Protein AF-A0A0G1TUD4-F1 (afdb_monomer)

Structure (mmCIF, N/CA/C/O backbone):
data_AF-A0A0G1TUD4-F1
#
_entry.id   AF-A0A0G1TUD4-F1
#
loop_
_atom_site.group_PDB
_atom_site.id
_atom_site.type_symbol
_atom_site.label_atom_id
_atom_site.label_alt_id
_atom_site.label_comp_id
_atom_site.label_asym_id
_atom_site.label_entity_id
_atom_site.label_seq_id
_atom_site.pdbx_PDB_ins_code
_atom_site.Cartn_x
_atom_site.Cartn_y
_atom_site.Cartn_z
_atom_site.occupancy
_atom_site.B_iso_or_equiv
_atom_site.auth_seq_id
_atom_site.auth_comp_id
_atom_site.auth_asym_id
_atom_site.auth_atom_id
_atom_site.pdbx_PDB_model_num
ATOM 1 N N . MET A 1 1 ? 28.071 1.960 -55.885 1.00 48.53 1 MET A N 1
ATOM 2 C CA . MET A 1 1 ? 27.380 2.354 -54.633 1.00 48.53 1 MET A CA 1
ATOM 3 C C . MET A 1 1 ? 28.415 2.585 -53.542 1.00 48.53 1 MET A C 1
ATOM 5 O O . MET A 1 1 ? 29.207 1.686 -53.286 1.00 48.53 1 MET A O 1
ATOM 9 N N . GLY A 1 2 ? 28.458 3.782 -52.952 1.00 63.38 2 GLY A N 1
ATOM 10 C CA . GLY A 1 2 ? 29.358 4.081 -51.831 1.00 63.38 2 GLY A CA 1
ATOM 11 C C . GLY A 1 2 ? 28.963 3.313 -50.566 1.00 63.38 2 GLY A C 1
ATOM 12 O O . GLY A 1 2 ? 27.781 3.071 -50.329 1.00 63.38 2 GLY A O 1
ATOM 13 N N . TYR A 1 3 ? 29.950 2.918 -49.766 1.00 68.75 3 TYR A N 1
ATOM 14 C CA . TYR A 1 3 ? 29.736 2.310 -48.454 1.00 68.75 3 TYR A CA 1
ATOM 15 C C . TYR A 1 3 ? 29.195 3.359 -47.468 1.00 68.75 3 TYR A C 1
ATOM 17 O O . TYR A 1 3 ? 29.790 4.431 -47.316 1.00 68.75 3 TYR A O 1
ATOM 25 N N . ARG A 1 4 ? 28.070 3.059 -46.813 1.00 73.62 4 ARG A N 1
ATOM 26 C CA . ARG A 1 4 ? 27.497 3.854 -45.716 1.00 73.62 4 ARG A CA 1
ATOM 27 C C . ARG A 1 4 ? 27.533 3.009 -44.449 1.00 73.62 4 ARG A C 1
ATOM 29 O O . ARG A 1 4 ? 27.143 1.845 -44.508 1.00 73.62 4 ARG A O 1
ATOM 36 N N . LEU A 1 5 ? 27.973 3.579 -43.324 1.00 66.31 5 LEU A N 1
ATOM 37 C CA . LEU A 1 5 ? 27.880 2.867 -42.050 1.00 66.31 5 LEU A CA 1
ATOM 38 C C . LEU A 1 5 ? 26.395 2.670 -41.703 1.00 66.31 5 LEU A C 1
ATOM 40 O O . LEU A 1 5 ? 25.610 3.611 -41.881 1.00 66.31 5 LEU A O 1
ATOM 44 N N . PRO A 1 6 ? 25.995 1.478 -41.235 1.00 59.53 6 PRO A N 1
ATOM 45 C CA . PRO A 1 6 ? 24.621 1.232 -40.826 1.00 59.53 6 PRO A CA 1
ATOM 46 C C . PRO A 1 6 ? 24.245 2.148 -39.661 1.00 59.53 6 PRO A C 1
ATOM 48 O O . PRO A 1 6 ? 25.015 2.302 -38.720 1.00 59.53 6 PRO A O 1
ATOM 51 N N . ILE A 1 7 ? 23.045 2.728 -39.708 1.00 52.66 7 ILE A N 1
ATOM 52 C CA . ILE A 1 7 ? 22.539 3.618 -38.648 1.00 52.66 7 ILE A CA 1
ATOM 53 C C . ILE A 1 7 ? 22.233 2.827 -37.360 1.00 52.66 7 ILE A C 1
ATOM 55 O O . ILE A 1 7 ? 22.209 3.404 -36.280 1.00 52.66 7 ILE A O 1
ATOM 59 N N . SER A 1 8 ? 22.031 1.510 -37.471 1.00 43.66 8 SER A N 1
ATOM 60 C CA . SER A 1 8 ? 21.610 0.617 -36.385 1.00 43.66 8 SER A CA 1
ATOM 61 C C . SER A 1 8 ? 22.640 -0.440 -35.967 1.00 43.66 8 SER A C 1
ATOM 63 O O . SER A 1 8 ? 22.366 -1.182 -35.031 1.00 43.66 8 SER A O 1
ATOM 65 N N . LYS A 1 9 ? 23.795 -0.551 -36.640 1.00 49.03 9 LYS A N 1
ATOM 66 C CA . LYS A 1 9 ? 24.812 -1.572 -36.320 1.00 49.03 9 LYS A CA 1
ATOM 67 C C . LYS A 1 9 ? 26.078 -0.946 -35.760 1.00 49.03 9 LYS A C 1
ATOM 69 O O . LYS A 1 9 ? 26.451 0.168 -36.130 1.00 49.03 9 LYS A O 1
ATOM 74 N N . ASN A 1 10 ? 26.783 -1.700 -34.924 1.00 57.75 10 ASN A N 1
ATOM 75 C CA . ASN A 1 10 ? 28.085 -1.299 -34.409 1.00 57.75 10 ASN A CA 1
ATOM 76 C C . ASN A 1 10 ? 29.085 -1.149 -35.575 1.00 57.75 10 ASN A C 1
ATOM 78 O O . ASN A 1 10 ? 29.127 -1.971 -36.490 1.00 57.75 10 ASN A O 1
ATOM 82 N N . TRP A 1 11 ? 29.934 -0.117 -35.560 1.00 62.47 11 TRP A N 1
ATOM 83 C CA . TRP A 1 11 ? 30.944 0.078 -36.609 1.00 62.47 11 TRP A CA 1
ATOM 84 C C . TRP A 1 11 ? 31.951 -1.088 -36.679 1.00 62.47 11 TRP A C 1
ATOM 86 O O . TRP A 1 11 ? 32.476 -1.365 -37.755 1.00 62.47 11 TRP A O 1
ATOM 96 N N . LEU A 1 12 ? 32.189 -1.795 -35.564 1.00 55.34 12 LEU A N 1
ATOM 97 C CA . LEU A 1 12 ? 33.002 -3.018 -35.521 1.00 55.34 12 LEU A CA 1
ATOM 98 C C . LEU A 1 12 ? 32.344 -4.166 -36.295 1.00 55.34 12 LEU A C 1
ATOM 100 O O . LEU A 1 12 ? 33.028 -4.903 -37.001 1.00 55.34 12 LEU A O 1
ATOM 104 N N . GLU A 1 13 ? 31.022 -4.299 -36.198 1.00 55.53 13 GLU A N 1
ATOM 105 C CA . GLU A 1 13 ? 30.253 -5.277 -36.975 1.00 55.53 13 GLU A CA 1
ATOM 106 C C . GLU A 1 13 ? 30.221 -4.891 -38.445 1.00 55.53 13 GLU A C 1
ATOM 108 O O . GLU A 1 13 ? 30.426 -5.737 -39.305 1.00 55.53 13 GLU A O 1
ATOM 113 N N . ALA A 1 14 ? 30.030 -3.604 -38.740 1.00 63.00 14 ALA A N 1
ATOM 114 C CA . ALA A 1 14 ? 30.051 -3.092 -40.102 1.00 63.00 14 ALA A CA 1
ATOM 115 C C . ALA A 1 14 ? 31.424 -3.329 -40.764 1.00 63.00 14 ALA A C 1
ATOM 117 O O . ALA A 1 14 ? 31.492 -3.762 -41.911 1.00 63.00 14 ALA A O 1
ATOM 118 N N . ARG A 1 15 ? 32.520 -3.136 -40.014 1.00 62.84 15 ARG A N 1
ATOM 119 C CA . ARG A 1 15 ? 33.885 -3.458 -40.448 1.00 62.84 15 ARG A CA 1
ATOM 120 C C . ARG A 1 15 ? 34.063 -4.950 -40.728 1.00 62.84 15 ARG A C 1
ATOM 122 O O . ARG A 1 15 ? 34.515 -5.290 -41.814 1.00 62.84 15 ARG A O 1
ATOM 129 N N . LYS A 1 16 ? 33.681 -5.825 -39.790 1.00 52.59 16 LYS A N 1
ATOM 130 C CA . LYS A 1 16 ? 33.764 -7.285 -39.979 1.00 52.59 16 LYS A CA 1
ATOM 131 C C . LYS A 1 16 ? 32.912 -7.763 -41.152 1.00 52.59 16 LYS A C 1
ATOM 133 O O . LYS A 1 16 ? 33.352 -8.596 -41.932 1.00 52.59 16 LYS A O 1
ATOM 138 N N . GLN A 1 17 ? 31.710 -7.212 -41.306 1.00 63.59 17 GLN A N 1
ATOM 139 C CA . GLN A 1 17 ? 30.821 -7.526 -42.419 1.00 63.59 17 GLN A CA 1
ATOM 140 C C . GLN A 1 17 ? 31.448 -7.109 -43.756 1.00 63.59 17 GLN A C 1
ATOM 142 O O . GLN A 1 17 ? 31.373 -7.867 -44.718 1.00 63.59 17 GLN A O 1
ATOM 147 N N . GLU A 1 18 ? 32.081 -5.940 -43.835 1.00 66.62 18 GLU A N 1
ATOM 148 C CA . GLU A 1 18 ? 32.735 -5.467 -45.060 1.00 66.62 18 GLU A CA 1
ATOM 149 C C . GLU A 1 18 ? 34.002 -6.280 -45.399 1.00 66.62 18 GLU A C 1
ATOM 151 O O . GLU A 1 18 ? 34.229 -6.606 -46.570 1.00 66.62 18 GLU A O 1
ATOM 156 N N . GLU A 1 19 ? 34.764 -6.687 -44.378 1.00 59.81 19 GLU A N 1
ATOM 157 C CA . GLU A 1 19 ? 35.909 -7.596 -44.504 1.00 59.81 19 GLU A CA 1
ATOM 158 C C . GLU A 1 19 ? 35.460 -8.979 -45.012 1.00 59.81 19 GLU A C 1
ATOM 160 O O . GLU A 1 19 ? 36.004 -9.471 -45.998 1.00 59.81 19 GLU A O 1
ATOM 165 N N . TRP A 1 20 ? 34.416 -9.573 -44.424 1.00 50.22 20 TRP A N 1
ATOM 166 C CA . TRP A 1 20 ? 33.916 -10.900 -44.811 1.00 50.22 20 TRP A CA 1
ATOM 167 C C . TRP A 1 20 ? 33.159 -10.927 -46.138 1.00 50.22 20 TRP A C 1
ATOM 169 O O . TRP A 1 20 ? 33.348 -11.836 -46.938 1.00 50.22 20 TRP A O 1
ATOM 179 N N . THR A 1 21 ? 32.293 -9.946 -46.389 1.00 62.62 21 THR A N 1
ATOM 180 C CA . THR A 1 21 ? 31.390 -9.980 -47.554 1.00 62.62 21 THR A CA 1
ATOM 181 C C . THR A 1 21 ? 32.089 -9.501 -48.823 1.00 62.62 21 THR A C 1
ATOM 183 O O . THR A 1 21 ? 31.694 -9.866 -49.927 1.00 62.62 21 THR A O 1
ATOM 186 N N . ARG A 1 22 ? 33.084 -8.612 -48.692 1.00 68.75 22 ARG A N 1
ATOM 187 C CA . ARG A 1 22 ? 33.679 -7.906 -49.837 1.00 68.75 22 ARG A CA 1
ATOM 188 C C . ARG A 1 22 ? 35.206 -7.880 -49.840 1.00 68.75 22 ARG A C 1
ATOM 190 O O . ARG A 1 22 ? 35.767 -7.309 -50.772 1.00 68.75 22 ARG A O 1
ATOM 197 N N . GLY A 1 23 ? 35.876 -8.460 -48.840 1.00 65.62 23 GLY A N 1
ATOM 198 C CA . GLY A 1 23 ? 37.340 -8.496 -48.771 1.00 65.62 23 GLY A CA 1
ATOM 199 C C . GLY A 1 23 ? 37.977 -7.109 -48.642 1.00 65.62 23 GLY A C 1
ATOM 200 O O . GLY A 1 23 ? 39.083 -6.894 -49.141 1.00 65.62 23 GLY A O 1
ATOM 201 N N . ARG A 1 24 ? 37.259 -6.142 -48.049 1.00 77.69 24 ARG A N 1
ATOM 202 C CA . ARG A 1 24 ? 37.725 -4.759 -47.868 1.00 77.69 24 ARG A CA 1
ATOM 203 C C . ARG A 1 24 ? 37.817 -4.412 -46.392 1.00 77.69 24 ARG A C 1
ATOM 205 O O . ARG A 1 24 ? 36.852 -4.573 -45.654 1.00 77.69 24 ARG A O 1
ATOM 212 N N . THR A 1 25 ? 38.941 -3.838 -45.996 1.00 73.38 25 THR A N 1
ATOM 213 C CA . THR A 1 25 ? 39.224 -3.418 -44.626 1.00 73.38 25 THR A CA 1
ATOM 214 C C . THR A 1 25 ? 38.980 -1.925 -44.481 1.00 73.38 25 THR A C 1
ATOM 216 O O . THR A 1 25 ? 39.517 -1.125 -45.245 1.00 73.38 25 THR A O 1
ATOM 219 N N . ILE A 1 26 ? 38.201 -1.516 -43.480 1.00 74.12 26 ILE A N 1
ATOM 220 C CA . ILE A 1 26 ? 38.072 -0.094 -43.133 1.00 74.12 26 ILE A CA 1
ATOM 221 C C . ILE A 1 26 ? 39.361 0.349 -42.434 1.00 74.12 26 ILE A C 1
ATOM 223 O O . ILE A 1 26 ? 39.654 -0.116 -41.333 1.00 74.12 26 ILE A O 1
ATOM 227 N N . THR A 1 27 ? 40.122 1.251 -43.055 1.00 78.31 27 THR A N 1
ATOM 228 C CA . THR A 1 27 ? 41.395 1.758 -42.512 1.00 78.31 27 THR A CA 1
ATOM 229 C C . THR A 1 27 ? 41.207 3.006 -41.661 1.00 78.31 27 THR A C 1
ATOM 231 O O . THR A 1 27 ? 41.884 3.170 -40.651 1.00 78.31 27 THR A O 1
ATOM 234 N N . ALA A 1 28 ? 40.266 3.876 -42.034 1.00 77.06 28 ALA A N 1
ATOM 235 C CA . ALA A 1 28 ? 39.950 5.080 -41.277 1.00 77.06 28 ALA A CA 1
ATOM 236 C C . ALA A 1 28 ? 38.497 5.514 -41.486 1.00 77.06 28 ALA A C 1
ATOM 238 O O . ALA A 1 28 ? 37.946 5.399 -42.581 1.00 77.06 28 ALA A O 1
ATOM 239 N N . VAL A 1 29 ? 37.893 6.084 -40.442 1.00 74.56 29 VAL A N 1
ATOM 240 C CA . VAL A 1 29 ? 36.620 6.806 -40.533 1.00 74.56 29 VAL A CA 1
ATOM 241 C C . VAL A 1 29 ? 36.862 8.234 -40.068 1.00 74.56 29 VAL A C 1
ATOM 243 O O . VAL A 1 29 ? 37.266 8.462 -38.931 1.00 74.56 29 VAL A O 1
ATOM 246 N N . LYS A 1 30 ? 36.620 9.206 -40.945 1.00 79.06 30 LYS A N 1
ATOM 247 C CA . LYS A 1 30 ? 36.759 10.629 -40.643 1.00 79.06 30 LYS A CA 1
ATOM 248 C C . LYS A 1 30 ? 35.382 11.269 -40.563 1.00 79.06 30 LYS A C 1
ATOM 250 O O . LYS A 1 30 ? 34.654 11.313 -41.553 1.00 79.06 30 LYS A O 1
ATOM 255 N N . LEU A 1 31 ? 35.054 11.792 -39.386 1.00 78.00 31 LEU A N 1
ATOM 256 C CA . LEU A 1 31 ? 33.855 12.590 -39.154 1.00 78.00 31 LEU A CA 1
ATOM 257 C C . LEU A 1 31 ? 34.220 14.070 -39.243 1.00 78.00 31 LEU A C 1
ATOM 259 O O . LEU A 1 31 ? 35.197 14.516 -38.648 1.00 78.00 31 LEU A O 1
ATOM 263 N N . THR A 1 32 ? 33.473 14.839 -40.026 1.00 79.38 32 THR A N 1
ATOM 264 C CA . THR A 1 32 ? 33.638 16.292 -40.125 1.00 79.38 32 THR A CA 1
ATOM 265 C C . THR A 1 32 ? 32.300 16.954 -39.864 1.00 79.38 32 THR A C 1
ATOM 267 O O . THR A 1 32 ? 31.382 16.858 -40.675 1.00 79.38 32 THR A O 1
ATOM 270 N N . PHE A 1 33 ? 32.199 17.642 -38.734 1.00 74.19 33 PHE A N 1
ATOM 271 C CA . PHE A 1 33 ? 31.003 18.380 -38.357 1.00 74.19 33 PHE A CA 1
ATOM 272 C C . PHE A 1 33 ? 31.046 19.772 -38.982 1.00 74.19 33 PHE A C 1
ATOM 274 O O . PHE A 1 33 ? 32.045 20.484 -38.875 1.00 74.19 33 PHE A O 1
ATOM 281 N N . ARG A 1 34 ? 29.970 20.153 -39.667 1.00 74.88 34 ARG A N 1
ATOM 282 C CA . ARG A 1 34 ? 29.789 21.488 -40.236 1.00 74.88 34 ARG A CA 1
ATOM 283 C C . ARG A 1 34 ? 28.453 22.046 -39.781 1.00 74.88 34 ARG A C 1
ATOM 285 O O . ARG A 1 34 ? 27.425 21.381 -39.885 1.00 74.88 34 ARG A O 1
ATOM 292 N N . LYS A 1 35 ? 28.469 23.286 -39.305 1.00 70.19 35 LYS A N 1
ATOM 293 C CA . LYS A 1 35 ? 27.250 24.037 -39.025 1.00 70.19 35 LYS A CA 1
ATOM 294 C C . LYS A 1 35 ? 26.739 24.615 -40.344 1.00 70.19 35 LYS A C 1
ATOM 296 O O . LYS A 1 35 ? 27.387 25.474 -40.933 1.00 70.19 35 LYS A O 1
ATOM 301 N N . LEU A 1 36 ? 25.612 24.102 -40.820 1.00 70.94 36 LEU A N 1
ATOM 302 C CA . LEU A 1 36 ? 24.880 24.635 -41.964 1.00 70.94 36 LEU A CA 1
ATOM 303 C C . LEU A 1 36 ? 23.632 25.307 -41.395 1.00 70.94 36 LEU A C 1
ATOM 305 O O . LEU A 1 36 ? 22.706 24.639 -40.939 1.00 70.94 36 LEU A O 1
ATOM 309 N N . TRP A 1 37 ? 23.626 26.641 -41.379 1.00 77.06 37 TRP A N 1
ATOM 310 C CA . TRP A 1 37 ? 22.564 27.438 -40.756 1.00 77.06 37 TRP A CA 1
ATOM 311 C C . TRP A 1 37 ? 22.397 27.123 -39.253 1.00 77.06 37 TRP A C 1
ATOM 313 O O . TRP A 1 37 ? 23.348 27.241 -38.476 1.00 77.06 37 TRP A O 1
ATOM 323 N N . ARG A 1 38 ? 21.187 26.726 -38.829 1.00 66.81 38 ARG A N 1
ATOM 324 C CA . ARG A 1 38 ? 20.851 26.302 -37.458 1.00 66.81 38 ARG A CA 1
ATOM 325 C C . ARG A 1 38 ? 21.041 24.797 -37.211 1.00 66.81 38 ARG A C 1
ATOM 327 O O . ARG A 1 38 ? 20.778 24.349 -36.101 1.00 66.81 38 ARG A O 1
ATOM 334 N N . ILE A 1 39 ? 21.498 24.022 -38.198 1.00 62.84 39 ILE A N 1
ATOM 335 C CA . ILE A 1 39 ? 21.583 22.556 -38.115 1.00 62.84 39 ILE A CA 1
ATOM 336 C C . ILE A 1 39 ? 23.051 22.116 -38.198 1.00 62.84 39 ILE A C 1
ATOM 338 O O . ILE A 1 39 ? 23.821 22.586 -39.039 1.00 62.84 39 ILE A O 1
ATOM 342 N N . MET A 1 40 ? 23.461 21.203 -37.315 1.00 71.81 40 MET A N 1
ATOM 343 C CA . MET A 1 40 ? 24.749 20.521 -37.439 1.00 71.81 40 MET A CA 1
ATOM 344 C C . MET A 1 40 ? 24.624 19.353 -38.416 1.00 71.81 40 MET A C 1
ATOM 346 O O . MET A 1 40 ? 23.779 18.481 -38.243 1.00 71.81 40 MET A O 1
ATOM 350 N N . VAL A 1 41 ? 25.491 19.320 -39.425 1.00 77.75 41 VAL A N 1
ATOM 351 C CA . VAL A 1 41 ? 25.581 18.224 -40.393 1.00 77.75 41 VAL A CA 1
ATOM 352 C C . VAL A 1 41 ? 26.929 17.535 -40.222 1.00 77.75 41 VAL A C 1
ATOM 354 O O . VAL A 1 41 ? 27.969 18.192 -40.155 1.00 77.75 41 VAL A O 1
ATOM 357 N N . CYS A 1 42 ? 26.929 16.205 -40.172 1.00 78.06 42 CYS A N 1
ATOM 358 C CA . CYS A 1 42 ? 28.141 15.399 -40.111 1.00 78.06 42 CYS A CA 1
ATOM 359 C C . CYS A 1 42 ? 28.453 14.815 -41.495 1.00 78.06 42 CYS A C 1
ATOM 361 O O . CYS A 1 42 ? 27.661 14.060 -42.061 1.00 78.06 42 CYS A O 1
ATOM 363 N N . GLN A 1 43 ? 29.613 15.163 -42.052 1.00 84.56 43 GLN A N 1
ATOM 364 C CA . GLN A 1 43 ? 30.188 14.468 -43.199 1.00 84.56 43 GLN A CA 1
ATOM 365 C C . GLN A 1 43 ? 30.983 13.264 -42.697 1.00 84.56 43 GLN A C 1
ATOM 367 O O . GLN A 1 43 ? 31.937 13.416 -41.935 1.00 84.56 43 GLN A O 1
ATOM 372 N N . VAL A 1 44 ? 30.627 12.079 -43.174 1.00 81.12 44 VAL A N 1
ATOM 373 C CA . VAL A 1 44 ? 31.298 10.820 -42.861 1.00 81.12 44 VAL A CA 1
ATOM 374 C C . VAL A 1 44 ? 32.117 10.412 -44.072 1.00 81.12 44 VAL A C 1
ATOM 376 O O . VAL A 1 44 ? 31.558 10.225 -45.152 1.00 81.12 44 VAL A O 1
ATOM 379 N N . ARG A 1 45 ? 33.434 10.271 -43.906 1.00 84.19 45 ARG A N 1
ATOM 380 C CA . ARG A 1 45 ? 34.307 9.623 -44.892 1.00 84.19 45 ARG A CA 1
ATOM 381 C C . ARG A 1 45 ? 34.809 8.305 -44.341 1.00 84.19 45 ARG A C 1
ATOM 383 O O . ARG A 1 45 ? 35.316 8.265 -43.226 1.00 84.19 45 ARG A O 1
ATOM 390 N N . VAL A 1 46 ? 34.685 7.252 -45.130 1.00 82.88 46 VAL A N 1
ATOM 391 C CA . VAL A 1 46 ? 35.187 5.918 -44.819 1.00 82.88 46 VAL A CA 1
ATOM 392 C C . VAL A 1 46 ? 36.259 5.578 -45.842 1.00 82.88 46 VAL A C 1
ATOM 394 O O . VAL A 1 46 ? 35.967 5.510 -47.037 1.00 82.88 46 VAL A O 1
ATOM 397 N N . ASN A 1 47 ? 37.482 5.367 -45.367 1.00 84.19 47 ASN A N 1
ATOM 398 C CA . ASN A 1 47 ? 38.585 4.865 -46.170 1.00 84.19 47 ASN A CA 1
ATOM 399 C C . ASN A 1 47 ? 38.587 3.340 -46.074 1.00 84.19 47 ASN A C 1
ATOM 401 O O . ASN A 1 47 ? 38.587 2.769 -44.981 1.00 84.19 47 ASN A O 1
ATOM 405 N N . LEU A 1 48 ? 38.557 2.696 -47.229 1.00 82.81 48 LEU A N 1
ATOM 406 C CA . LEU A 1 48 ? 38.563 1.254 -47.409 1.00 82.81 48 LEU A CA 1
ATOM 407 C C . LEU A 1 48 ? 39.858 0.874 -48.114 1.00 82.81 48 LEU A C 1
ATOM 409 O O . LEU A 1 48 ? 40.259 1.562 -49.047 1.00 82.81 48 LEU A O 1
ATOM 413 N N . ARG A 1 49 ? 40.470 -0.235 -47.722 1.00 82.31 49 ARG A N 1
ATOM 414 C CA . ARG A 1 49 ? 41.567 -0.871 -48.450 1.00 82.31 49 ARG A CA 1
ATOM 415 C C . ARG A 1 49 ? 41.114 -2.251 -48.890 1.00 82.31 49 ARG A C 1
ATOM 417 O O . ARG A 1 49 ? 40.612 -3.007 -48.062 1.00 82.31 49 ARG A O 1
ATOM 424 N N . ASP A 1 50 ? 41.221 -2.564 -50.173 1.00 76.38 50 ASP A N 1
ATOM 425 C CA . ASP A 1 50 ? 40.892 -3.903 -50.661 1.00 76.38 50 ASP A CA 1
ATOM 426 C C . ASP A 1 50 ? 42.064 -4.886 -50.520 1.00 76.38 50 ASP A C 1
ATOM 428 O O . ASP A 1 50 ? 43.189 -4.502 -50.194 1.00 76.38 50 ASP A O 1
ATOM 432 N N . GLY A 1 51 ? 41.799 -6.176 -50.746 1.00 70.00 51 GLY A N 1
ATOM 433 C CA . GLY A 1 51 ? 42.809 -7.237 -50.664 1.00 70.00 51 GLY A CA 1
ATOM 434 C C . GLY A 1 51 ? 43.972 -7.116 -51.661 1.00 70.00 51 GLY A C 1
ATOM 435 O O . GLY A 1 51 ? 44.932 -7.869 -51.541 1.00 70.00 51 GLY A O 1
ATOM 436 N N . ARG A 1 52 ? 43.916 -6.182 -52.625 1.00 75.25 52 ARG A N 1
ATOM 437 C CA . ARG A 1 52 ? 45.010 -5.871 -53.564 1.00 75.25 52 ARG A CA 1
ATOM 438 C C . ARG A 1 52 ? 45.821 -4.642 -53.135 1.00 75.25 52 ARG A C 1
ATOM 440 O O . ARG A 1 52 ? 46.793 -4.299 -53.797 1.00 75.25 52 ARG A O 1
ATOM 447 N N . GLY A 1 53 ? 45.444 -4.003 -52.026 1.00 73.44 53 GLY A N 1
ATOM 448 C CA . GLY A 1 53 ? 46.107 -2.819 -51.487 1.00 73.44 53 GLY A CA 1
ATOM 449 C C . GLY A 1 53 ? 45.588 -1.491 -52.041 1.00 73.44 53 GLY A C 1
ATOM 450 O O . GLY A 1 53 ? 46.104 -0.451 -51.637 1.00 73.44 53 GLY A O 1
ATOM 451 N N . GLU A 1 54 ? 44.566 -1.484 -52.906 1.00 79.19 54 GLU A N 1
ATOM 452 C CA . GLU A 1 54 ? 43.988 -0.237 -53.414 1.00 79.19 54 GLU A CA 1
ATOM 453 C C . GLU A 1 54 ? 43.111 0.436 -52.352 1.00 79.19 54 GLU A C 1
ATOM 455 O O . GLU A 1 54 ? 42.273 -0.200 -51.701 1.00 79.19 54 GLU A O 1
ATOM 460 N N . GLU A 1 55 ? 43.267 1.753 -52.202 1.00 84.19 55 GLU A N 1
ATOM 461 C CA . GLU A 1 55 ? 42.463 2.554 -51.283 1.00 84.19 55 GLU A CA 1
ATOM 462 C C . GLU A 1 55 ? 41.259 3.188 -51.988 1.00 84.19 55 GLU A C 1
ATOM 464 O O . GLU A 1 55 ? 41.380 3.886 -52.994 1.00 84.19 55 GLU A O 1
ATOM 469 N N . LYS A 1 56 ? 40.066 2.981 -51.429 1.00 82.31 56 LYS A N 1
ATOM 470 C CA . LYS A 1 56 ? 38.807 3.571 -51.896 1.00 82.31 56 LYS A CA 1
ATOM 471 C C . LYS A 1 56 ? 38.181 4.397 -50.787 1.00 82.31 56 LYS A C 1
ATOM 473 O O . LYS A 1 56 ? 38.012 3.929 -49.667 1.00 82.31 56 LYS A O 1
ATOM 478 N N . THR A 1 57 ? 37.778 5.620 -51.114 1.00 84.00 57 THR A N 1
ATOM 479 C CA . THR A 1 57 ? 37.100 6.514 -50.167 1.00 84.00 57 THR A CA 1
ATOM 480 C C . THR A 1 57 ? 35.613 6.597 -50.491 1.00 84.00 57 THR A C 1
ATOM 482 O O . THR A 1 57 ? 35.231 6.891 -51.621 1.00 84.00 57 THR A O 1
ATOM 485 N N . SER A 1 58 ? 34.764 6.375 -49.490 1.00 82.62 58 SER A N 1
ATOM 486 C CA . SER A 1 58 ? 33.320 6.620 -49.562 1.00 82.62 58 SER A CA 1
ATOM 487 C C . SER A 1 58 ? 32.952 7.805 -48.679 1.00 82.62 58 SER A C 1
ATOM 489 O O . SER A 1 58 ? 33.413 7.880 -47.543 1.00 82.62 58 SER A O 1
ATOM 491 N N . ALA A 1 59 ? 32.117 8.724 -49.168 1.00 83.31 59 ALA A N 1
ATOM 492 C CA . ALA A 1 59 ? 31.683 9.896 -48.413 1.00 83.31 59 ALA A CA 1
ATOM 493 C C . ALA A 1 59 ? 30.161 10.070 -48.460 1.00 83.31 59 ALA A C 1
ATOM 495 O O . ALA A 1 59 ? 29.546 9.938 -49.518 1.00 83.31 59 ALA A O 1
ATOM 496 N N . TYR A 1 60 ? 29.551 10.394 -47.322 1.00 82.06 60 TYR A N 1
ATOM 497 C CA . TYR A 1 60 ? 28.128 10.722 -47.228 1.00 82.06 60 TYR A CA 1
ATOM 498 C C . TYR A 1 60 ? 27.859 11.705 -46.083 1.00 82.06 60 TYR A C 1
ATOM 500 O O . TYR A 1 60 ? 28.696 11.892 -45.202 1.00 82.06 60 TYR A O 1
ATOM 508 N N . TYR A 1 61 ? 26.692 12.347 -46.105 1.00 80.75 61 TYR A N 1
ATOM 509 C CA . TYR A 1 61 ? 26.251 13.269 -45.059 1.00 80.75 61 TYR A CA 1
ATOM 510 C C . TYR A 1 61 ? 25.147 12.631 -44.218 1.00 80.75 61 TYR A C 1
ATOM 512 O O . TYR A 1 61 ? 24.307 11.899 -44.741 1.00 80.75 61 TYR A O 1
ATOM 520 N N . THR A 1 62 ? 25.152 12.908 -42.919 1.00 72.88 62 THR A N 1
ATOM 521 C CA . THR A 1 62 ? 24.127 12.470 -41.967 1.00 72.88 62 THR A CA 1
ATOM 522 C C . THR A 1 62 ? 23.880 13.555 -40.919 1.00 72.88 62 THR A C 1
ATOM 524 O O . THR A 1 62 ? 24.758 14.369 -40.627 1.00 72.88 62 THR A O 1
ATOM 527 N N . LEU A 1 63 ? 22.667 13.573 -40.366 1.00 71.31 63 LEU A N 1
ATOM 528 C CA . LEU A 1 63 ? 22.254 14.491 -39.301 1.00 71.31 63 LEU A CA 1
ATOM 529 C C . LEU A 1 63 ? 22.607 13.972 -37.892 1.00 71.31 63 LEU A C 1
ATOM 531 O O . LEU A 1 63 ? 22.486 14.719 -36.930 1.00 71.31 63 LEU A O 1
ATOM 535 N N . GLY A 1 64 ? 23.054 12.716 -37.757 1.00 63.06 64 GLY A N 1
ATOM 536 C CA . GLY A 1 64 ? 23.416 12.092 -36.474 1.00 63.06 64 GLY A CA 1
ATOM 537 C C . GLY A 1 64 ? 24.846 11.541 -36.440 1.00 63.06 64 GLY A C 1
ATOM 538 O O . GLY A 1 64 ? 25.474 11.373 -37.484 1.00 63.06 64 GLY A O 1
ATOM 539 N N . ASN A 1 65 ? 25.371 11.238 -35.246 1.00 63.66 65 ASN A N 1
ATOM 540 C CA . ASN A 1 65 ? 26.664 10.561 -35.099 1.00 63.66 65 ASN A CA 1
ATOM 541 C C . ASN A 1 65 ? 26.536 9.082 -35.532 1.00 63.66 65 ASN A C 1
ATOM 543 O O . ASN A 1 65 ? 25.809 8.337 -34.877 1.00 63.66 65 ASN A O 1
ATOM 547 N N . PRO A 1 66 ? 27.227 8.629 -36.596 1.00 60.97 66 PRO A N 1
ATOM 548 C CA . PRO A 1 66 ? 27.162 7.235 -37.048 1.00 60.97 66 PRO A CA 1
ATOM 549 C C . PRO A 1 66 ? 27.937 6.261 -36.140 1.00 60.97 66 PRO A C 1
ATOM 551 O O . PRO A 1 66 ? 27.859 5.052 -36.340 1.00 60.97 66 PRO A O 1
ATOM 554 N N . LEU A 1 67 ? 28.719 6.757 -35.173 1.00 63.41 67 LEU A N 1
ATOM 555 C CA . LEU A 1 67 ? 29.459 5.940 -34.212 1.00 63.41 67 LEU A CA 1
ATOM 556 C C . LEU A 1 67 ? 28.632 5.760 -32.934 1.00 63.41 67 LEU A C 1
ATOM 558 O O . LEU A 1 67 ? 28.808 6.493 -31.965 1.00 63.41 67 LEU A O 1
ATOM 562 N N . LEU A 1 68 ? 27.749 4.758 -32.928 1.00 57.88 68 LEU A N 1
ATOM 563 C CA . LEU A 1 68 ? 26.809 4.482 -31.827 1.00 57.88 68 LEU A CA 1
ATOM 564 C C . LEU A 1 68 ? 27.481 4.293 -30.451 1.00 57.88 68 LEU A C 1
ATOM 566 O O . LEU A 1 68 ? 26.886 4.632 -29.433 1.00 57.88 68 LEU A O 1
ATOM 570 N N . ASN A 1 69 ? 28.738 3.834 -30.424 1.00 57.00 69 ASN A N 1
ATOM 571 C CA . ASN A 1 69 ? 29.494 3.544 -29.197 1.00 57.00 69 ASN A CA 1
ATOM 572 C C . ASN A 1 69 ? 30.382 4.699 -28.721 1.00 57.00 69 ASN A C 1
ATOM 574 O O . ASN A 1 69 ? 31.171 4.509 -27.795 1.00 57.00 69 ASN A O 1
ATOM 578 N N . PHE A 1 70 ? 30.316 5.865 -29.364 1.00 59.28 70 PHE A N 1
ATOM 579 C CA . PHE A 1 70 ? 31.151 7.002 -29.003 1.00 59.28 70 PHE A CA 1
ATOM 580 C C . PHE A 1 70 ? 30.338 8.286 -28.894 1.00 59.28 70 PHE A C 1
ATOM 582 O O . PHE A 1 70 ? 29.430 8.553 -29.682 1.00 59.28 70 PHE A O 1
ATOM 589 N N . GLU A 1 71 ? 30.686 9.095 -27.909 1.00 59.25 71 GLU A N 1
ATOM 590 C CA . GLU A 1 71 ? 30.259 10.475 -27.789 1.00 59.25 71 GLU A CA 1
ATOM 591 C C . GLU A 1 71 ? 31.404 11.380 -28.239 1.00 59.25 71 GLU A C 1
ATOM 593 O O . GLU A 1 71 ? 32.579 11.066 -28.048 1.00 59.25 71 GLU A O 1
ATOM 598 N N . VAL A 1 72 ? 31.068 12.465 -28.932 1.00 59.72 72 VAL A N 1
ATOM 599 C CA . VAL A 1 72 ? 32.063 13.426 -29.411 1.00 59.72 72 VAL A CA 1
ATOM 600 C C . VAL A 1 72 ? 32.045 14.607 -28.454 1.00 59.72 72 VAL A C 1
ATOM 602 O O . VAL A 1 72 ? 31.100 15.394 -28.474 1.00 59.72 72 VAL A O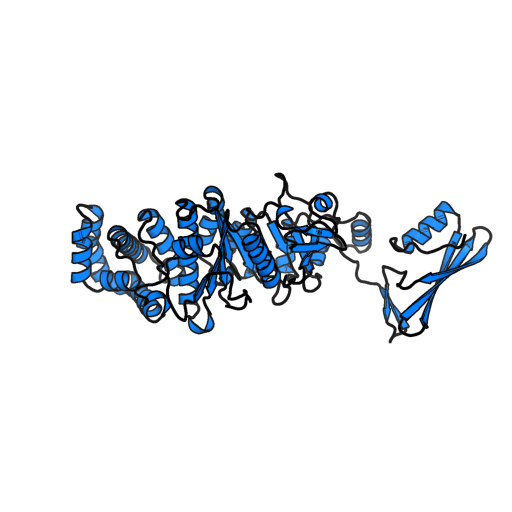 1
ATOM 605 N N . ASP A 1 73 ? 33.092 14.744 -27.642 1.00 61.50 73 ASP A N 1
ATOM 606 C CA . ASP A 1 73 ? 33.315 15.947 -26.842 1.00 61.50 73 ASP A CA 1
ATOM 607 C C . ASP A 1 73 ? 33.889 17.030 -27.768 1.00 61.50 73 ASP A C 1
ATOM 609 O O . ASP A 1 73 ? 35.067 17.020 -28.145 1.00 61.50 73 ASP A O 1
ATOM 613 N N . PHE A 1 74 ? 33.029 17.965 -28.178 1.00 61.12 74 PHE A N 1
ATOM 614 C CA . PHE A 1 74 ? 33.406 19.067 -29.065 1.00 61.12 74 PHE A CA 1
ATOM 615 C C . PHE A 1 74 ? 34.369 20.067 -28.411 1.00 61.12 74 PHE A C 1
ATOM 617 O O . PHE A 1 74 ? 35.121 20.725 -29.132 1.00 61.12 74 PHE A O 1
ATOM 624 N N . GLY A 1 75 ? 34.373 20.174 -27.077 1.00 63.12 75 GLY A N 1
ATOM 625 C CA . GLY A 1 75 ? 35.269 21.058 -26.331 1.00 63.12 75 GLY A CA 1
ATOM 626 C C . GLY A 1 75 ? 36.692 20.507 -26.272 1.00 63.12 75 GLY A C 1
ATOM 627 O O . GLY A 1 75 ? 37.651 21.242 -26.505 1.00 63.12 75 GLY A O 1
ATOM 628 N N . LYS A 1 76 ? 36.831 19.196 -26.046 1.00 64.19 76 LYS A N 1
ATOM 629 C CA . LYS A 1 76 ? 38.134 18.510 -25.968 1.00 64.19 76 LYS A CA 1
ATOM 630 C C . LYS A 1 76 ? 38.623 17.936 -27.297 1.00 64.19 76 LYS A C 1
ATOM 632 O O . LYS A 1 76 ? 39.767 17.496 -27.380 1.00 64.19 76 LYS A O 1
ATOM 637 N N . LYS A 1 77 ? 37.784 17.929 -28.340 1.00 67.44 77 LYS A N 1
ATOM 638 C CA . LYS A 1 77 ? 38.048 17.274 -29.638 1.00 67.44 77 LYS A CA 1
ATOM 639 C C . LYS A 1 77 ? 38.397 15.785 -29.487 1.00 67.44 77 LYS A C 1
ATOM 641 O O . LYS A 1 77 ? 39.225 15.264 -30.235 1.00 67.44 77 LYS A O 1
ATOM 646 N N . GLN A 1 78 ? 37.769 15.105 -28.529 1.00 64.31 78 GLN A N 1
ATOM 647 C CA . GLN A 1 78 ? 37.998 13.687 -28.245 1.00 64.31 78 GLN A CA 1
ATOM 648 C C . GLN A 1 78 ? 36.734 12.855 -28.481 1.00 64.31 78 GLN A C 1
ATOM 650 O O . GLN A 1 78 ? 35.609 13.341 -28.375 1.00 64.31 78 GLN A O 1
ATOM 655 N N . LEU A 1 79 ? 36.948 11.588 -28.840 1.00 58.62 79 LEU A N 1
ATOM 656 C CA . LEU A 1 79 ? 35.913 10.559 -28.898 1.00 58.62 79 LEU A CA 1
ATOM 657 C C . LEU A 1 79 ? 35.929 9.815 -27.565 1.00 58.62 79 LEU A C 1
ATOM 659 O O . LEU A 1 79 ? 36.852 9.047 -27.297 1.00 58.62 79 LEU A O 1
ATOM 663 N N . GLU A 1 80 ? 34.912 10.031 -26.744 1.00 57.44 80 GLU A N 1
ATOM 664 C CA . GLU A 1 80 ? 34.732 9.286 -25.504 1.00 57.44 80 GLU A CA 1
ATOM 665 C C . GLU A 1 80 ? 33.923 8.023 -25.810 1.00 57.44 80 GLU A C 1
ATOM 667 O O . GLU A 1 80 ? 32.901 8.065 -26.499 1.00 57.44 80 GLU A O 1
ATOM 672 N N . LYS A 1 81 ? 34.400 6.858 -25.360 1.00 53.84 81 LYS A N 1
ATOM 673 C CA . LYS A 1 81 ? 33.653 5.607 -25.520 1.00 53.84 81 LYS A CA 1
ATOM 674 C C . LYS A 1 81 ? 32.423 5.693 -24.625 1.00 53.84 81 LYS A C 1
ATOM 676 O O . LYS A 1 81 ? 32.569 5.815 -23.410 1.00 53.84 81 LYS A O 1
ATOM 681 N N . LYS A 1 82 ? 31.228 5.608 -25.209 1.00 53.22 82 LYS A N 1
ATOM 682 C CA . LYS A 1 82 ? 30.000 5.575 -24.420 1.00 53.22 82 LYS A CA 1
ATOM 683 C C . LYS A 1 82 ? 30.058 4.383 -23.460 1.00 53.22 82 LYS A C 1
ATOM 685 O O . LYS A 1 82 ? 30.517 3.303 -23.866 1.00 53.22 82 LYS A O 1
ATOM 690 N N . PRO A 1 83 ? 29.614 4.547 -22.201 1.00 51.72 83 PRO A N 1
ATOM 691 C CA . PRO A 1 83 ? 29.343 3.396 -21.355 1.00 51.72 83 PRO A CA 1
ATOM 692 C C . PRO A 1 83 ? 28.409 2.451 -22.119 1.00 51.72 83 PRO A C 1
ATOM 694 O O . PRO A 1 83 ? 27.574 2.900 -22.902 1.00 51.72 83 PRO A O 1
ATOM 697 N N . LEU A 1 84 ? 28.619 1.144 -21.948 1.00 49.94 84 LEU A N 1
ATOM 698 C CA . LEU A 1 84 ? 27.866 0.104 -22.652 1.00 49.94 84 LEU A CA 1
ATOM 699 C C . LEU A 1 84 ? 26.368 0.383 -22.422 1.00 49.94 84 LEU A C 1
ATOM 701 O O . LEU A 1 84 ? 25.965 0.387 -21.256 1.00 49.94 84 LEU A O 1
ATOM 705 N N . PRO A 1 85 ? 25.577 0.712 -23.462 1.00 52.25 85 PRO A N 1
ATOM 706 C CA . PRO A 1 85 ? 24.162 0.978 -23.270 1.00 52.25 85 PRO A CA 1
ATOM 707 C C . PRO A 1 85 ? 23.528 -0.343 -22.850 1.00 52.25 85 PRO A C 1
ATOM 709 O O . PRO A 1 85 ? 23.514 -1.305 -23.618 1.00 52.25 85 PRO A O 1
ATOM 712 N N . VAL A 1 86 ? 23.101 -0.421 -21.593 1.00 57.00 86 VAL A N 1
ATOM 713 C CA . VAL A 1 86 ? 22.446 -1.614 -21.066 1.00 57.00 86 VAL A CA 1
ATOM 714 C C . VAL A 1 86 ? 20.976 -1.487 -21.435 1.00 57.00 86 VAL A C 1
ATOM 716 O O . VAL A 1 86 ? 20.252 -0.735 -20.797 1.00 57.00 86 VAL A O 1
ATOM 719 N N . VAL A 1 87 ? 20.574 -2.163 -22.509 1.00 64.62 87 VAL A N 1
ATOM 720 C CA . VAL A 1 87 ? 19.208 -2.115 -23.052 1.00 64.62 87 VAL A CA 1
ATOM 721 C C . VAL A 1 87 ? 18.552 -3.475 -22.855 1.00 64.62 87 VAL A C 1
ATOM 723 O O . VAL A 1 87 ? 19.205 -4.499 -23.065 1.00 64.62 87 VAL A O 1
ATOM 726 N N . VAL A 1 88 ? 17.274 -3.491 -22.477 1.00 71.00 88 VAL A N 1
ATOM 727 C CA . VAL A 1 88 ? 16.491 -4.733 -22.395 1.00 71.00 88 VAL A CA 1
ATOM 728 C C . VAL A 1 88 ? 16.009 -5.136 -23.784 1.00 71.00 88 VAL A C 1
ATOM 730 O O . VAL A 1 88 ? 15.651 -4.290 -24.606 1.00 71.00 88 VAL A O 1
ATOM 733 N N . GLU A 1 89 ? 15.990 -6.433 -24.052 1.00 74.25 89 GLU A N 1
ATOM 734 C CA . GLU A 1 89 ? 15.365 -6.981 -25.245 1.00 74.25 89 GLU A CA 1
ATOM 735 C C . GLU A 1 89 ? 13.843 -6.975 -25.085 1.00 74.25 89 GLU A C 1
ATOM 737 O O . GLU A 1 89 ? 13.309 -7.543 -24.135 1.00 74.25 89 GLU A O 1
ATOM 742 N N . LEU A 1 90 ? 13.144 -6.331 -26.025 1.00 70.62 90 LEU A N 1
ATOM 743 C CA . LEU A 1 90 ? 11.685 -6.247 -25.982 1.00 70.62 90 LEU A CA 1
ATOM 744 C C . LEU A 1 90 ? 11.032 -7.616 -26.206 1.00 70.62 90 LEU A C 1
ATOM 746 O O . LEU A 1 90 ? 10.103 -7.943 -25.481 1.00 70.62 90 LEU A O 1
ATOM 750 N N . GLY A 1 91 ? 11.518 -8.421 -27.160 1.00 76.44 91 GLY A N 1
ATOM 751 C CA . GLY A 1 91 ? 11.028 -9.782 -27.415 1.00 76.44 91 GLY A CA 1
ATOM 752 C C . GLY A 1 91 ? 9.497 -9.897 -27.372 1.00 76.44 91 GLY A C 1
ATOM 753 O O . GLY A 1 91 ? 8.785 -9.105 -27.987 1.00 76.44 91 GLY A O 1
ATOM 754 N N . GLU A 1 92 ? 8.987 -10.841 -26.576 1.00 80.44 92 GLU A N 1
ATOM 755 C CA . GLU A 1 92 ? 7.543 -11.028 -26.352 1.00 80.44 92 GLU A CA 1
ATOM 756 C C . GLU A 1 92 ? 6.846 -9.803 -25.730 1.00 80.44 92 GLU A C 1
ATOM 758 O O . GLU A 1 92 ? 5.652 -9.606 -25.935 1.00 80.44 92 GLU A O 1
ATOM 763 N N . ALA A 1 93 ? 7.555 -8.946 -24.985 1.00 82.75 93 ALA A N 1
ATOM 764 C CA . ALA A 1 93 ? 6.971 -7.747 -24.374 1.00 82.75 93 ALA A CA 1
ATOM 765 C C . ALA A 1 93 ? 6.529 -6.703 -25.414 1.00 82.75 93 ALA A C 1
ATOM 767 O O . ALA A 1 93 ? 5.731 -5.817 -25.102 1.00 82.75 93 ALA A O 1
ATOM 768 N N . GLU A 1 94 ? 6.982 -6.823 -26.667 1.00 81.88 94 GLU A N 1
ATOM 769 C CA . GLU A 1 94 ? 6.480 -6.019 -27.780 1.00 81.88 94 GLU A CA 1
ATOM 770 C C . GLU A 1 94 ? 4.968 -6.212 -28.008 1.00 81.88 94 GLU A C 1
ATOM 772 O O . GLU A 1 94 ? 4.300 -5.268 -28.436 1.00 81.88 94 GLU A O 1
ATOM 777 N N . GLU A 1 95 ? 4.408 -7.376 -27.646 1.00 85.62 95 GLU A N 1
ATOM 778 C CA . GLU A 1 95 ? 2.965 -7.662 -27.697 1.00 85.62 95 GLU A CA 1
ATOM 779 C C . GLU A 1 95 ? 2.139 -6.751 -26.781 1.00 85.62 95 GLU A C 1
ATOM 781 O O . GLU A 1 95 ? 0.963 -6.499 -27.055 1.00 85.62 95 GLU A O 1
ATOM 786 N N . LEU A 1 96 ? 2.738 -6.238 -25.701 1.00 86.75 96 LEU A N 1
ATOM 787 C CA . LEU A 1 96 ? 2.078 -5.325 -24.764 1.00 86.75 96 LEU A CA 1
ATOM 788 C C . LEU A 1 96 ? 2.049 -3.885 -25.292 1.00 86.75 96 LEU A C 1
ATOM 790 O O . LEU A 1 96 ? 1.294 -3.044 -24.798 1.00 86.75 96 LEU A O 1
ATOM 794 N N . LEU A 1 97 ? 2.868 -3.574 -26.297 1.00 85.12 97 LEU A N 1
ATOM 795 C CA . LEU A 1 97 ? 3.038 -2.226 -26.812 1.00 85.12 97 LEU A CA 1
ATOM 796 C C . LEU A 1 97 ? 2.105 -1.957 -28.004 1.00 85.12 97 LEU A C 1
ATOM 798 O O . LEU A 1 97 ? 1.866 -2.811 -28.858 1.00 85.12 97 LEU A O 1
ATOM 802 N N . ARG A 1 98 ? 1.588 -0.730 -28.085 1.00 81.38 98 ARG A N 1
ATOM 803 C CA . ARG A 1 98 ? 0.689 -0.260 -29.152 1.00 81.38 98 ARG A CA 1
ATOM 804 C C . ARG A 1 98 ? 1.297 0.900 -29.933 1.00 81.38 98 ARG A C 1
ATOM 806 O O . ARG A 1 98 ? 2.086 1.683 -29.400 1.00 81.38 98 ARG A O 1
ATOM 813 N N . SER A 1 99 ? 0.937 1.016 -31.208 1.00 71.12 99 SER A N 1
ATOM 814 C CA . SER A 1 99 ? 1.467 2.044 -32.114 1.00 71.12 99 SER A CA 1
ATOM 815 C C . SER A 1 99 ? 0.819 3.418 -31.900 1.00 71.12 99 SER A C 1
ATOM 817 O O . SER A 1 99 ? -0.297 3.547 -31.394 1.00 71.12 99 SER A O 1
ATOM 819 N N . ARG A 1 100 ? 1.528 4.476 -32.315 1.00 53.62 100 ARG A N 1
ATOM 820 C CA . ARG A 1 100 ? 1.081 5.877 -32.242 1.00 53.62 100 ARG A CA 1
ATOM 821 C C . ARG A 1 100 ? -0.117 6.105 -33.180 1.00 53.62 100 ARG A C 1
ATOM 823 O O . ARG A 1 100 ? 0.073 6.283 -34.376 1.00 53.62 100 ARG A O 1
ATOM 830 N N . GLY A 1 101 ? -1.335 6.077 -32.641 1.00 51.91 101 GLY A N 1
ATOM 831 C CA . GLY A 1 101 ? -2.575 6.306 -33.402 1.00 51.91 101 GLY A CA 1
ATOM 832 C C . GLY A 1 101 ? -3.817 5.683 -32.766 1.00 51.91 101 GLY A C 1
ATOM 833 O O . GLY A 1 101 ? -4.918 6.192 -32.934 1.00 51.91 101 GLY A O 1
ATOM 834 N N . GLU A 1 102 ? -3.642 4.638 -31.961 1.00 53.19 102 GLU A N 1
ATOM 835 C CA . GLU A 1 102 ? -4.738 4.058 -31.190 1.00 53.19 102 GLU A CA 1
ATOM 836 C C . GLU A 1 102 ? -4.963 4.891 -29.918 1.00 53.19 102 GLU A C 1
ATOM 838 O O . GLU A 1 102 ? -4.104 4.907 -29.030 1.00 53.19 102 GLU A O 1
ATOM 843 N N . GLY A 1 103 ? -6.105 5.577 -29.810 1.00 52.59 103 GLY A N 1
ATOM 844 C CA . GLY A 1 103 ? -6.523 6.270 -28.582 1.00 52.59 103 GLY A CA 1
ATOM 845 C C . GLY A 1 103 ? -6.549 5.344 -27.353 1.00 52.59 103 GLY A C 1
ATOM 846 O O . GLY A 1 103 ? -6.546 4.121 -27.492 1.00 52.59 103 GLY A O 1
ATOM 847 N N . GLY A 1 104 ? -6.517 5.912 -26.143 1.00 65.19 104 GLY A N 1
ATOM 848 C CA . GLY A 1 104 ? -6.622 5.156 -24.882 1.00 65.19 104 GLY A CA 1
ATOM 849 C C . GLY A 1 104 ? -5.560 5.500 -23.833 1.00 65.19 104 GLY A C 1
ATOM 850 O O . GLY A 1 104 ? -4.646 6.293 -24.084 1.00 65.19 104 GLY A O 1
ATOM 851 N N . GLY A 1 105 ? -5.698 4.912 -22.641 1.00 76.81 105 GLY A N 1
ATOM 852 C CA . GLY A 1 105 ? -4.944 5.239 -21.431 1.00 76.81 105 GLY A CA 1
ATOM 853 C C . GLY A 1 105 ? -3.456 4.873 -21.450 1.00 76.81 105 GLY A C 1
ATOM 854 O O . GLY A 1 105 ? -3.033 3.933 -20.784 1.00 76.81 105 GLY A O 1
ATOM 855 N N . LYS A 1 106 ? -2.644 5.638 -22.189 1.00 88.12 106 LYS A N 1
ATOM 856 C CA . LYS A 1 106 ? -1.175 5.499 -22.233 1.00 88.12 106 LYS A CA 1
ATOM 857 C C . LYS A 1 106 ? -0.553 5.740 -20.854 1.00 88.12 106 LYS A C 1
ATOM 859 O O . LYS A 1 106 ? -0.927 6.708 -20.182 1.00 88.12 106 LYS A O 1
ATOM 864 N N . ILE A 1 107 ? 0.429 4.906 -20.508 1.00 90.75 107 ILE A N 1
ATOM 865 C CA . ILE A 1 107 ? 1.182 4.929 -19.246 1.00 90.75 107 ILE A CA 1
ATOM 866 C C . ILE A 1 107 ? 2.681 5.169 -19.495 1.00 90.75 107 ILE A C 1
ATOM 868 O O . ILE A 1 107 ? 3.257 6.092 -18.917 1.00 90.75 107 ILE A O 1
ATOM 872 N N . LEU A 1 108 ? 3.305 4.383 -20.384 1.00 88.88 108 LEU A N 1
ATOM 873 C CA . LEU A 1 108 ? 4.728 4.502 -20.739 1.00 88.88 108 LEU A CA 1
ATOM 874 C C . LEU A 1 108 ? 4.917 4.674 -22.254 1.00 88.88 108 LEU A C 1
ATOM 876 O O . LEU A 1 108 ? 4.172 4.099 -23.046 1.00 88.88 108 LEU A O 1
ATOM 880 N N . GLU A 1 109 ? 5.939 5.423 -22.656 1.00 83.75 109 GLU A N 1
ATOM 881 C CA . GLU A 1 109 ? 6.448 5.544 -24.022 1.00 83.75 109 GLU A CA 1
ATOM 882 C C . GLU A 1 109 ? 7.738 4.722 -24.165 1.00 83.75 109 GLU A C 1
ATOM 884 O O . GLU A 1 109 ? 8.741 4.991 -23.507 1.00 83.75 109 GLU A O 1
ATOM 889 N N . ALA A 1 110 ? 7.716 3.724 -25.046 1.00 77.69 110 ALA A N 1
ATOM 890 C CA . ALA A 1 110 ? 8.857 2.889 -25.403 1.00 77.69 110 ALA A CA 1
ATOM 891 C C . ALA A 1 110 ? 9.223 3.167 -26.871 1.00 77.69 110 ALA A C 1
ATOM 893 O O . ALA A 1 110 ? 8.703 2.560 -27.815 1.00 77.69 110 ALA A O 1
ATOM 894 N N . GLY A 1 111 ? 10.080 4.168 -27.083 1.00 72.56 111 GLY A N 1
ATOM 895 C CA . GLY A 1 111 ? 10.457 4.631 -28.418 1.00 72.56 111 GLY A CA 1
ATOM 896 C C . GLY A 1 111 ? 9.281 5.266 -29.167 1.00 72.56 111 GLY A C 1
ATOM 897 O O . GLY A 1 111 ? 8.896 6.389 -28.875 1.00 72.56 111 GLY A O 1
ATOM 898 N N . ARG A 1 112 ? 8.733 4.576 -30.178 1.00 68.25 112 ARG A N 1
ATOM 899 C CA . ARG A 1 112 ? 7.553 5.037 -30.950 1.00 68.25 112 ARG A CA 1
ATOM 900 C C . ARG A 1 112 ? 6.251 4.336 -30.555 1.00 68.25 112 ARG A C 1
ATOM 902 O O . ARG A 1 112 ? 5.211 4.612 -31.159 1.00 68.25 112 ARG A O 1
ATOM 909 N N . LYS A 1 113 ? 6.320 3.404 -29.605 1.00 79.38 113 LYS A N 1
ATOM 910 C CA . LYS A 1 113 ? 5.183 2.631 -29.111 1.00 79.38 113 LYS A CA 1
ATOM 911 C C . LYS A 1 113 ? 4.845 3.034 -27.680 1.00 79.38 113 LYS A C 1
ATOM 913 O O . LYS A 1 113 ? 5.657 3.649 -26.992 1.00 79.38 113 LYS A O 1
ATOM 918 N N . PHE A 1 114 ? 3.653 2.664 -27.235 1.00 85.00 114 PHE A N 1
ATOM 919 C CA . PHE A 1 114 ? 3.152 2.986 -25.905 1.00 85.00 114 PHE A CA 1
ATOM 920 C C . PHE A 1 114 ? 2.670 1.734 -25.190 1.00 85.00 114 PHE A C 1
ATOM 922 O O . PHE A 1 114 ? 2.008 0.891 -25.794 1.00 85.00 114 PHE A O 1
ATOM 929 N N . LEU A 1 115 ? 2.951 1.659 -23.895 1.00 89.81 115 LEU A N 1
ATOM 930 C CA . LEU A 1 115 ? 2.243 0.772 -22.987 1.00 89.81 115 LEU A CA 1
ATOM 931 C C . LEU A 1 115 ? 0.960 1.476 -22.540 1.00 89.81 115 LEU A C 1
ATOM 933 O O . LEU A 1 115 ? 1.016 2.611 -22.050 1.00 89.81 115 LEU A O 1
ATOM 937 N N . LYS A 1 116 ? -0.182 0.812 -22.695 1.00 91.50 116 LYS A N 1
ATOM 938 C CA . LYS A 1 116 ? -1.473 1.286 -22.195 1.00 91.50 116 LYS A CA 1
ATOM 939 C C . LYS A 1 116 ? -1.868 0.536 -20.926 1.00 91.50 116 LYS A C 1
ATOM 941 O O . LYS A 1 116 ? -1.304 -0.510 -20.619 1.00 91.50 116 LYS A O 1
ATOM 946 N N . LEU A 1 117 ? -2.822 1.088 -20.182 1.00 91.44 117 LEU A N 1
ATOM 947 C CA . LEU A 1 117 ? -3.327 0.475 -18.955 1.00 91.44 117 LEU A CA 1
ATOM 948 C C . LEU A 1 117 ? -3.983 -0.892 -19.211 1.00 91.44 117 LEU A C 1
ATOM 950 O O . LEU A 1 117 ? -3.787 -1.812 -18.432 1.00 91.44 117 LEU A O 1
ATOM 954 N N . ASP A 1 118 ? -4.708 -1.029 -20.320 1.00 91.00 118 ASP A N 1
ATOM 955 C CA . ASP A 1 118 ? -5.382 -2.259 -20.759 1.00 91.00 118 ASP A CA 1
ATOM 956 C C . ASP A 1 118 ? -4.435 -3.287 -21.404 1.00 91.00 118 ASP A C 1
ATOM 958 O O . ASP A 1 118 ? -4.836 -4.417 -21.676 1.00 91.00 118 ASP A O 1
ATOM 962 N N . SER A 1 119 ? -3.165 -2.930 -21.629 1.00 91.31 119 SER A N 1
ATOM 963 C CA . SER A 1 119 ? -2.162 -3.857 -22.163 1.00 91.31 119 SER A CA 1
ATOM 964 C C . SER A 1 119 ? -1.755 -4.946 -21.168 1.00 91.31 119 SER A C 1
ATOM 966 O O . SER A 1 119 ? -1.162 -5.938 -21.580 1.00 91.31 119 SER A O 1
ATOM 968 N N . PHE A 1 120 ? -1.999 -4.763 -19.870 1.00 94.62 120 PHE A N 1
ATOM 969 C CA . PHE A 1 120 ? -1.597 -5.698 -18.822 1.00 94.62 120 PHE A CA 1
ATOM 970 C C . PHE A 1 120 ? -2.674 -5.810 -17.742 1.00 94.62 120 PHE A C 1
ATOM 972 O O . PHE A 1 120 ? -3.598 -5.002 -17.677 1.00 94.62 120 PHE A O 1
ATOM 979 N N . ASP A 1 121 ? -2.559 -6.816 -16.878 1.00 95.06 121 ASP A N 1
ATOM 980 C CA . ASP A 1 121 ? -3.509 -7.030 -15.789 1.00 95.06 121 ASP A CA 1
ATOM 981 C C . ASP A 1 121 ? -3.237 -6.040 -14.643 1.00 95.06 121 ASP A C 1
ATOM 983 O O . ASP A 1 121 ? -2.554 -6.342 -13.657 1.00 95.06 121 ASP A O 1
ATOM 987 N N . PHE A 1 122 ? -3.745 -4.815 -14.801 1.00 94.88 122 PHE A N 1
ATOM 988 C CA . PHE A 1 122 ? -3.640 -3.745 -13.808 1.00 94.88 122 PHE A CA 1
ATOM 989 C C . PHE A 1 122 ? -4.411 -4.063 -12.516 1.00 94.88 122 PHE A C 1
ATOM 991 O O . PHE A 1 122 ? -4.126 -3.497 -11.467 1.00 94.88 122 PHE A O 1
ATOM 998 N N . ALA A 1 123 ? -5.353 -5.010 -12.544 1.00 94.06 123 ALA A N 1
ATOM 999 C CA . ALA A 1 123 ? -6.072 -5.455 -11.353 1.00 94.06 123 ALA A CA 1
ATOM 1000 C C . ALA A 1 123 ? -5.235 -6.412 -10.474 1.00 94.06 123 ALA A C 1
ATOM 1002 O O . ALA A 1 123 ? -5.731 -6.962 -9.485 1.00 94.06 123 ALA A O 1
ATOM 1003 N N . LYS A 1 124 ? -3.942 -6.596 -10.772 1.00 95.25 124 LYS A N 1
ATOM 1004 C CA . LYS A 1 124 ? -2.973 -7.291 -9.912 1.00 95.25 124 LYS A CA 1
ATOM 1005 C C . LYS A 1 124 ? -2.053 -6.306 -9.204 1.00 95.25 124 LYS A C 1
ATOM 1007 O O . LYS A 1 124 ? -1.723 -5.249 -9.734 1.00 95.25 124 LYS A O 1
ATOM 1012 N N . HIS A 1 125 ? -1.619 -6.684 -8.000 1.00 96.62 125 HIS A N 1
ATOM 1013 C CA . HIS A 1 125 ? -0.786 -5.831 -7.154 1.00 96.62 125 HIS A CA 1
ATOM 1014 C C . HIS A 1 125 ? 0.478 -5.369 -7.877 1.00 96.62 125 HIS A C 1
ATOM 1016 O O . HIS A 1 125 ? 1.079 -6.137 -8.643 1.00 96.62 125 HIS A O 1
ATOM 1022 N N . ALA A 1 126 ? 0.884 -4.136 -7.592 1.00 97.56 126 ALA A N 1
ATOM 1023 C CA . ALA A 1 126 ? 2.014 -3.505 -8.249 1.00 97.56 126 ALA A CA 1
ATOM 1024 C C . ALA A 1 126 ? 2.990 -2.863 -7.257 1.00 97.56 126 ALA A C 1
ATOM 1026 O O . ALA A 1 126 ? 2.565 -2.256 -6.275 1.00 97.56 126 ALA A O 1
ATOM 1027 N N . LEU A 1 127 ? 4.289 -2.960 -7.555 1.00 97.62 127 LEU A N 1
ATOM 1028 C CA . LEU A 1 127 ? 5.365 -2.232 -6.875 1.00 97.62 127 LEU A CA 1
ATOM 1029 C C . LEU A 1 127 ? 5.855 -1.100 -7.771 1.00 97.62 127 LEU A C 1
ATOM 1031 O O . LEU A 1 127 ? 6.266 -1.351 -8.904 1.00 97.62 127 LEU A O 1
ATOM 1035 N N . VAL A 1 128 ? 5.896 0.118 -7.241 1.00 97.38 128 VAL A N 1
ATOM 1036 C CA . VAL A 1 128 ? 6.570 1.266 -7.852 1.00 97.38 128 VAL A CA 1
ATOM 1037 C C . VAL A 1 128 ? 7.759 1.653 -6.976 1.00 97.38 128 VAL A C 1
ATOM 1039 O O . VAL A 1 128 ? 7.585 2.112 -5.855 1.00 97.38 128 VAL A O 1
ATOM 1042 N N . VAL A 1 129 ? 8.987 1.474 -7.457 1.00 96.81 129 VAL A N 1
ATOM 1043 C CA . VAL A 1 129 ? 10.192 1.680 -6.631 1.00 96.81 129 VAL A CA 1
ATOM 1044 C C . VAL A 1 129 ? 11.223 2.550 -7.332 1.00 96.81 129 VAL A C 1
ATOM 1046 O O . VAL A 1 129 ? 11.355 2.506 -8.553 1.00 96.81 129 VAL A O 1
ATOM 1049 N N . GLY A 1 130 ? 11.943 3.371 -6.567 1.00 94.81 130 GLY A N 1
ATOM 1050 C CA . GLY A 1 130 ? 12.972 4.269 -7.084 1.00 94.81 130 GLY A CA 1
ATOM 1051 C C . GLY A 1 130 ? 13.257 5.454 -6.173 1.00 94.81 130 GLY A C 1
ATOM 1052 O O . GLY A 1 130 ? 12.436 5.827 -5.345 1.00 94.81 130 GLY A O 1
ATOM 1053 N N . GLN A 1 131 ? 14.396 6.110 -6.367 1.00 90.50 131 GLN A N 1
ATOM 1054 C CA . GLN A 1 131 ? 14.826 7.258 -5.561 1.00 90.50 131 GLN A CA 1
ATOM 1055 C C . GLN A 1 131 ? 13.856 8.456 -5.644 1.00 90.50 131 GLN A C 1
ATOM 1057 O O . GLN A 1 131 ? 12.921 8.507 -6.449 1.00 90.50 131 GLN A O 1
ATOM 1062 N N . THR A 1 132 ? 14.061 9.469 -4.809 1.00 88.19 132 THR A N 1
ATOM 1063 C CA . THR A 1 132 ? 13.283 10.716 -4.872 1.00 88.19 132 THR A CA 1
ATOM 1064 C C . THR A 1 132 ? 13.509 11.457 -6.192 1.00 88.19 132 THR A C 1
ATOM 1066 O O . THR A 1 132 ? 14.619 11.506 -6.716 1.00 88.19 132 THR A O 1
ATOM 1069 N N . GLY A 1 133 ? 12.436 12.026 -6.752 1.00 84.44 133 GLY A N 1
ATOM 1070 C CA . GLY A 1 133 ? 12.496 12.849 -7.968 1.00 84.44 133 GLY A CA 1
ATOM 1071 C C . GLY A 1 133 ? 12.603 12.085 -9.295 1.00 84.44 133 GLY A C 1
ATOM 1072 O O . GLY A 1 133 ? 12.665 12.712 -10.348 1.00 84.44 133 GLY A O 1
ATOM 1073 N N . VAL A 1 134 ? 12.585 10.747 -9.284 1.00 86.38 134 VAL A N 1
ATOM 1074 C CA . VAL A 1 134 ? 12.771 9.929 -10.503 1.00 86.38 134 VAL A CA 1
ATOM 1075 C C . VAL A 1 134 ? 11.504 9.730 -11.341 1.00 86.38 134 VAL A C 1
ATOM 1077 O O . VAL A 1 134 ? 11.615 9.314 -12.488 1.00 86.38 134 VAL A O 1
ATOM 1080 N N . GLY A 1 135 ? 10.316 10.037 -10.803 1.00 87.38 135 GLY A N 1
ATOM 1081 C CA . GLY A 1 135 ? 9.040 9.940 -11.532 1.00 87.38 135 GLY A CA 1
ATOM 1082 C C . GLY A 1 135 ? 7.981 8.989 -10.956 1.00 87.38 135 GLY A C 1
ATOM 1083 O O . GLY A 1 135 ? 6.932 8.853 -11.578 1.00 87.38 135 GLY A O 1
ATOM 1084 N N . LYS A 1 136 ? 8.198 8.381 -9.776 1.00 91.44 136 LYS A N 1
ATOM 1085 C CA . LYS A 1 136 ? 7.234 7.464 -9.121 1.00 91.44 136 LYS A CA 1
ATOM 1086 C C . LYS A 1 136 ? 5.825 8.050 -8.990 1.00 91.44 136 LYS A C 1
ATOM 1088 O O . LYS A 1 136 ? 4.882 7.523 -9.570 1.00 91.44 136 LYS A O 1
ATOM 1093 N N . SER A 1 137 ? 5.702 9.181 -8.292 1.00 88.69 137 SER A N 1
ATOM 1094 C CA . SER A 1 137 ? 4.421 9.861 -8.073 1.00 88.69 137 SER A CA 1
ATOM 1095 C C . SER A 1 137 ? 3.761 10.243 -9.397 1.00 88.69 137 SER A C 1
ATOM 1097 O O . SER A 1 137 ? 2.551 10.126 -9.542 1.00 88.69 137 SER A O 1
ATOM 1099 N N . LYS A 1 138 ? 4.560 10.589 -10.420 1.00 88.81 138 LYS A N 1
ATOM 1100 C CA . LYS A 1 138 ? 4.019 10.906 -11.741 1.00 88.81 138 LYS A CA 1
ATOM 1101 C C . LYS A 1 138 ? 3.382 9.695 -12.423 1.00 88.81 138 LYS A C 1
ATOM 1103 O O . LYS A 1 138 ? 2.330 9.829 -13.040 1.00 88.81 138 LYS A O 1
ATOM 1108 N N . LEU A 1 139 ? 4.003 8.522 -12.309 1.00 92.19 139 LEU A N 1
ATOM 1109 C CA . LEU A 1 139 ? 3.423 7.276 -12.804 1.00 92.19 139 LEU A CA 1
ATOM 1110 C C . LEU A 1 139 ? 2.111 6.949 -12.081 1.00 92.19 139 LEU A C 1
ATOM 1112 O O . LEU A 1 139 ? 1.134 6.613 -12.746 1.00 92.19 139 LEU A O 1
ATOM 1116 N N . LEU A 1 140 ? 2.075 7.084 -10.751 1.00 92.69 140 LEU A N 1
ATOM 1117 C CA . LEU A 1 140 ? 0.860 6.865 -9.961 1.00 92.69 140 LEU A CA 1
ATOM 1118 C C . LEU A 1 140 ? -0.266 7.825 -10.366 1.00 92.69 140 LEU A C 1
ATOM 1120 O O . LEU A 1 140 ? -1.378 7.370 -10.611 1.00 92.69 140 LEU A O 1
ATOM 1124 N N . GLU A 1 141 ? 0.023 9.120 -10.526 1.00 90.00 141 GLU A N 1
ATOM 1125 C CA . GLU A 1 141 ? -0.938 10.114 -11.029 1.00 90.00 141 GLU A CA 1
ATOM 1126 C C . GLU A 1 141 ? -1.525 9.711 -12.389 1.00 90.00 141 GLU A C 1
ATOM 1128 O O . GLU A 1 141 ? -2.736 9.791 -12.597 1.00 90.00 141 GLU A O 1
ATOM 1133 N N . ILE A 1 142 ? -0.678 9.260 -13.322 1.00 90.00 142 ILE A N 1
ATOM 1134 C CA . ILE A 1 142 ? -1.119 8.820 -14.651 1.00 90.00 142 ILE A CA 1
ATOM 1135 C C . ILE A 1 142 ? -2.014 7.584 -14.527 1.00 90.00 142 ILE A C 1
ATOM 1137 O O . ILE A 1 142 ? -3.101 7.572 -15.102 1.00 90.00 142 ILE A O 1
ATOM 1141 N N . LEU A 1 143 ? -1.591 6.569 -13.766 1.00 92.06 143 LEU A N 1
ATOM 1142 C CA . LEU A 1 143 ? -2.354 5.337 -13.542 1.00 92.06 143 LEU A CA 1
ATOM 1143 C C . LEU A 1 143 ? -3.728 5.630 -12.931 1.00 92.06 143 LEU A C 1
ATOM 1145 O O . LEU A 1 143 ? -4.741 5.203 -13.480 1.00 92.06 143 LEU A O 1
ATOM 1149 N N . VAL A 1 144 ? -3.770 6.405 -11.845 1.00 91.81 144 VAL A N 1
ATOM 1150 C CA . VAL A 1 144 ? -5.009 6.806 -11.163 1.00 91.81 144 VAL A CA 1
ATOM 1151 C C . VAL A 1 144 ? -5.916 7.596 -12.104 1.00 91.81 144 VAL A C 1
ATOM 1153 O O . VAL A 1 144 ? -7.108 7.307 -12.196 1.00 91.81 144 VAL A O 1
ATOM 1156 N N . GLY A 1 145 ? -5.358 8.541 -12.866 1.00 89.06 145 GLY A N 1
ATOM 1157 C CA . GLY A 1 145 ? -6.112 9.307 -13.856 1.00 89.06 145 GLY A CA 1
ATOM 1158 C C . GLY A 1 145 ? -6.726 8.430 -14.953 1.00 89.06 145 GLY A C 1
ATOM 1159 O O . GLY A 1 145 ? -7.869 8.659 -15.349 1.00 89.06 145 GLY A O 1
ATOM 1160 N N . ARG A 1 146 ? -6.008 7.400 -15.428 1.00 89.12 146 ARG A N 1
ATOM 1161 C CA . ARG A 1 146 ? -6.537 6.435 -16.412 1.00 89.12 146 ARG A CA 1
ATOM 1162 C C . ARG A 1 146 ? -7.621 5.547 -15.815 1.00 89.12 146 ARG A C 1
ATOM 1164 O O . ARG A 1 146 ? -8.685 5.434 -16.409 1.00 89.12 146 ARG A O 1
ATOM 1171 N N . LEU A 1 147 ? -7.395 4.992 -14.625 1.00 90.25 147 LEU A N 1
ATOM 1172 C CA . LEU A 1 147 ? -8.394 4.198 -13.903 1.00 90.25 147 LEU A CA 1
ATOM 1173 C C . LEU A 1 147 ? -9.690 4.983 -13.705 1.00 90.25 147 LEU A C 1
ATOM 1175 O O . LEU A 1 147 ? -10.780 4.487 -13.969 1.00 90.25 147 LEU A O 1
ATOM 1179 N N . ARG A 1 148 ? -9.577 6.249 -13.307 1.00 87.44 148 ARG A N 1
ATOM 1180 C CA . ARG A 1 148 ? -10.743 7.094 -13.078 1.00 87.44 148 ARG A CA 1
ATOM 1181 C C . ARG A 1 148 ? -11.485 7.467 -14.361 1.00 87.44 148 ARG A C 1
ATOM 1183 O O . ARG A 1 148 ? -12.700 7.658 -14.307 1.00 87.44 148 ARG A O 1
ATOM 1190 N N . ARG A 1 149 ? -10.776 7.631 -15.477 1.00 86.44 149 ARG A N 1
ATOM 1191 C CA . ARG A 1 149 ? -11.371 7.985 -16.772 1.00 86.44 149 ARG A CA 1
ATOM 1192 C C . ARG A 1 149 ? -12.040 6.783 -17.428 1.00 86.44 149 ARG A C 1
ATOM 1194 O O . ARG A 1 149 ? -13.183 6.894 -17.852 1.00 86.44 149 ARG A O 1
ATOM 1201 N N . ASP A 1 150 ? -11.325 5.667 -17.480 1.00 88.44 150 ASP A N 1
ATOM 1202 C CA . ASP A 1 150 ? -11.673 4.530 -18.330 1.00 88.44 150 ASP A CA 1
ATOM 1203 C C . ASP A 1 150 ? -12.411 3.425 -17.542 1.00 88.44 150 ASP A C 1
ATOM 1205 O O . ASP A 1 150 ? -13.113 2.621 -18.143 1.00 88.44 150 ASP A O 1
ATOM 1209 N N . TYR A 1 151 ? -12.302 3.404 -16.203 1.00 90.62 151 TYR A N 1
ATOM 1210 C CA . TYR A 1 151 ? -12.772 2.303 -15.345 1.00 90.62 151 TYR A CA 1
ATOM 1211 C C . TYR A 1 151 ? -13.575 2.750 -14.105 1.00 90.62 151 TYR A C 1
ATOM 1213 O O . TYR A 1 151 ? -13.692 2.003 -13.130 1.00 90.62 151 TYR A O 1
ATOM 1221 N N . ARG A 1 152 ? -14.153 3.963 -14.118 1.00 88.38 152 ARG A N 1
ATOM 1222 C CA . ARG A 1 152 ? -14.870 4.559 -12.966 1.00 88.38 152 ARG A CA 1
ATOM 1223 C C . ARG A 1 152 ? -15.979 3.669 -12.398 1.00 88.38 152 ARG A C 1
ATOM 1225 O O . ARG A 1 152 ? -16.212 3.671 -11.187 1.00 88.38 152 ARG A O 1
ATOM 1232 N N . ASP A 1 153 ? -16.722 2.998 -13.269 1.00 89.44 153 ASP A N 1
ATOM 1233 C CA . ASP A 1 153 ? -17.929 2.267 -12.875 1.00 89.44 153 ASP A CA 1
ATOM 1234 C C . ASP A 1 153 ? -17.604 0.883 -12.310 1.00 89.44 153 ASP A C 1
ATOM 1236 O O . ASP A 1 153 ? -18.337 0.384 -11.461 1.00 89.44 153 ASP A O 1
ATOM 1240 N N . GLU A 1 154 ? -16.459 0.316 -12.690 1.00 91.88 154 GLU A N 1
ATOM 1241 C CA . GLU A 1 154 ? -15.995 -0.995 -12.231 1.00 91.88 154 GLU A CA 1
ATOM 1242 C C . GLU A 1 154 ? -15.102 -0.912 -10.986 1.00 91.88 154 GLU A C 1
ATOM 1244 O O . GLU A 1 154 ? -15.150 -1.805 -10.132 1.00 91.88 154 GLU A O 1
ATOM 1249 N N . TYR A 1 155 ? -14.296 0.151 -10.873 1.00 93.94 155 TYR A N 1
ATOM 1250 C CA . TYR A 1 155 ? -13.291 0.299 -9.823 1.00 93.94 155 TYR A CA 1
ATOM 1251 C C . TYR A 1 155 ? -13.474 1.584 -9.012 1.00 93.94 155 TYR A C 1
ATOM 1253 O O . TYR A 1 155 ? -13.565 2.688 -9.549 1.00 93.94 155 TYR A O 1
ATOM 1261 N N . GLY A 1 156 ? -13.470 1.434 -7.688 1.00 94.81 156 GLY A N 1
ATOM 1262 C CA . GLY A 1 156 ? -13.245 2.520 -6.740 1.00 94.81 156 GLY A CA 1
ATOM 1263 C C . GLY A 1 156 ? -11.759 2.628 -6.411 1.00 94.81 156 GLY A C 1
ATOM 1264 O O . GLY A 1 156 ? -11.129 1.630 -6.064 1.00 94.81 156 GLY A O 1
ATOM 1265 N N . VAL A 1 157 ? -11.188 3.826 -6.506 1.00 94.69 157 VAL A N 1
ATOM 1266 C CA . VAL A 1 157 ? -9.765 4.059 -6.234 1.00 94.69 157 VAL A CA 1
ATOM 1267 C C . VAL A 1 157 ? -9.611 4.861 -4.947 1.00 94.69 157 VAL A C 1
ATOM 1269 O O . VAL A 1 157 ? -10.221 5.917 -4.789 1.00 94.69 157 VAL A O 1
ATOM 1272 N N . VAL A 1 158 ? -8.780 4.379 -4.028 1.00 94.62 158 VAL A N 1
ATOM 1273 C CA . VAL A 1 158 ? -8.399 5.101 -2.810 1.00 94.62 158 VAL A CA 1
ATOM 1274 C C . VAL A 1 158 ? -6.896 5.305 -2.831 1.00 94.62 158 VAL A C 1
ATOM 1276 O O . VAL A 1 158 ? -6.145 4.343 -2.960 1.00 94.62 158 VAL A O 1
ATOM 1279 N N . VAL A 1 159 ? -6.454 6.551 -2.713 1.00 94.06 159 VAL A N 1
ATOM 1280 C CA . VAL A 1 159 ? -5.037 6.915 -2.712 1.00 94.06 159 VAL A CA 1
ATOM 1281 C C . VAL A 1 159 ? -4.666 7.446 -1.338 1.00 94.06 159 VAL A C 1
ATOM 1283 O O . VAL A 1 159 ? -5.268 8.411 -0.880 1.00 94.06 159 VAL A O 1
ATOM 1286 N N . ILE A 1 160 ? -3.671 6.848 -0.695 1.00 92.12 160 ILE A N 1
ATOM 1287 C CA . ILE A 1 160 ? -3.084 7.332 0.553 1.00 92.12 160 ILE A CA 1
ATOM 1288 C C . ILE A 1 160 ? -1.763 8.012 0.212 1.00 92.12 160 ILE A C 1
ATOM 1290 O O . ILE A 1 160 ? -0.835 7.359 -0.267 1.00 92.12 160 ILE A O 1
ATOM 1294 N N . ASP A 1 161 ? -1.691 9.318 0.469 1.00 86.69 161 ASP A N 1
ATOM 1295 C CA . ASP A 1 161 ? -0.481 10.124 0.312 1.00 86.69 161 ASP A CA 1
ATOM 1296 C C . ASP A 1 161 ? -0.061 10.698 1.677 1.00 86.69 161 ASP A C 1
ATOM 1298 O O . ASP A 1 161 ? -0.585 11.732 2.113 1.00 86.69 161 ASP A O 1
ATOM 1302 N N . PRO A 1 162 ? 0.890 10.053 2.377 1.00 76.56 162 PRO A N 1
ATOM 1303 C CA . PRO A 1 162 ? 1.385 10.549 3.658 1.00 76.56 162 PRO A CA 1
ATOM 1304 C C . PRO A 1 162 ? 2.091 11.913 3.562 1.00 76.56 162 PRO A C 1
ATOM 1306 O O . PRO A 1 162 ? 2.153 12.650 4.549 1.00 76.56 162 PRO A O 1
ATOM 1309 N N . HIS A 1 163 ? 2.638 12.258 2.392 1.00 72.12 163 HIS A N 1
ATOM 1310 C CA . HIS A 1 163 ? 3.387 13.494 2.169 1.00 72.12 163 HIS A CA 1
ATOM 1311 C C . HIS A 1 163 ? 2.527 14.644 1.636 1.00 72.12 163 HIS A C 1
ATOM 1313 O O . HIS A 1 163 ? 2.985 15.787 1.672 1.00 72.12 163 HIS A O 1
ATOM 1319 N N . ALA A 1 164 ? 1.309 14.360 1.165 1.00 67.56 164 ALA A N 1
ATOM 1320 C CA . ALA A 1 164 ? 0.433 15.314 0.481 1.00 67.56 164 ALA A CA 1
ATOM 1321 C C . ALA A 1 164 ? 1.144 16.044 -0.683 1.00 67.56 164 ALA A C 1
ATOM 1323 O O . ALA A 1 164 ? 0.938 17.236 -0.916 1.00 67.56 164 ALA A O 1
ATOM 1324 N N . ALA A 1 165 ? 2.036 15.334 -1.380 1.00 68.12 165 ALA A N 1
ATOM 1325 C CA . ALA A 1 165 ? 2.894 15.885 -2.426 1.00 68.12 165 ALA A CA 1
ATOM 1326 C C . ALA A 1 165 ? 2.366 15.607 -3.840 1.00 68.12 165 ALA A C 1
ATOM 1328 O O . ALA A 1 165 ? 2.787 16.271 -4.794 1.00 68.12 165 ALA A O 1
ATOM 1329 N N . MET A 1 166 ? 1.467 14.633 -3.993 1.00 69.62 166 MET A N 1
ATOM 1330 C CA . MET A 1 166 ? 0.877 14.299 -5.282 1.00 69.62 166 MET A CA 1
ATOM 1331 C C . MET A 1 166 ? -0.126 15.369 -5.712 1.00 69.62 166 MET A C 1
ATOM 1333 O O . MET A 1 166 ? -1.002 15.784 -4.952 1.00 69.62 166 MET A O 1
ATOM 1337 N N . LYS A 1 167 ? 0.008 15.835 -6.958 1.00 65.94 167 LYS A N 1
ATOM 1338 C CA . LYS A 1 167 ? -0.865 16.874 -7.509 1.00 65.94 167 LYS A CA 1
ATOM 1339 C C . LYS A 1 167 ? -2.010 16.210 -8.245 1.00 65.94 167 LYS A C 1
ATOM 1341 O O . LYS A 1 167 ? -1.889 15.857 -9.417 1.00 65.94 167 LYS A O 1
ATOM 1346 N N . PHE A 1 168 ? -3.134 16.078 -7.562 1.00 65.06 168 PHE A N 1
ATOM 1347 C CA . PHE A 1 168 ? -4.358 15.595 -8.177 1.00 65.06 168 PHE A CA 1
ATOM 1348 C C . PHE A 1 168 ? -5.253 16.770 -8.578 1.00 65.06 168 PHE A C 1
ATOM 1350 O O . PHE A 1 168 ? -5.327 17.753 -7.840 1.00 65.06 168 PHE A O 1
ATOM 1357 N N . PRO A 1 169 ? -5.913 16.719 -9.747 1.00 53.84 169 PRO A N 1
ATOM 1358 C CA . PRO A 1 169 ? -6.870 17.750 -10.121 1.00 53.84 169 PRO A CA 1
ATOM 1359 C C . PRO A 1 169 ? -8.001 17.790 -9.084 1.00 53.84 169 PRO A C 1
ATOM 1361 O O . PRO A 1 169 ? -8.679 16.786 -8.864 1.00 53.84 169 PRO A O 1
ATOM 1364 N N . GLU A 1 170 ? -8.190 18.951 -8.451 1.00 51.84 170 GLU A N 1
ATOM 1365 C CA . GLU A 1 170 ? -9.154 19.180 -7.357 1.00 51.84 170 GLU A CA 1
ATOM 1366 C C . GLU A 1 170 ? -10.612 18.870 -7.745 1.00 51.84 170 GLU A C 1
ATOM 1368 O O . GLU A 1 170 ? -11.472 18.740 -6.878 1.00 51.84 170 GLU A O 1
ATOM 1373 N N . THR A 1 171 ? -10.911 18.740 -9.038 1.00 54.59 171 THR A N 1
ATOM 1374 C CA . THR A 1 171 ? -12.279 18.699 -9.563 1.00 54.59 171 THR A CA 1
ATOM 1375 C C . THR A 1 171 ? -12.868 17.296 -9.751 1.00 54.59 171 THR A C 1
ATOM 1377 O O . THR A 1 171 ? -14.077 17.195 -9.935 1.00 54.59 171 THR A O 1
ATOM 1380 N N . ASP A 1 172 ? -12.075 16.216 -9.675 1.00 67.81 172 ASP A N 1
ATOM 1381 C CA . ASP A 1 172 ? -12.510 14.884 -10.159 1.00 67.81 172 ASP A CA 1
ATOM 1382 C C . ASP A 1 172 ? -12.570 13.751 -9.108 1.00 67.81 172 ASP A C 1
ATOM 1384 O O . ASP A 1 172 ? -12.952 12.619 -9.439 1.00 67.81 172 ASP A O 1
ATOM 1388 N N . GLY A 1 173 ? -12.258 14.033 -7.837 1.00 78.06 173 GLY A N 1
ATOM 1389 C CA . GLY A 1 173 ? -12.307 13.066 -6.728 1.00 78.06 173 GLY A CA 1
ATOM 1390 C C . GLY A 1 173 ? -12.669 13.705 -5.383 1.00 78.06 173 GLY A C 1
ATOM 1391 O O . GLY A 1 173 ? -12.662 14.924 -5.247 1.00 78.06 173 GLY A O 1
ATOM 1392 N N . ALA A 1 174 ? -13.002 12.889 -4.379 1.00 86.12 174 ALA A N 1
ATOM 1393 C CA . ALA A 1 174 ? -13.151 13.366 -3.003 1.00 86.12 174 ALA A CA 1
ATOM 1394 C C . ALA A 1 174 ? -11.774 13.512 -2.350 1.00 86.12 174 ALA A C 1
ATOM 1396 O O . ALA A 1 174 ? -10.952 12.605 -2.459 1.00 86.12 174 ALA A O 1
ATOM 1397 N N . VAL A 1 175 ? -11.542 14.604 -1.625 1.00 84.94 175 VAL A N 1
ATOM 1398 C CA . VAL A 1 175 ? -10.347 14.766 -0.789 1.00 84.94 175 VAL A CA 1
ATOM 1399 C C . VAL A 1 175 ? -10.752 14.623 0.673 1.00 84.94 175 VAL A C 1
ATOM 1401 O O . VAL A 1 175 ? -11.501 15.439 1.205 1.00 84.94 175 VAL A O 1
ATOM 1404 N N . LEU A 1 176 ? -10.254 13.572 1.316 1.00 83.81 176 LEU A N 1
ATOM 1405 C CA . LEU A 1 176 ? -10.275 13.387 2.759 1.00 83.81 176 LEU A CA 1
ATOM 1406 C C . LEU A 1 176 ? -9.011 14.020 3.340 1.00 83.81 176 LEU A C 1
ATOM 1408 O O . LEU A 1 176 ? -7.950 13.397 3.399 1.00 83.81 176 LEU A O 1
ATOM 1412 N N . ASP A 1 177 ? -9.138 15.286 3.727 1.00 80.50 177 ASP A N 1
ATOM 1413 C CA . ASP A 1 177 ? -8.098 16.030 4.432 1.00 80.50 177 ASP A CA 1
ATOM 1414 C C . ASP A 1 177 ? -8.301 15.891 5.945 1.00 80.50 177 ASP A C 1
ATOM 1416 O O . ASP A 1 177 ? -9.174 16.531 6.537 1.00 80.50 177 ASP A O 1
ATOM 1420 N N . PHE A 1 178 ? -7.471 15.055 6.565 1.00 79.06 178 PHE A N 1
ATOM 1421 C CA . PHE A 1 178 ? -7.524 14.780 8.000 1.00 79.06 178 PHE A CA 1
ATOM 1422 C C . PHE A 1 178 ? -6.941 15.902 8.873 1.00 79.06 178 PHE A C 1
ATOM 1424 O O . PHE A 1 178 ? -7.021 15.821 10.096 1.00 79.06 178 PHE A O 1
ATOM 1431 N N . VAL A 1 179 ? -6.378 16.959 8.273 1.00 74.12 179 VAL A N 1
ATOM 1432 C CA . VAL A 1 179 ? -6.024 18.194 8.988 1.00 74.12 179 VAL A CA 1
ATOM 1433 C C . VAL A 1 179 ? -7.261 19.069 9.172 1.00 74.12 179 VAL A C 1
ATOM 1435 O O . VAL A 1 179 ? -7.456 19.651 10.240 1.00 74.12 179 VAL A O 1
ATOM 1438 N N . ARG A 1 180 ? -8.104 19.174 8.138 1.00 70.00 180 ARG A N 1
ATOM 1439 C CA . ARG A 1 180 ? -9.266 20.081 8.111 1.00 70.00 180 ARG A CA 1
ATOM 1440 C C . ARG A 1 180 ? -10.579 19.426 8.533 1.00 70.00 180 ARG A C 1
ATOM 1442 O O . ARG A 1 180 ? -11.515 20.138 8.885 1.00 70.00 180 ARG A O 1
ATOM 1449 N N . GLY A 1 181 ? -10.662 18.100 8.491 1.00 72.25 181 GLY A N 1
ATOM 1450 C CA . GLY A 1 181 ? -11.858 17.342 8.840 1.00 72.25 181 GLY A CA 1
ATOM 1451 C C . GLY A 1 181 ? -11.536 15.928 9.319 1.00 72.25 181 GLY A C 1
ATOM 1452 O O . GLY A 1 181 ? -10.399 15.611 9.656 1.00 72.25 181 GLY A O 1
ATOM 1453 N N . GLY A 1 182 ? -12.558 15.074 9.350 1.00 71.38 182 GLY A N 1
ATOM 1454 C CA . GLY A 1 182 ? -12.439 13.674 9.751 1.00 71.38 182 GLY A CA 1
ATOM 1455 C C . GLY A 1 182 ? -13.239 12.741 8.846 1.00 71.38 182 GLY A C 1
ATOM 1456 O O . GLY A 1 182 ? -14.079 13.173 8.052 1.00 71.38 182 GLY A O 1
ATOM 1457 N N . CYS A 1 183 ? -12.984 11.445 9.000 1.00 74.94 183 CYS A N 1
ATOM 1458 C CA . CYS A 1 183 ? -13.721 10.346 8.377 1.00 74.94 183 CYS A CA 1
ATOM 1459 C C . CYS A 1 183 ? -14.188 9.403 9.490 1.00 74.94 183 CYS A C 1
ATOM 1461 O O . CYS A 1 183 ? -13.495 9.250 10.497 1.00 74.94 183 CYS A O 1
ATOM 1463 N N . GLU A 1 184 ? -15.329 8.737 9.321 1.00 77.62 184 GLU A N 1
ATOM 1464 C CA . GLU A 1 184 ? -15.660 7.608 10.194 1.00 77.62 184 GLU A CA 1
ATOM 1465 C C . GLU A 1 184 ? -14.625 6.506 9.925 1.00 77.62 184 GLU A C 1
ATOM 1467 O O . GLU A 1 184 ? -14.629 5.932 8.841 1.00 77.62 184 GLU A O 1
ATOM 1472 N N . LEU A 1 185 ? -13.691 6.273 10.859 1.00 77.00 185 LEU A N 1
ATOM 1473 C CA . LEU A 1 185 ? -12.546 5.357 10.696 1.00 77.00 185 LEU A CA 1
ATOM 1474 C C . LEU A 1 185 ? -12.763 3.966 11.317 1.00 77.00 185 LEU A C 1
ATOM 1476 O O . LEU A 1 185 ? -12.090 3.011 10.931 1.00 77.00 185 LEU A O 1
ATOM 1480 N N . PHE A 1 186 ? -13.776 3.804 12.166 1.00 75.00 186 PHE A N 1
ATOM 1481 C CA . PHE A 1 186 ? -14.148 2.528 12.780 1.00 75.00 186 PHE A CA 1
ATOM 1482 C C . PHE A 1 186 ? -15.523 2.111 12.250 1.00 75.00 186 PHE A C 1
ATOM 1484 O O . PHE A 1 186 ? -16.543 2.422 12.852 1.00 75.00 186 PHE A O 1
ATOM 1491 N N . GLY A 1 187 ? -15.563 1.509 11.059 1.00 64.69 187 GLY A N 1
ATOM 1492 C CA . GLY A 1 187 ? -16.817 1.294 10.334 1.00 64.69 187 GLY A CA 1
ATOM 1493 C C . GLY A 1 187 ? -17.830 0.449 11.118 1.00 64.69 187 GLY A C 1
ATOM 1494 O O . GLY A 1 187 ? -17.580 -0.710 11.438 1.00 64.69 187 GLY A O 1
ATOM 1495 N N . SER A 1 188 ? -18.994 1.036 11.383 1.00 57.19 188 SER A N 1
ATOM 1496 C CA . SER A 1 188 ? -20.025 0.547 12.312 1.00 57.19 188 SER A CA 1
ATOM 1497 C C . SER A 1 188 ? -20.870 -0.649 11.833 1.00 57.19 188 SER A C 1
ATOM 1499 O O . SER A 1 188 ? -21.704 -1.144 12.585 1.00 57.19 188 SER A O 1
ATOM 1501 N N . ARG A 1 189 ? -20.687 -1.136 10.596 1.00 62.91 189 ARG A N 1
ATOM 1502 C CA . ARG A 1 189 ? -21.561 -2.155 9.961 1.00 62.91 189 ARG A CA 1
ATOM 1503 C C . ARG A 1 189 ? -20.880 -3.485 9.622 1.00 62.91 189 ARG A C 1
ATOM 1505 O O . ARG A 1 189 ? -21.399 -4.246 8.810 1.00 62.91 189 ARG A O 1
ATOM 1512 N N . MET A 1 190 ? -19.699 -3.741 10.171 1.00 67.12 190 MET A N 1
ATOM 1513 C CA . MET A 1 190 ? -18.862 -4.881 9.781 1.00 67.12 190 MET A CA 1
ATOM 1514 C C . MET A 1 190 ? -18.742 -5.900 10.910 1.00 67.12 190 MET A C 1
ATOM 1516 O O . MET A 1 190 ? -19.046 -5.588 12.059 1.00 67.12 190 MET A O 1
ATOM 1520 N N . ASP A 1 191 ? -18.309 -7.118 10.571 1.00 81.06 191 ASP A N 1
ATOM 1521 C CA . ASP A 1 191 ? -18.081 -8.187 11.543 1.00 81.06 191 ASP A CA 1
ATOM 1522 C C . ASP A 1 191 ? -17.183 -7.685 12.700 1.00 81.06 191 ASP A C 1
ATOM 1524 O O . ASP A 1 191 ? -16.042 -7.253 12.455 1.00 81.06 191 ASP A O 1
ATOM 1528 N N . PRO A 1 192 ? -17.684 -7.693 13.953 1.00 85.31 192 PRO A N 1
ATOM 1529 C CA . PRO A 1 192 ? -16.939 -7.166 15.090 1.00 85.31 192 PRO A CA 1
ATOM 1530 C C . PRO A 1 192 ? -15.637 -7.925 15.357 1.00 85.31 192 PRO A C 1
ATOM 1532 O O . PRO A 1 192 ? -14.670 -7.305 15.798 1.00 85.31 192 PRO A O 1
ATOM 1535 N N . HIS A 1 193 ? -15.563 -9.229 15.063 1.00 88.00 193 HIS A N 1
ATOM 1536 C CA . HIS A 1 193 ? -14.361 -10.027 15.318 1.00 88.00 193 HIS A CA 1
ATOM 1537 C C . HIS A 1 193 ? -13.205 -9.602 14.412 1.00 88.00 193 HIS A C 1
ATOM 1539 O O . HIS A 1 193 ? -12.139 -9.231 14.905 1.00 88.00 193 HIS A O 1
ATOM 1545 N N . MET A 1 194 ? -13.427 -9.582 13.098 1.00 84.94 194 MET A N 1
ATOM 1546 C CA . MET A 1 194 ? -12.401 -9.197 12.125 1.00 84.94 194 MET A CA 1
ATOM 1547 C C . MET A 1 194 ? -11.943 -7.753 12.324 1.00 84.94 194 MET A C 1
ATOM 1549 O O . MET A 1 194 ? -10.743 -7.464 12.330 1.00 84.94 194 MET A O 1
ATOM 1553 N N . THR A 1 195 ? -12.897 -6.846 12.546 1.00 87.38 195 THR A N 1
ATOM 1554 C CA . THR A 1 195 ? -12.596 -5.434 12.808 1.00 87.38 195 THR A CA 1
ATOM 1555 C C . THR A 1 195 ? -11.753 -5.281 14.077 1.00 87.38 195 THR A C 1
ATOM 1557 O O . THR A 1 195 ? -10.792 -4.514 14.071 1.00 87.38 195 THR A O 1
ATOM 1560 N N . THR A 1 196 ? -12.048 -6.049 15.132 1.00 91.69 196 THR A N 1
ATOM 1561 C CA . THR A 1 196 ? -11.271 -6.042 16.382 1.00 91.69 196 THR A CA 1
ATOM 1562 C C . THR A 1 196 ? -9.829 -6.482 16.168 1.00 91.69 196 THR A C 1
ATOM 1564 O O . THR A 1 196 ? -8.917 -5.795 16.633 1.00 91.69 196 THR A O 1
ATOM 1567 N N . GLU A 1 197 ? -9.596 -7.588 15.458 1.00 89.94 197 GLU A N 1
ATOM 1568 C CA . GLU A 1 197 ? -8.237 -8.085 15.208 1.00 89.94 197 GLU A CA 1
ATOM 1569 C C . GLU A 1 197 ? -7.421 -7.072 14.394 1.00 89.94 197 GLU A C 1
ATOM 1571 O O . GLU A 1 197 ? -6.324 -6.688 14.800 1.00 89.94 197 GLU A O 1
ATOM 1576 N N . MET A 1 198 ? -7.977 -6.544 13.299 1.00 87.44 198 MET A N 1
ATOM 1577 C CA . MET A 1 198 ? -7.272 -5.560 12.471 1.00 87.44 198 MET A CA 1
ATOM 1578 C C . MET A 1 198 ? -7.011 -4.244 13.213 1.00 87.44 198 MET A C 1
ATOM 1580 O O . MET A 1 198 ? -5.898 -3.720 13.158 1.00 87.44 198 MET A O 1
ATOM 1584 N N . THR A 1 199 ? -7.991 -3.732 13.963 1.00 89.88 199 THR A N 1
ATOM 1585 C CA . THR A 1 199 ? -7.800 -2.523 14.775 1.00 89.88 199 THR A CA 1
ATOM 1586 C C . THR A 1 199 ? -6.756 -2.757 15.864 1.00 89.88 199 THR A C 1
ATOM 1588 O O . THR A 1 199 ? -5.907 -1.897 16.093 1.00 89.88 199 THR A O 1
ATOM 1591 N N . THR A 1 200 ? -6.726 -3.943 16.473 1.00 92.19 200 THR A N 1
ATOM 1592 C CA . THR A 1 200 ? -5.686 -4.307 17.444 1.00 92.19 200 THR A CA 1
ATOM 1593 C C . THR A 1 200 ? -4.289 -4.282 16.820 1.00 92.19 200 THR A C 1
ATOM 1595 O O . THR A 1 200 ? -3.365 -3.767 17.448 1.00 92.19 200 THR A O 1
ATOM 1598 N N . LEU A 1 201 ? -4.122 -4.751 15.576 1.00 90.19 201 LEU A N 1
ATOM 1599 C CA . LEU A 1 201 ? -2.841 -4.672 14.855 1.00 90.19 201 LEU A CA 1
ATOM 1600 C C . LEU A 1 201 ? -2.405 -3.223 14.585 1.00 90.19 201 LEU A C 1
ATOM 1602 O O . LEU A 1 201 ? -1.220 -2.904 14.707 1.00 90.19 201 LEU A O 1
ATOM 1606 N N . VAL A 1 202 ? -3.348 -2.329 14.268 1.00 89.75 202 VAL A N 1
ATOM 1607 C CA . VAL A 1 202 ? -3.063 -0.894 14.078 1.00 89.75 202 VAL A CA 1
ATOM 1608 C C . VAL A 1 202 ? -2.557 -0.269 15.383 1.00 89.75 202 VAL A C 1
ATOM 1610 O O . VAL A 1 202 ? -1.527 0.404 15.388 1.00 89.75 202 VAL A O 1
ATOM 1613 N N . PHE A 1 203 ? -3.226 -0.537 16.507 1.00 91.25 203 PHE A N 1
ATOM 1614 C CA . PHE A 1 203 ? -2.796 -0.061 17.827 1.00 91.25 203 PHE A CA 1
ATOM 1615 C C . PHE A 1 203 ? -1.469 -0.685 18.276 1.00 91.25 203 PHE A C 1
ATOM 1617 O O . PHE A 1 203 ? -0.630 0.013 18.846 1.00 91.25 203 PHE A O 1
ATOM 1624 N N . LYS A 1 204 ? -1.231 -1.970 17.986 1.00 91.75 204 LYS A N 1
ATOM 1625 C CA . LYS A 1 204 ? 0.046 -2.646 18.262 1.00 91.75 204 LYS A CA 1
ATOM 1626 C C . LYS A 1 204 ? 1.217 -1.908 17.613 1.00 91.75 204 LYS A C 1
ATOM 1628 O O . LYS A 1 204 ? 2.222 -1.655 18.276 1.00 91.75 204 LYS A O 1
ATOM 1633 N N . ALA A 1 205 ? 1.056 -1.475 16.361 1.00 87.31 205 ALA A N 1
ATOM 1634 C CA . ALA A 1 205 ? 2.064 -0.680 15.660 1.00 87.31 205 ALA A CA 1
ATOM 1635 C C . ALA A 1 205 ? 2.326 0.695 16.315 1.00 87.31 205 ALA A C 1
ATOM 1637 O O . ALA A 1 205 ? 3.431 1.223 16.192 1.00 87.31 205 ALA A O 1
ATOM 1638 N N . MET A 1 206 ? 1.345 1.278 17.018 1.00 87.06 206 MET A N 1
ATOM 1639 C CA . MET A 1 206 ? 1.512 2.549 17.746 1.00 87.06 206 MET A CA 1
ATOM 1640 C C . MET A 1 206 ? 2.203 2.375 19.098 1.00 87.06 206 MET A C 1
ATOM 1642 O O . MET A 1 206 ? 3.011 3.216 19.497 1.00 87.06 206 MET A O 1
ATOM 1646 N N . LEU A 1 207 ? 1.861 1.296 19.802 1.00 90.50 207 LEU A N 1
ATOM 1647 C CA . LEU A 1 207 ? 2.337 1.007 21.153 1.00 90.50 207 LEU A CA 1
ATOM 1648 C C . LEU A 1 207 ? 3.773 0.474 21.161 1.00 90.50 207 LEU A C 1
ATOM 1650 O O . LEU A 1 207 ? 4.514 0.726 22.114 1.00 90.50 207 LEU A O 1
ATOM 1654 N N . GLY A 1 208 ? 4.187 -0.220 20.096 1.00 88.62 208 GLY A N 1
ATOM 1655 C CA . GLY A 1 208 ? 5.552 -0.716 19.938 1.00 88.62 208 GLY A CA 1
ATOM 1656 C C . GLY A 1 208 ? 5.972 -1.594 21.117 1.00 88.62 208 GLY A C 1
ATOM 1657 O O . GLY A 1 208 ? 5.299 -2.568 21.444 1.00 88.62 208 GLY A O 1
ATOM 1658 N N . SER A 1 209 ? 7.064 -1.230 21.791 1.00 88.62 209 SER A N 1
ATOM 1659 C CA . SER A 1 209 ? 7.589 -1.975 22.944 1.00 88.62 209 SER A CA 1
ATOM 1660 C C . SER A 1 209 ? 6.675 -1.976 24.176 1.00 88.62 209 SER A C 1
ATOM 1662 O O . SER A 1 209 ? 6.860 -2.815 25.052 1.00 88.62 209 SER A O 1
ATOM 1664 N N . GLN A 1 210 ? 5.696 -1.069 24.257 1.00 90.75 210 GLN A N 1
ATOM 1665 C CA . GLN A 1 210 ? 4.723 -1.030 25.358 1.00 90.75 210 GLN A CA 1
ATOM 1666 C C . GLN A 1 210 ? 3.602 -2.065 25.187 1.00 90.75 210 GLN A C 1
ATOM 1668 O O . GLN A 1 210 ? 2.807 -2.273 26.100 1.00 90.75 210 GLN A O 1
ATOM 1673 N N . TYR A 1 211 ? 3.508 -2.706 24.019 1.00 93.00 211 TYR A N 1
ATOM 1674 C CA . TYR A 1 211 ? 2.495 -3.717 23.760 1.00 93.00 211 TYR A CA 1
ATOM 1675 C C . TYR A 1 211 ? 2.804 -5.014 24.519 1.00 93.00 211 TYR A C 1
ATOM 1677 O O . TYR A 1 211 ? 3.868 -5.608 24.355 1.00 93.00 211 TYR A O 1
ATOM 1685 N N . GLY A 1 212 ? 1.849 -5.486 25.320 1.00 95.31 212 GLY A N 1
ATOM 1686 C CA . GLY A 1 212 ? 1.973 -6.722 26.093 1.00 95.31 212 GLY A CA 1
ATOM 1687 C C . GLY A 1 212 ? 0.650 -7.477 26.202 1.00 95.31 212 GLY A C 1
ATOM 1688 O O . GLY A 1 212 ? -0.410 -6.926 25.927 1.00 95.31 212 GLY A O 1
ATOM 1689 N N . ALA A 1 213 ? 0.696 -8.735 26.649 1.00 94.75 213 ALA A N 1
ATOM 1690 C CA . ALA A 1 213 ? -0.460 -9.643 26.628 1.00 94.75 213 ALA A CA 1
ATOM 1691 C C . ALA A 1 213 ? -1.701 -9.114 27.379 1.00 94.75 213 ALA A C 1
ATOM 1693 O O . ALA A 1 213 ? -2.831 -9.295 26.932 1.00 94.75 213 ALA A O 1
ATOM 1694 N N . LYS A 1 214 ? -1.507 -8.436 28.519 1.00 95.19 214 LYS A N 1
ATOM 1695 C CA . LYS A 1 214 ? -2.618 -7.845 29.289 1.00 95.19 214 LYS A CA 1
ATOM 1696 C C . LYS A 1 214 ? -3.214 -6.629 28.594 1.00 95.19 214 LYS A C 1
ATOM 1698 O O . LYS A 1 214 ? -4.431 -6.498 28.555 1.00 95.19 214 LYS A O 1
ATOM 1703 N N . LEU A 1 215 ? -2.357 -5.783 28.024 1.00 96.88 215 LEU A N 1
ATOM 1704 C CA . LEU A 1 215 ? -2.779 -4.655 27.204 1.00 96.88 215 LEU A CA 1
ATOM 1705 C C . LEU A 1 215 ? -3.594 -5.151 26.011 1.00 96.88 215 LEU A C 1
ATOM 1707 O O . LEU A 1 215 ? -4.694 -4.662 25.780 1.00 96.88 215 LEU A O 1
ATOM 1711 N N . GLU A 1 216 ? -3.076 -6.143 25.279 1.00 96.00 216 GLU A N 1
ATOM 1712 C CA . GLU A 1 216 ? -3.769 -6.757 24.146 1.00 96.00 216 GLU A CA 1
ATOM 1713 C C . GLU A 1 216 ? -5.156 -7.249 24.555 1.00 96.00 216 GLU A C 1
ATOM 1715 O O . GLU A 1 216 ? -6.131 -6.960 23.866 1.00 96.00 216 GLU A O 1
ATOM 1720 N N . ARG A 1 217 ? -5.257 -7.939 25.699 1.00 95.56 217 ARG A N 1
ATOM 1721 C CA . ARG A 1 217 ? -6.538 -8.416 26.227 1.00 95.56 217 ARG A CA 1
ATOM 1722 C C . ARG A 1 217 ? -7.506 -7.257 26.478 1.00 95.56 217 ARG A C 1
ATOM 1724 O O . ARG A 1 217 ? -8.617 -7.295 25.961 1.00 95.56 217 ARG A O 1
ATOM 1731 N N . VAL A 1 218 ? -7.088 -6.213 27.198 1.00 96.88 218 VAL A N 1
ATOM 1732 C CA . VAL A 1 218 ? -7.930 -5.026 27.451 1.00 96.88 218 VAL A CA 1
ATOM 1733 C C . VAL A 1 218 ? -8.376 -4.379 26.142 1.00 96.88 218 VAL A C 1
ATOM 1735 O O . VAL A 1 218 ? -9.564 -4.121 25.958 1.00 96.88 218 VAL A O 1
ATOM 1738 N N . LEU A 1 219 ? -7.444 -4.157 25.216 1.00 96.56 219 LEU A N 1
ATOM 1739 C CA . LEU A 1 219 ? -7.718 -3.508 23.942 1.00 96.56 219 LEU A CA 1
ATOM 1740 C C . LEU A 1 219 ? -8.700 -4.319 23.087 1.00 96.56 219 LEU A C 1
ATOM 1742 O O . LEU A 1 219 ? -9.683 -3.757 22.610 1.00 96.56 219 LEU A O 1
ATOM 1746 N N . LYS A 1 220 ? -8.475 -5.630 22.929 1.00 95.56 220 LYS A N 1
ATOM 1747 C CA . LYS A 1 220 ? -9.354 -6.515 22.150 1.00 95.56 220 LYS A CA 1
ATOM 1748 C C . LYS A 1 220 ? -10.770 -6.520 22.703 1.00 95.56 220 LYS A C 1
ATOM 1750 O O . LYS A 1 220 ? -11.715 -6.296 21.952 1.00 95.56 220 LYS A O 1
ATOM 1755 N N . PHE A 1 221 ? -10.923 -6.716 24.013 1.00 95.50 221 PHE A N 1
ATOM 1756 C CA . PHE A 1 221 ? -12.244 -6.706 24.635 1.00 95.50 221 PHE A CA 1
ATOM 1757 C C . PHE A 1 221 ? -12.907 -5.333 24.507 1.00 95.50 221 PHE A C 1
ATOM 1759 O O . PHE A 1 221 ? -14.100 -5.272 24.214 1.00 95.50 221 PHE A O 1
ATOM 1766 N N . ALA A 1 222 ? -12.171 -4.231 24.686 1.00 95.50 222 ALA A N 1
ATOM 1767 C CA . ALA A 1 222 ? -12.737 -2.884 24.614 1.00 95.50 222 ALA A CA 1
ATOM 1768 C C . ALA A 1 222 ? -13.226 -2.552 23.202 1.00 95.50 222 ALA A C 1
ATOM 1770 O O . ALA A 1 222 ? -14.373 -2.140 23.021 1.00 95.50 222 ALA A O 1
ATOM 1771 N N . VAL A 1 223 ? -12.383 -2.804 22.198 1.00 93.81 223 VAL A N 1
ATOM 1772 C CA . VAL A 1 223 ? -12.714 -2.597 20.786 1.00 93.81 223 VAL A CA 1
ATOM 1773 C C . VAL A 1 223 ? -13.897 -3.476 20.381 1.00 93.81 223 VAL A C 1
ATOM 17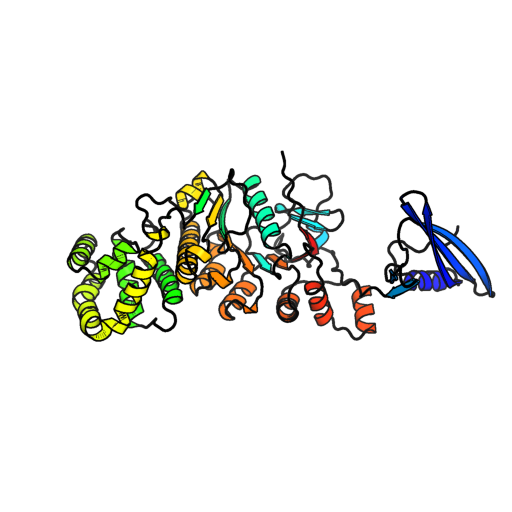75 O O . VAL A 1 223 ? -14.866 -2.960 19.828 1.00 93.81 223 VAL A O 1
ATOM 1778 N N . PHE A 1 224 ? -13.884 -4.768 20.721 1.00 93.00 224 PHE A N 1
ATOM 1779 C CA . PHE A 1 224 ? -14.978 -5.687 20.398 1.00 93.00 224 PHE A CA 1
ATOM 1780 C C . PHE A 1 224 ? -16.306 -5.265 21.033 1.00 93.00 224 PHE A C 1
ATOM 1782 O O . PHE A 1 224 ? -17.343 -5.244 20.367 1.00 93.00 224 PHE A O 1
ATOM 1789 N N . THR A 1 225 ? -16.275 -4.894 22.316 1.00 93.31 225 THR A N 1
ATOM 1790 C CA . THR A 1 225 ? -17.463 -4.462 23.067 1.00 93.31 225 THR A CA 1
ATOM 1791 C C . THR A 1 225 ? -18.061 -3.201 22.440 1.00 93.31 225 THR A C 1
ATOM 1793 O O . THR A 1 225 ? -19.262 -3.143 22.178 1.00 93.31 225 THR A O 1
ATOM 1796 N N . LEU A 1 226 ? -17.224 -2.212 22.117 1.00 92.06 226 LEU A N 1
ATOM 1797 C CA . LEU A 1 226 ? -17.669 -0.959 21.507 1.00 92.06 226 LEU A CA 1
ATOM 1798 C C . LEU A 1 226 ? -18.159 -1.123 20.069 1.00 92.06 226 LEU A C 1
ATOM 1800 O O . LEU A 1 226 ? -19.125 -0.464 19.686 1.00 92.06 226 LEU A O 1
ATOM 1804 N N . LEU A 1 227 ? -17.524 -1.990 19.277 1.00 89.25 227 LEU A N 1
ATOM 1805 C CA . LEU A 1 227 ? -17.988 -2.324 17.930 1.00 89.25 227 LEU A CA 1
ATOM 1806 C C . LEU A 1 227 ? -19.352 -3.011 17.975 1.00 89.25 227 LEU A C 1
ATOM 1808 O O . LEU A 1 227 ? -20.252 -2.614 17.242 1.00 89.25 227 LEU A O 1
ATOM 1812 N N . THR A 1 228 ? -19.527 -3.977 18.880 1.00 88.31 228 THR A N 1
ATOM 1813 C CA . THR A 1 228 ? -20.803 -4.686 19.067 1.00 88.31 228 THR A CA 1
ATOM 1814 C C . THR A 1 228 ? -21.921 -3.727 19.480 1.00 88.31 228 THR A C 1
ATOM 1816 O O . THR A 1 228 ? -23.047 -3.851 19.012 1.00 88.31 228 THR A O 1
ATOM 1819 N N . ALA A 1 229 ? -21.605 -2.726 20.305 1.00 88.19 229 ALA A N 1
ATOM 1820 C CA . ALA A 1 229 ? -22.546 -1.680 20.697 1.00 88.19 229 ALA A CA 1
ATOM 1821 C C . ALA A 1 229 ? -22.746 -0.571 19.643 1.00 88.19 229 ALA A C 1
ATOM 1823 O O . ALA A 1 229 ? -23.518 0.354 19.891 1.00 88.19 229 ALA A O 1
ATOM 1824 N N . GLY A 1 230 ? -22.030 -0.596 18.511 1.00 86.31 230 GLY A N 1
ATOM 1825 C CA . GLY A 1 230 ? -22.071 0.473 17.505 1.00 86.31 230 GLY A CA 1
ATOM 1826 C C . GLY A 1 230 ? -21.549 1.828 18.008 1.00 86.31 230 GLY A C 1
ATOM 1827 O O . GLY A 1 230 ? -21.927 2.870 17.480 1.00 86.31 230 GLY A O 1
ATOM 1828 N N . LYS A 1 231 ? -20.700 1.830 19.045 1.00 87.69 231 LYS A N 1
ATOM 1829 C CA . LYS A 1 231 ? -20.181 3.028 19.736 1.00 87.69 231 LYS A CA 1
ATOM 1830 C C . LYS A 1 231 ? -18.665 3.223 19.563 1.00 87.69 231 LYS A C 1
ATOM 1832 O O . LYS A 1 231 ? -18.064 4.066 20.233 1.00 87.69 231 LYS A O 1
ATOM 1837 N N . MET A 1 232 ? -18.028 2.447 18.684 1.00 88.69 232 MET A N 1
ATOM 1838 C CA . MET A 1 232 ? -16.577 2.481 18.494 1.00 88.69 232 MET A CA 1
ATOM 1839 C C . MET A 1 232 ? -16.094 3.812 17.905 1.00 88.69 232 MET A C 1
ATOM 1841 O O . MET A 1 232 ? -16.445 4.199 16.796 1.00 88.69 232 MET A O 1
ATOM 1845 N N . SER A 1 233 ? -15.243 4.499 18.661 1.00 87.25 233 SER A N 1
ATOM 1846 C CA . SER A 1 233 ? -14.529 5.718 18.270 1.00 87.25 233 SER A CA 1
ATOM 1847 C C . SER A 1 233 ? -13.351 5.933 19.226 1.00 87.25 233 SER A C 1
ATOM 1849 O O . SER A 1 233 ? -13.298 5.299 20.279 1.00 87.25 233 SER A O 1
ATOM 1851 N N . VAL A 1 234 ? -12.422 6.842 18.907 1.00 87.38 234 VAL A N 1
ATOM 1852 C CA . VAL A 1 234 ? -11.329 7.208 19.835 1.00 87.38 234 VAL A CA 1
ATOM 1853 C C . VAL A 1 234 ? -11.902 7.754 21.148 1.00 87.38 234 VAL A C 1
ATOM 1855 O O . VAL A 1 234 ? -11.548 7.273 22.222 1.00 87.38 234 VAL A O 1
ATOM 1858 N N . ALA A 1 235 ? -12.865 8.678 21.064 1.00 87.12 235 ALA A N 1
ATOM 1859 C CA . ALA A 1 235 ? -13.551 9.223 22.233 1.00 87.12 235 ALA A CA 1
ATOM 1860 C C . ALA A 1 235 ? -14.335 8.147 23.006 1.00 87.12 235 ALA A C 1
ATOM 1862 O O . ALA A 1 235 ? -14.277 8.103 24.233 1.00 87.12 235 ALA A O 1
ATOM 1863 N N . GLY A 1 236 ? -15.033 7.254 22.298 1.00 90.44 236 GLY A N 1
ATOM 1864 C CA . GLY A 1 236 ? -15.766 6.140 22.897 1.00 90.44 236 GLY A CA 1
ATOM 1865 C C . GLY A 1 236 ? -14.846 5.180 23.647 1.00 90.44 236 GLY A C 1
ATOM 1866 O O . GLY A 1 236 ? -15.137 4.834 24.785 1.00 90.44 236 GLY A O 1
ATOM 1867 N N . LEU A 1 237 ? -13.7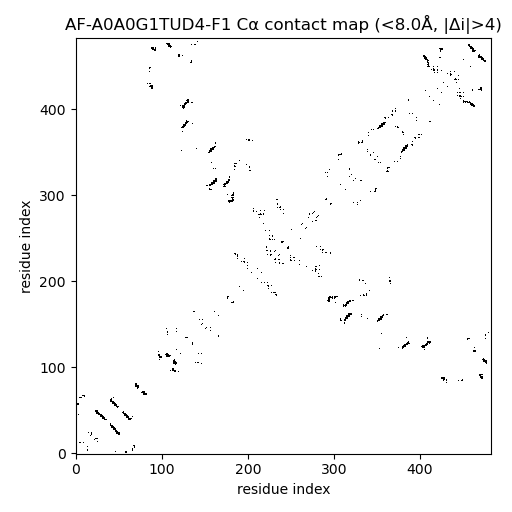02 4.817 23.059 1.00 92.81 237 LEU A N 1
ATOM 1868 C CA . LEU A 1 237 ? -12.707 3.953 23.694 1.00 92.81 237 LEU A CA 1
ATOM 1869 C C . LEU A 1 237 ? -12.094 4.604 24.936 1.00 92.81 237 LEU A C 1
ATOM 1871 O O . LEU A 1 237 ? -11.957 3.943 25.964 1.00 92.81 237 LEU A O 1
ATOM 1875 N N . ARG A 1 238 ? -11.809 5.910 24.871 1.00 93.25 238 ARG A N 1
ATOM 1876 C CA . ARG A 1 238 ? -11.346 6.687 26.025 1.00 93.25 238 ARG A CA 1
ATOM 1877 C C . ARG A 1 238 ? -12.333 6.618 27.188 1.00 93.25 238 ARG A C 1
ATOM 1879 O O . ARG A 1 238 ? -11.957 6.238 28.294 1.00 93.25 238 ARG A O 1
ATOM 1886 N N . LYS A 1 239 ? -13.593 6.989 26.928 1.00 93.94 239 LYS A N 1
ATOM 1887 C CA . LYS A 1 239 ? -14.660 6.995 27.937 1.00 93.94 239 LYS A CA 1
ATOM 1888 C C . LYS A 1 239 ? -14.895 5.601 28.487 1.00 93.94 239 LYS A C 1
ATOM 1890 O O . LYS A 1 239 ? -15.021 5.426 29.684 1.00 93.94 239 LYS A O 1
ATOM 1895 N N . PHE A 1 240 ? -14.894 4.593 27.627 1.00 95.06 240 PHE A N 1
ATOM 1896 C CA . PHE A 1 240 ? -15.162 3.220 28.029 1.00 95.06 240 PHE A CA 1
ATOM 1897 C C . PHE A 1 240 ? -14.102 2.643 28.975 1.00 95.06 240 PHE A C 1
ATOM 1899 O O . PHE A 1 240 ? -14.440 1.871 29.869 1.00 95.06 240 PHE A O 1
ATOM 1906 N N . LEU A 1 241 ? -12.835 3.033 28.809 1.00 94.62 241 LEU A N 1
ATOM 1907 C CA . LEU A 1 241 ? -11.758 2.606 29.702 1.00 94.62 241 LEU A CA 1
ATOM 1908 C C . LEU A 1 241 ? -11.672 3.437 30.990 1.00 94.62 241 LEU A C 1
ATOM 1910 O O . LEU A 1 241 ? -11.263 2.889 32.008 1.00 94.62 241 LEU A O 1
ATOM 1914 N N . GLY A 1 242 ? -12.039 4.724 30.955 1.00 91.44 242 GLY A N 1
ATOM 1915 C CA . GLY A 1 242 ? -11.885 5.638 32.096 1.00 91.44 242 GLY A CA 1
ATOM 1916 C C . GLY A 1 242 ? -13.150 5.927 32.914 1.00 91.44 242 GLY A C 1
ATOM 1917 O O . GLY A 1 242 ? -13.039 6.310 34.073 1.00 91.44 242 GLY A O 1
ATOM 1918 N N . GLU A 1 243 ? -14.344 5.764 32.341 1.00 93.94 243 GLU A N 1
ATOM 1919 C CA . GLU A 1 243 ? -15.630 6.145 32.944 1.00 93.94 243 GLU A CA 1
ATOM 1920 C C . GLU A 1 243 ? -16.497 4.898 33.158 1.00 93.94 243 GLU A C 1
ATOM 1922 O O . GLU A 1 243 ? -16.983 4.268 32.211 1.00 93.94 243 GLU A O 1
ATOM 1927 N N . ILE A 1 244 ? -16.701 4.524 34.424 1.00 91.50 244 ILE A N 1
ATOM 1928 C CA . ILE A 1 244 ? -17.457 3.320 34.787 1.00 91.50 244 ILE A CA 1
ATOM 1929 C C . ILE A 1 244 ? -18.937 3.430 34.395 1.00 91.50 244 ILE A C 1
ATOM 1931 O O . ILE A 1 244 ? -19.531 2.443 33.964 1.00 91.50 244 ILE A O 1
ATOM 1935 N N . GLU A 1 245 ? -19.520 4.628 34.462 1.00 93.50 245 GLU A N 1
ATOM 1936 C CA . GLU A 1 245 ? -20.911 4.888 34.093 1.00 93.50 245 GLU A CA 1
ATOM 1937 C C . GLU A 1 245 ? -21.145 4.620 32.602 1.00 93.50 245 GLU A C 1
ATOM 1939 O O . GLU A 1 245 ? -22.069 3.889 32.241 1.00 93.50 245 GLU A O 1
ATOM 1944 N N . PHE A 1 246 ? -20.268 5.142 31.737 1.00 94.25 246 PHE A N 1
ATOM 1945 C CA . PHE A 1 246 ? -20.352 4.918 30.293 1.00 94.25 246 PHE A CA 1
ATOM 1946 C C . PHE A 1 246 ? -20.118 3.446 29.939 1.00 94.25 246 PHE A C 1
ATOM 1948 O O . PHE A 1 246 ? -20.812 2.887 29.088 1.00 94.25 246 PHE A O 1
ATOM 1955 N N . ARG A 1 247 ? -19.176 2.784 30.619 1.00 93.62 247 ARG A N 1
ATOM 1956 C CA . ARG A 1 247 ? -18.928 1.349 30.451 1.00 93.62 247 ARG A CA 1
ATOM 1957 C C . ARG A 1 247 ? -20.174 0.519 30.761 1.00 93.62 247 ARG A C 1
ATOM 1959 O O . ARG A 1 247 ? -20.550 -0.330 29.956 1.00 93.62 247 ARG A O 1
ATOM 1966 N N . ASN A 1 248 ? -20.845 0.801 31.876 1.00 91.19 248 ASN A N 1
ATOM 1967 C CA . ASN A 1 248 ? -22.071 0.109 32.277 1.00 91.19 248 ASN A CA 1
ATOM 1968 C C . ASN A 1 248 ? -23.228 0.370 31.302 1.00 91.19 248 ASN A C 1
ATOM 1970 O O . ASN A 1 248 ? -23.959 -0.559 30.962 1.00 91.19 248 ASN A O 1
ATOM 1974 N N . GLU A 1 249 ? -23.363 1.600 30.794 1.00 92.12 249 GLU A N 1
ATOM 1975 C CA . GLU A 1 249 ? -24.341 1.940 29.751 1.00 92.12 249 GLU A CA 1
ATOM 1976 C C . GLU A 1 249 ? -24.116 1.113 28.474 1.00 92.12 249 GLU A C 1
ATOM 1978 O O . GLU A 1 249 ? -25.056 0.556 27.905 1.00 92.12 249 GLU A O 1
ATOM 1983 N N . VAL A 1 250 ? -22.862 1.007 28.024 1.00 91.38 250 VAL A N 1
ATOM 1984 C CA . VAL A 1 250 ? -22.481 0.205 26.854 1.00 91.38 250 VAL A CA 1
ATOM 1985 C C . VAL A 1 250 ? -22.782 -1.277 27.090 1.00 91.38 250 VAL A C 1
ATOM 1987 O O . VAL A 1 250 ? -23.415 -1.901 26.243 1.00 91.38 250 VAL A O 1
ATOM 1990 N N . LEU A 1 251 ? -22.393 -1.834 28.242 1.00 90.50 251 LEU A N 1
ATOM 1991 C CA . LEU A 1 251 ? -22.613 -3.248 28.572 1.00 90.50 251 LEU A CA 1
ATOM 1992 C C . LEU A 1 251 ? -24.097 -3.609 28.701 1.00 90.50 251 LEU A C 1
ATOM 1994 O O . LEU A 1 251 ? -24.494 -4.698 28.283 1.00 90.50 251 LEU A O 1
ATOM 1998 N N . GLY A 1 252 ? -24.926 -2.692 29.205 1.00 87.19 252 GLY A N 1
ATOM 1999 C CA . GLY A 1 252 ? -26.377 -2.871 29.270 1.00 87.19 252 GLY A CA 1
ATOM 2000 C C . GLY A 1 252 ? -27.031 -3.062 27.895 1.00 87.19 252 GLY A C 1
ATOM 2001 O O . GLY A 1 252 ? -28.050 -3.742 27.794 1.00 87.19 252 GLY A O 1
ATOM 2002 N N . GLY A 1 253 ? -26.428 -2.520 26.831 1.00 83.06 253 GLY A N 1
ATOM 2003 C CA . GLY A 1 253 ? -26.943 -2.613 25.462 1.00 83.06 253 GLY A CA 1
ATOM 2004 C C . GLY A 1 253 ? -26.569 -3.887 24.691 1.00 83.06 253 GLY A C 1
ATOM 2005 O O . GLY A 1 253 ? -27.164 -4.144 23.649 1.00 83.06 253 GLY A O 1
ATOM 2006 N N . ILE A 1 254 ? -25.607 -4.691 25.164 1.00 78.06 254 ILE A N 1
ATOM 2007 C CA . ILE A 1 254 ? -24.991 -5.788 24.378 1.00 78.06 254 ILE A CA 1
ATOM 2008 C C . ILE A 1 254 ? -25.659 -7.162 24.637 1.00 78.06 254 ILE A C 1
ATOM 2010 O O . ILE A 1 254 ? -25.289 -8.175 24.044 1.00 78.06 254 ILE A O 1
ATOM 2014 N N . GLY A 1 255 ? -26.702 -7.219 25.474 1.00 67.81 255 GLY A N 1
ATOM 2015 C CA . GLY A 1 255 ? -27.436 -8.456 25.780 1.00 67.81 255 GLY A CA 1
ATOM 2016 C C . GLY A 1 255 ? -26.655 -9.443 26.667 1.00 67.81 255 GLY A C 1
ATOM 2017 O O . GLY A 1 255 ? -25.67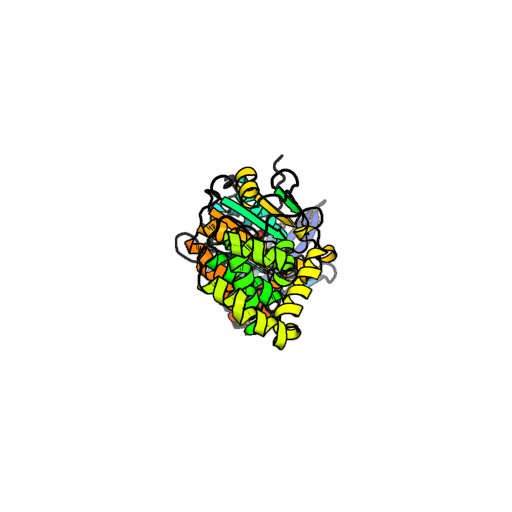0 -9.086 27.316 1.00 67.81 255 GLY A O 1
ATOM 2018 N N . GLU A 1 256 ? -27.100 -10.703 26.746 1.00 64.56 256 GLU A N 1
ATOM 2019 C CA . GLU A 1 256 ? -26.462 -11.745 27.575 1.00 64.56 256 GLU A CA 1
ATOM 2020 C C . GLU A 1 256 ? -25.228 -12.384 26.912 1.00 64.56 256 GLU A C 1
ATOM 2022 O O . GLU A 1 256 ? -25.150 -13.597 26.726 1.00 64.56 256 GLU A O 1
ATOM 2027 N N . ASN A 1 257 ? -24.214 -11.587 26.566 1.00 69.56 257 ASN A N 1
ATOM 2028 C CA . ASN A 1 257 ? -22.902 -12.155 26.258 1.00 69.56 257 ASN A CA 1
ATOM 2029 C C . ASN A 1 257 ? -22.134 -12.430 27.561 1.00 69.56 257 ASN A C 1
ATOM 2031 O O . ASN A 1 257 ? -21.469 -11.548 28.111 1.00 69.56 257 ASN A O 1
ATOM 2035 N N . ASN A 1 258 ? -22.236 -13.668 28.051 1.00 75.31 258 ASN A N 1
ATOM 2036 C CA . ASN A 1 258 ? -21.685 -14.080 29.345 1.00 75.31 258 ASN A CA 1
ATOM 2037 C C . ASN A 1 258 ? -20.156 -13.877 29.446 1.00 75.31 258 ASN A C 1
ATOM 2039 O O . ASN A 1 258 ? -19.642 -13.571 30.516 1.00 75.31 258 ASN A O 1
ATOM 2043 N N . GLN A 1 259 ? -19.420 -13.971 28.331 1.00 85.94 259 GLN A N 1
ATOM 2044 C CA . GLN A 1 259 ? -17.962 -13.789 28.333 1.00 85.94 259 GLN A CA 1
ATOM 2045 C C . GLN A 1 259 ? -17.546 -12.322 28.474 1.00 85.94 259 GLN A C 1
ATOM 2047 O O . GLN A 1 259 ? -16.620 -12.023 29.224 1.00 85.94 259 GLN A O 1
ATOM 2052 N N . LEU A 1 260 ? -18.224 -11.404 27.774 1.00 88.31 260 LEU A N 1
ATOM 2053 C CA . LEU A 1 260 ? -17.926 -9.973 27.894 1.00 88.31 260 LEU A CA 1
ATOM 2054 C C . LEU A 1 260 ? -18.253 -9.466 29.296 1.00 88.31 260 LEU A C 1
ATOM 2056 O O . LEU A 1 260 ? -17.433 -8.770 29.888 1.00 88.31 260 LEU A O 1
ATOM 2060 N N . LYS A 1 261 ? -19.413 -9.856 29.841 1.00 85.44 261 LYS A N 1
ATOM 2061 C CA . LYS A 1 261 ? -19.787 -9.511 31.219 1.00 85.44 261 LYS A CA 1
ATOM 2062 C C . LYS A 1 261 ? -18.765 -10.039 32.214 1.00 85.44 261 LYS A C 1
ATOM 2064 O O . LYS A 1 261 ? -18.236 -9.253 32.989 1.00 85.44 261 LYS A O 1
ATOM 2069 N N . HIS A 1 262 ? -18.408 -11.323 32.118 1.00 89.50 262 HIS A N 1
ATOM 2070 C CA . HIS A 1 262 ? -17.388 -11.906 32.983 1.00 89.50 262 HIS A CA 1
ATOM 2071 C C . HIS A 1 262 ? -16.072 -11.126 32.923 1.00 89.50 262 HIS A C 1
ATOM 2073 O O . HIS A 1 262 ? -15.559 -10.731 33.968 1.00 89.50 262 HIS A O 1
ATOM 2079 N N . PHE A 1 263 ? -15.558 -10.832 31.725 1.00 94.25 263 PHE A N 1
ATOM 2080 C CA . PHE A 1 263 ? -14.319 -10.072 31.592 1.00 94.25 263 PHE A CA 1
ATOM 2081 C C . PHE A 1 263 ? -14.410 -8.696 32.265 1.00 94.25 263 PHE A C 1
ATOM 2083 O O . PHE A 1 263 ? -13.543 -8.359 33.065 1.00 94.25 263 PHE A O 1
ATOM 2090 N N . TRP A 1 264 ? -15.449 -7.905 31.980 1.00 93.06 264 TRP A N 1
ATOM 2091 C CA . TRP A 1 264 ? -15.553 -6.537 32.499 1.00 93.06 264 TRP A CA 1
ATOM 2092 C C . TRP A 1 264 ? -15.878 -6.457 33.994 1.00 93.06 264 TRP A C 1
ATOM 2094 O O . TRP A 1 264 ? -15.382 -5.553 34.658 1.00 93.06 264 TRP A O 1
ATOM 2104 N N . GLU A 1 265 ? -16.674 -7.387 34.523 1.00 86.44 265 GLU A N 1
ATOM 2105 C CA . GLU A 1 265 ? -17.085 -7.407 35.935 1.00 86.44 265 GLU A CA 1
ATOM 2106 C C . GLU A 1 265 ? -16.033 -8.039 36.857 1.00 86.44 265 GLU A C 1
ATOM 2108 O O . GLU A 1 265 ? -16.035 -7.773 38.058 1.00 86.44 265 GLU A O 1
ATOM 2113 N N . THR A 1 266 ? -15.147 -8.891 36.324 1.00 89.25 266 THR A N 1
ATOM 2114 C CA . THR A 1 266 ? -14.180 -9.650 37.139 1.00 89.25 266 THR A CA 1
ATOM 2115 C C . THR A 1 266 ? -12.732 -9.413 36.722 1.00 89.25 266 THR A C 1
ATOM 2117 O O . THR A 1 266 ? -11.952 -8.828 37.475 1.00 89.25 266 THR A O 1
ATOM 2120 N N . GLU A 1 267 ? -12.355 -9.836 35.516 1.00 93.38 267 GLU A N 1
ATOM 2121 C CA . GLU A 1 267 ? -10.965 -9.818 35.057 1.00 93.38 267 GLU A CA 1
ATOM 2122 C C . GLU A 1 267 ? -10.423 -8.394 34.890 1.00 93.38 267 GLU A C 1
ATOM 2124 O O . GLU A 1 267 ? -9.290 -8.104 35.278 1.00 93.38 267 GLU A O 1
ATOM 2129 N N . PHE A 1 268 ? -11.223 -7.488 34.323 1.00 94.94 268 PHE A N 1
ATOM 2130 C CA . PHE A 1 268 ? -10.808 -6.112 34.091 1.00 94.94 268 PHE A CA 1
ATOM 2131 C C . PHE A 1 268 ? -10.557 -5.383 35.410 1.00 94.94 268 PHE A C 1
ATOM 2133 O O . PHE A 1 268 ? -9.558 -4.681 35.503 1.00 94.94 268 PHE A O 1
ATOM 2140 N N . SER A 1 269 ? -11.378 -5.591 36.444 1.00 90.75 269 SER A N 1
ATOM 2141 C CA . SER A 1 269 ? -11.158 -4.984 37.764 1.00 90.75 269 SER A CA 1
ATOM 2142 C C . SER A 1 269 ? -9.820 -5.407 38.378 1.00 90.75 269 SER A C 1
ATOM 2144 O O . SER A 1 269 ? -9.116 -4.588 38.975 1.00 90.75 269 SER A O 1
ATOM 2146 N N . GLU A 1 270 ? -9.414 -6.667 38.190 1.00 92.88 270 GLU A N 1
ATOM 2147 C CA . GLU A 1 270 ? -8.084 -7.121 38.602 1.00 92.88 270 GLU A CA 1
ATOM 2148 C C . GLU A 1 270 ? -6.973 -6.443 37.784 1.00 92.88 270 GLU A C 1
ATOM 2150 O O . GLU A 1 270 ? -5.973 -5.993 38.355 1.00 92.88 270 GLU A O 1
ATOM 2155 N N . ILE A 1 271 ? -7.140 -6.350 36.460 1.00 93.69 271 ILE A N 1
ATOM 2156 C CA . ILE A 1 271 ? -6.172 -5.701 35.566 1.00 93.69 271 ILE A CA 1
ATOM 2157 C C . ILE A 1 271 ? -6.024 -4.213 35.897 1.00 93.69 271 ILE A C 1
ATOM 2159 O O . ILE A 1 271 ? -4.900 -3.728 36.013 1.00 93.69 271 ILE A O 1
ATOM 2163 N N . GLU A 1 272 ? -7.134 -3.507 36.077 1.00 92.12 272 GLU A N 1
ATOM 2164 C CA . GLU A 1 272 ? -7.191 -2.091 36.430 1.00 92.12 272 GLU A CA 1
ATOM 2165 C C . GLU A 1 272 ? -6.546 -1.833 37.794 1.00 92.12 272 GLU A C 1
ATOM 2167 O O . GLU A 1 272 ? -5.815 -0.865 37.944 1.00 92.12 272 GLU A O 1
ATOM 2172 N N . THR A 1 273 ? -6.709 -2.731 38.770 1.00 91.81 273 THR A N 1
ATOM 2173 C CA . THR A 1 273 ? -6.104 -2.545 40.100 1.00 91.81 273 THR A CA 1
ATOM 2174 C C . THR A 1 273 ? -4.603 -2.854 40.116 1.00 91.81 273 THR A C 1
ATOM 2176 O O . THR A 1 273 ? -3.821 -2.130 40.728 1.00 91.81 273 THR A O 1
ATOM 2179 N N . LYS A 1 274 ? -4.175 -3.956 39.484 1.00 95.31 274 LYS A N 1
ATOM 2180 C CA . LYS A 1 274 ? -2.799 -4.479 39.625 1.00 95.31 274 LYS A CA 1
ATOM 2181 C C . LYS A 1 274 ? -1.861 -4.098 38.484 1.00 95.31 274 LYS A C 1
ATOM 2183 O O . LYS A 1 274 ? -0.646 -4.126 38.663 1.00 95.31 274 LYS A O 1
ATOM 2188 N N . TYR A 1 275 ? -2.398 -3.824 37.298 1.00 95.94 275 TYR A N 1
ATOM 2189 C CA . TYR A 1 275 ? -1.626 -3.727 36.056 1.00 95.94 275 TYR A CA 1
ATOM 2190 C C . TYR A 1 275 ? -1.947 -2.475 35.231 1.00 95.94 275 TYR A C 1
ATOM 2192 O O . TYR A 1 275 ? -1.534 -2.418 34.070 1.00 95.94 275 TYR A O 1
ATOM 2200 N N . TYR A 1 276 ? -2.616 -1.474 35.819 1.00 94.81 276 TYR A N 1
ATOM 2201 C CA . TYR A 1 276 ? -3.022 -0.224 35.162 1.00 94.81 276 TYR A CA 1
ATOM 2202 C C . TYR A 1 276 ? -1.925 0.384 34.280 1.00 94.81 276 TYR A C 1
ATOM 2204 O O . TYR A 1 276 ? -2.122 0.545 33.076 1.00 94.81 276 TYR A O 1
ATOM 2212 N N . GLU A 1 277 ? -0.740 0.609 34.856 1.00 95.00 277 GLU A N 1
ATOM 2213 C CA . GLU A 1 277 ? 0.417 1.239 34.198 1.00 95.00 277 GLU A CA 1
ATOM 2214 C C . GLU A 1 277 ? 0.904 0.490 32.951 1.00 95.00 277 GLU A C 1
ATOM 2216 O O . GLU A 1 277 ? 1.455 1.080 32.029 1.00 95.00 277 GLU A O 1
ATOM 2221 N N . THR A 1 278 ? 0.694 -0.826 32.903 1.00 94.31 278 THR A N 1
ATOM 2222 C CA . THR A 1 278 ? 1.191 -1.687 31.816 1.00 94.31 278 THR A CA 1
ATOM 2223 C C . THR A 1 278 ? 0.106 -2.129 30.837 1.00 94.31 278 THR A C 1
ATOM 2225 O O . THR A 1 278 ? 0.429 -2.593 29.747 1.00 94.31 278 THR A O 1
ATOM 2228 N N . ALA A 1 279 ? -1.173 -2.025 31.214 1.00 95.12 279 ALA A N 1
ATOM 2229 C CA . ALA A 1 279 ? -2.292 -2.571 30.446 1.00 95.12 279 ALA A CA 1
ATOM 2230 C C . ALA A 1 279 ? -3.300 -1.512 29.985 1.00 95.12 279 ALA A C 1
ATOM 2232 O O . ALA A 1 279 ? -3.831 -1.639 28.886 1.00 95.12 279 ALA A O 1
ATOM 2233 N N . VAL A 1 280 ? -3.560 -0.480 30.793 1.00 95.62 280 VAL A N 1
ATOM 2234 C CA . VAL A 1 280 ? -4.601 0.529 30.531 1.00 95.62 280 VAL A CA 1
ATOM 2235 C C . VAL A 1 280 ? -3.976 1.878 30.184 1.00 95.62 280 VAL A C 1
ATOM 2237 O O . VAL A 1 280 ? -4.294 2.447 29.140 1.00 95.62 280 VAL A O 1
ATOM 2240 N N . ALA A 1 281 ? -3.037 2.359 31.004 1.00 95.69 281 ALA A N 1
ATOM 2241 C CA . ALA A 1 281 ? -2.397 3.661 30.826 1.00 95.69 281 ALA A CA 1
ATOM 2242 C C . ALA A 1 281 ? -1.753 3.852 29.436 1.00 95.69 281 ALA A C 1
ATOM 2244 O O . ALA A 1 281 ? -1.972 4.908 28.840 1.00 95.69 281 ALA A O 1
ATOM 2245 N N . PRO A 1 282 ? -1.050 2.861 28.839 1.00 95.88 282 PRO A N 1
ATOM 2246 C CA . PRO A 1 282 ? -0.463 3.043 27.511 1.00 95.88 282 PRO A CA 1
ATOM 2247 C C . PRO A 1 282 ? -1.519 3.176 26.404 1.00 95.88 282 PRO A C 1
ATOM 2249 O O . PRO A 1 282 ? -1.311 3.912 25.441 1.00 95.88 282 PRO A O 1
ATOM 2252 N N . ILE A 1 283 ? -2.667 2.495 26.544 1.00 95.25 283 ILE A N 1
ATOM 2253 C CA . ILE A 1 283 ? -3.796 2.631 25.611 1.00 95.25 283 ILE A CA 1
ATOM 2254 C C . ILE A 1 283 ? -4.361 4.050 25.707 1.00 95.25 283 ILE A C 1
ATOM 2256 O O . ILE A 1 283 ? -4.527 4.714 24.685 1.00 95.25 283 ILE A O 1
ATOM 2260 N N . LEU A 1 284 ? -4.617 4.524 26.931 1.00 94.19 284 LEU A N 1
ATOM 2261 C CA . LEU A 1 284 ? -5.130 5.872 27.177 1.00 94.19 284 LEU A CA 1
ATOM 2262 C C . LEU A 1 284 ? -4.174 6.949 26.659 1.00 94.19 284 LEU A C 1
ATOM 2264 O O . LEU A 1 284 ? -4.630 7.864 25.989 1.00 94.19 284 LEU A O 1
ATOM 2268 N N . ALA A 1 285 ? -2.864 6.799 26.861 1.00 92.44 285 ALA A N 1
ATOM 2269 C CA . ALA A 1 285 ? -1.869 7.748 26.363 1.00 92.44 285 ALA A CA 1
ATOM 2270 C C . ALA A 1 285 ? -1.915 7.896 24.832 1.00 92.44 285 ALA A C 1
ATOM 2272 O O . ALA A 1 285 ? -1.901 9.012 24.315 1.00 92.44 285 ALA A O 1
ATOM 2273 N N . VAL A 1 286 ? -2.019 6.778 24.101 1.00 90.00 286 VAL A N 1
ATOM 2274 C CA . VAL A 1 286 ? -2.177 6.801 22.638 1.00 90.00 286 VAL A CA 1
ATOM 2275 C C . VAL A 1 286 ? -3.501 7.461 22.246 1.00 90.00 286 VAL A C 1
ATOM 2277 O O . VAL A 1 286 ? -3.535 8.281 21.336 1.00 90.00 286 VAL A O 1
ATOM 2280 N N . ILE A 1 287 ? -4.595 7.136 22.931 1.00 90.00 287 ILE A N 1
ATOM 2281 C CA . ILE A 1 287 ? -5.922 7.707 22.662 1.00 90.00 287 ILE A CA 1
ATOM 2282 C C . ILE A 1 287 ? -5.968 9.213 22.929 1.00 90.00 287 ILE A C 1
ATOM 2284 O O . ILE A 1 287 ? -6.552 9.950 22.134 1.00 90.00 287 ILE A O 1
ATOM 2288 N N . ASP A 1 288 ? -5.374 9.673 24.026 1.00 88.81 288 ASP A N 1
ATOM 2289 C CA . ASP A 1 288 ? -5.324 11.084 24.397 1.00 88.81 288 ASP A CA 1
ATOM 2290 C C . ASP A 1 288 ? -4.529 11.878 23.357 1.00 88.81 288 ASP A C 1
ATOM 2292 O O . ASP A 1 288 ? -4.997 12.917 22.897 1.00 88.81 288 ASP A O 1
ATOM 2296 N N . GLU A 1 289 ? -3.390 11.348 22.897 1.00 85.69 289 GLU A N 1
ATOM 2297 C CA . GLU A 1 289 ? -2.621 11.941 21.798 1.00 85.69 289 GLU A CA 1
ATOM 2298 C C . GLU A 1 289 ? -3.456 12.052 20.513 1.00 85.69 289 GLU A C 1
ATOM 2300 O O . GLU A 1 289 ? -3.505 13.108 19.884 1.00 85.69 289 GLU A O 1
ATOM 2305 N N . LEU A 1 290 ? -4.176 10.992 20.139 1.00 82.81 290 LEU A N 1
ATOM 2306 C CA . LEU A 1 290 ? -5.018 10.996 18.939 1.00 82.81 290 LEU A CA 1
ATOM 2307 C C . LEU A 1 290 ? -6.208 11.948 19.066 1.00 82.81 290 LEU A C 1
ATOM 2309 O O . LEU A 1 290 ? -6.600 12.560 18.075 1.00 82.81 290 LEU A O 1
ATOM 2313 N N . SER A 1 291 ? -6.756 12.108 20.270 1.00 81.19 291 SER A N 1
ATOM 2314 C CA . SER A 1 291 ? -7.887 13.003 20.545 1.00 81.19 291 SER A CA 1
ATOM 2315 C C . SER A 1 291 ? -7.541 14.480 20.323 1.00 81.19 291 SER A C 1
ATOM 2317 O O . SER A 1 291 ? -8.435 15.290 20.092 1.00 81.19 291 SER A O 1
ATOM 2319 N N . LEU A 1 292 ? -6.251 14.839 20.337 1.00 79.38 292 LEU A N 1
ATOM 2320 C CA . LEU A 1 292 ? -5.781 16.180 19.967 1.00 79.38 292 LEU A CA 1
ATOM 2321 C C . LEU A 1 292 ? -5.842 16.436 18.453 1.00 79.38 292 LEU A C 1
ATOM 2323 O O . LEU A 1 292 ? -5.721 17.578 18.010 1.00 79.38 292 LEU A O 1
ATOM 2327 N N . THR A 1 293 ? -6.037 15.388 17.653 1.00 76.31 293 THR A N 1
ATOM 2328 C CA . THR A 1 293 ? -6.043 15.463 16.192 1.00 76.31 293 THR A CA 1
ATOM 2329 C C . THR A 1 293 ? -7.464 15.696 15.678 1.00 76.31 293 THR A C 1
ATOM 2331 O O . THR A 1 293 ? -8.393 14.972 16.035 1.00 76.31 293 THR A O 1
ATOM 2334 N N . THR A 1 294 ? -7.648 16.655 14.767 1.00 72.25 294 THR A N 1
ATOM 2335 C CA . THR A 1 294 ? -8.953 16.963 14.141 1.00 72.25 294 THR A CA 1
ATOM 2336 C C . THR A 1 294 ? -9.587 15.756 13.440 1.00 72.25 294 THR A C 1
ATOM 2338 O O . THR A 1 294 ? -10.811 15.618 13.446 1.00 72.25 294 THR A O 1
ATOM 2341 N N . ALA A 1 295 ? -8.754 14.837 12.942 1.00 71.56 295 ALA A N 1
ATOM 2342 C CA . ALA A 1 295 ? -9.121 13.560 12.336 1.00 71.56 295 ALA A CA 1
ATOM 2343 C C . ALA A 1 295 ? -10.140 12.723 13.132 1.00 71.56 295 ALA A C 1
ATOM 2345 O O . ALA A 1 295 ? -10.960 12.028 12.530 1.00 71.56 295 ALA A O 1
ATOM 2346 N N . PHE A 1 296 ? -10.084 12.777 14.468 1.00 73.06 296 PHE A N 1
ATOM 2347 C CA . PHE A 1 296 ? -10.882 11.930 15.363 1.00 73.06 296 PHE A CA 1
ATOM 2348 C C . PHE A 1 296 ? -11.968 12.693 16.135 1.00 73.06 296 PHE A C 1
ATOM 2350 O O . PHE A 1 296 ? -12.747 12.076 16.862 1.00 73.06 296 PHE A O 1
ATOM 2357 N N . SER A 1 297 ? -12.049 14.012 15.949 1.00 63.72 297 SER A N 1
ATOM 2358 C CA . SER A 1 297 ? -12.952 14.908 16.689 1.00 63.72 297 SER A CA 1
ATOM 2359 C C . SER A 1 297 ? -14.246 15.245 15.932 1.00 63.72 297 SER A C 1
ATOM 2361 O O . SER A 1 297 ? -15.134 15.896 16.480 1.00 63.72 297 SER A O 1
ATOM 2363 N N . GLY A 1 298 ? -14.373 14.827 14.668 1.00 55.34 298 GLY A N 1
ATOM 2364 C CA . GLY A 1 298 ? -15.482 15.208 13.789 1.00 55.34 298 GLY A CA 1
ATOM 2365 C C . GLY A 1 298 ? -16.768 14.402 13.997 1.00 55.34 298 GLY A C 1
ATOM 2366 O O . GLY A 1 298 ? -16.874 13.265 13.545 1.00 55.34 298 GLY A O 1
ATOM 2367 N N . VAL A 1 299 ? -17.788 15.030 14.587 1.00 44.28 299 VAL A N 1
ATOM 2368 C CA . VAL A 1 299 ? -19.193 14.592 14.499 1.00 44.28 299 VAL A CA 1
ATOM 2369 C C . VAL A 1 299 ? -19.738 15.021 13.127 1.00 44.28 299 VAL A C 1
ATOM 2371 O O . VAL A 1 299 ? -19.695 16.203 12.800 1.00 44.28 299 VAL A O 1
ATOM 2374 N N . GLY A 1 300 ? -20.216 14.076 12.305 1.00 51.28 300 GLY A N 1
ATOM 2375 C CA . GLY A 1 300 ? -20.650 14.332 10.914 1.00 51.28 300 GLY A CA 1
ATOM 2376 C C . GLY A 1 300 ? -19.583 14.073 9.839 1.00 51.28 300 GLY A C 1
ATOM 2377 O O . GLY A 1 300 ? -19.698 14.567 8.719 1.00 51.28 300 GLY A O 1
ATOM 2378 N N . ALA A 1 301 ? -18.536 13.323 10.189 1.00 60.72 301 ALA A N 1
ATOM 2379 C CA . ALA A 1 301 ? -17.441 12.940 9.308 1.00 60.72 301 ALA A CA 1
ATOM 2380 C C . ALA A 1 301 ? -17.916 12.234 8.023 1.00 60.72 301 ALA A C 1
ATOM 2382 O O . ALA A 1 301 ? -18.876 11.461 8.034 1.00 60.72 301 ALA A O 1
ATOM 2383 N N . ALA A 1 302 ? -17.223 12.482 6.908 1.00 69.44 302 ALA A N 1
ATOM 2384 C CA . ALA A 1 302 ? -17.547 11.843 5.639 1.00 69.44 302 ALA A CA 1
ATOM 2385 C C . ALA A 1 302 ? -17.395 10.314 5.744 1.00 69.44 302 ALA A C 1
ATOM 2387 O O . ALA A 1 302 ? -16.484 9.809 6.401 1.00 69.44 302 ALA A O 1
ATOM 2388 N N . SER A 1 303 ? -18.287 9.573 5.086 1.00 81.50 303 SER A N 1
ATOM 2389 C CA . SER A 1 303 ? -18.229 8.111 5.031 1.00 81.50 303 SER A CA 1
ATOM 2390 C C . SER A 1 303 ? -17.393 7.683 3.829 1.00 81.50 303 SER A C 1
ATOM 2392 O O . SER A 1 303 ? -17.787 7.933 2.688 1.00 81.50 303 SER A O 1
ATOM 2394 N N . LEU A 1 304 ? -16.258 7.018 4.063 1.00 86.44 304 LEU A N 1
ATOM 2395 C CA . LEU A 1 304 ? -15.419 6.465 2.995 1.00 86.44 304 LEU A CA 1
ATOM 2396 C C . LEU A 1 304 ? -16.216 5.610 1.980 1.00 86.44 304 LEU A C 1
ATOM 2398 O O . LEU A 1 304 ? -16.072 5.864 0.783 1.00 86.44 304 LEU A O 1
ATOM 2402 N N . PRO A 1 305 ? -17.101 4.672 2.393 1.00 87.00 305 PRO A N 1
ATOM 2403 C CA . PRO A 1 305 ? -17.962 3.947 1.457 1.00 87.00 305 PRO A CA 1
ATOM 2404 C C . PRO A 1 305 ? -18.798 4.868 0.559 1.00 87.00 305 PRO A C 1
ATOM 2406 O O . PRO A 1 305 ? -18.826 4.680 -0.657 1.00 87.00 305 PRO A O 1
ATOM 2409 N N . GLY A 1 306 ? -19.442 5.884 1.145 1.00 87.00 306 GLY A N 1
ATOM 2410 C CA . GLY A 1 306 ? -20.274 6.837 0.406 1.00 87.00 306 GLY A CA 1
ATOM 2411 C C . GLY A 1 306 ? -19.463 7.663 -0.594 1.00 87.00 306 GLY A C 1
ATOM 2412 O O . GLY A 1 306 ? -19.862 7.805 -1.748 1.00 87.00 306 GLY A O 1
ATOM 2413 N N . LEU A 1 307 ? -18.276 8.128 -0.195 1.00 88.44 307 LEU A N 1
ATOM 2414 C CA . LEU A 1 307 ? -17.373 8.869 -1.080 1.00 88.44 307 LEU A CA 1
ATOM 2415 C C . LEU A 1 307 ? -16.879 8.019 -2.256 1.00 88.44 307 LEU A C 1
ATOM 2417 O O . LEU A 1 307 ? -16.803 8.515 -3.381 1.00 88.44 307 LEU A O 1
ATOM 2421 N N . ILE A 1 308 ? -16.567 6.741 -2.019 1.00 90.19 308 ILE A N 1
ATOM 2422 C CA . ILE A 1 308 ? -16.167 5.812 -3.082 1.00 90.19 308 ILE A CA 1
ATOM 2423 C C . ILE A 1 308 ? -17.329 5.585 -4.056 1.00 90.19 308 ILE A C 1
ATOM 2425 O O . ILE A 1 308 ? -17.120 5.635 -5.269 1.00 90.19 308 ILE A O 1
ATOM 2429 N N . GLN A 1 309 ? -18.546 5.368 -3.551 1.00 88.88 309 GLN A N 1
ATOM 2430 C CA . GLN A 1 309 ? -19.732 5.178 -4.391 1.00 88.88 309 GLN A CA 1
ATOM 2431 C C . GLN A 1 309 ? -20.019 6.417 -5.255 1.00 88.88 309 GLN A C 1
ATOM 2433 O O . GLN A 1 309 ? -20.226 6.287 -6.461 1.00 88.88 309 GLN A O 1
ATOM 2438 N N . GLU A 1 310 ? -19.971 7.616 -4.668 1.00 88.19 310 GLU A N 1
ATOM 2439 C CA . GLU A 1 310 ? -20.321 8.868 -5.348 1.00 88.19 310 GLU A CA 1
ATOM 2440 C C . GLU A 1 310 ? -19.221 9.351 -6.312 1.00 88.19 310 GLU A C 1
ATOM 2442 O O . GLU A 1 310 ? -19.466 9.652 -7.488 1.00 88.19 310 GLU A O 1
ATOM 2447 N N . LYS A 1 311 ? -17.975 9.442 -5.831 1.00 88.12 311 LYS A N 1
ATOM 2448 C CA . LYS A 1 311 ? -16.873 10.050 -6.593 1.00 88.12 311 LYS A CA 1
ATOM 2449 C C . LYS A 1 311 ? -16.058 9.031 -7.386 1.00 88.12 311 LYS A C 1
ATOM 2451 O O . LYS A 1 311 ? -15.477 9.393 -8.410 1.00 88.12 311 LYS A O 1
ATOM 2456 N N . GLY A 1 312 ? -16.012 7.770 -6.953 1.00 88.88 312 GLY A N 1
ATOM 2457 C CA . GLY A 1 312 ? -15.183 6.709 -7.546 1.00 88.88 312 GLY A CA 1
ATOM 2458 C C . GLY A 1 312 ? -13.681 6.842 -7.266 1.00 88.88 312 GLY A C 1
ATOM 2459 O O . GLY A 1 312 ? -12.935 5.897 -7.499 1.00 88.88 312 GLY A O 1
ATOM 2460 N N . LEU A 1 313 ? -13.234 7.990 -6.755 1.00 91.56 313 LEU A N 1
ATOM 2461 C CA . LEU A 1 313 ? -11.848 8.279 -6.416 1.00 91.56 313 LEU A CA 1
ATOM 2462 C C . LEU A 1 313 ? -11.796 9.092 -5.127 1.00 91.56 313 LEU A C 1
ATOM 2464 O O . LEU A 1 313 ? -12.441 10.140 -5.033 1.00 91.56 313 LEU A O 1
ATOM 2468 N N . VAL A 1 314 ? -11.036 8.597 -4.156 1.00 91.62 314 VAL A N 1
ATOM 2469 C CA . VAL A 1 314 ? -10.841 9.226 -2.850 1.00 91.62 314 VAL A CA 1
ATOM 2470 C C . VAL A 1 314 ? -9.353 9.409 -2.594 1.00 91.62 314 VAL A C 1
ATOM 2472 O O . VAL A 1 314 ? -8.584 8.450 -2.616 1.00 91.62 314 VAL A O 1
ATOM 2475 N N . TYR A 1 315 ? -8.957 10.644 -2.321 1.00 89.38 315 TYR A N 1
ATOM 2476 C CA . TYR A 1 315 ? -7.607 11.015 -1.929 1.00 89.38 315 TYR A CA 1
ATOM 2477 C C . TYR A 1 315 ? -7.558 11.229 -0.426 1.00 89.38 315 TYR A C 1
ATOM 2479 O O . TYR A 1 315 ? -8.283 12.059 0.111 1.00 89.38 315 TYR A O 1
ATOM 2487 N N . VAL A 1 316 ? -6.695 10.487 0.248 1.00 89.12 316 VAL A N 1
ATOM 2488 C CA . VAL A 1 316 ? -6.465 10.565 1.685 1.00 89.12 316 VAL A CA 1
ATOM 2489 C C . VAL A 1 316 ? -5.171 11.330 1.903 1.00 89.12 316 VAL A C 1
ATOM 2491 O O . VAL A 1 316 ? -4.075 10.798 1.716 1.00 89.12 316 VAL A O 1
ATOM 2494 N N . SER A 1 317 ? -5.325 12.603 2.263 1.00 85.50 317 SER A N 1
ATOM 2495 C CA . SER A 1 317 ? -4.222 13.510 2.564 1.00 85.50 317 SER A CA 1
ATOM 2496 C C . SER A 1 317 ? -3.973 13.510 4.066 1.00 85.50 317 SER A C 1
ATOM 2498 O O . SER A 1 317 ? -4.865 13.848 4.849 1.00 85.50 317 SER A O 1
ATOM 2500 N N . LEU A 1 318 ? -2.763 13.117 4.467 1.00 82.38 318 LEU A N 1
ATOM 2501 C CA . LEU A 1 318 ? -2.4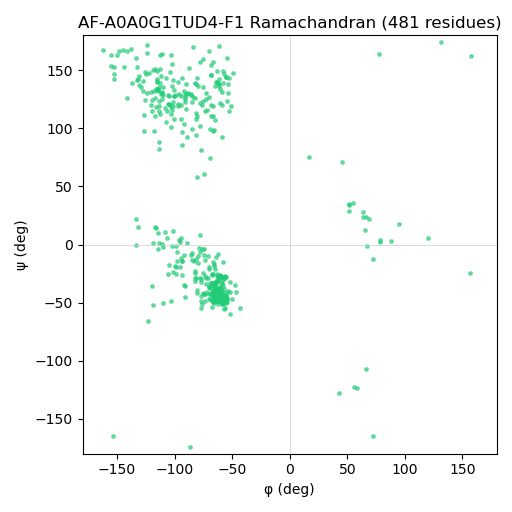02 12.971 5.881 1.00 82.38 318 LEU A CA 1
ATOM 2502 C C . LEU A 1 318 ? -1.402 14.016 6.376 1.00 82.38 318 LEU A C 1
ATOM 2504 O O . LEU A 1 318 ? -1.031 13.945 7.537 1.00 82.38 318 LEU A O 1
ATOM 2508 N N . ASN A 1 319 ? -0.955 14.948 5.519 1.00 81.81 319 ASN A N 1
ATOM 2509 C CA . ASN A 1 319 ? 0.017 16.017 5.810 1.00 81.81 319 ASN A CA 1
ATOM 2510 C C . ASN A 1 319 ? 0.833 15.782 7.098 1.00 81.81 319 ASN A C 1
ATOM 2512 O O . ASN A 1 319 ? 0.581 16.378 8.153 1.00 81.81 319 ASN A O 1
ATOM 2516 N N . ARG A 1 320 ? 1.798 14.864 6.995 1.00 83.81 320 ARG A N 1
ATOM 2517 C CA . ARG A 1 320 ? 2.558 14.328 8.130 1.00 83.81 320 ARG A CA 1
ATOM 2518 C C . ARG A 1 320 ? 3.171 15.400 9.033 1.00 83.81 320 ARG A C 1
ATOM 2520 O O . ARG A 1 320 ? 3.276 15.194 10.235 1.00 83.81 320 ARG A O 1
ATOM 2527 N N . THR A 1 321 ? 3.565 16.545 8.477 1.00 83.69 321 THR A N 1
ATOM 2528 C CA . THR A 1 321 ? 4.156 17.653 9.242 1.00 83.69 321 THR A CA 1
ATOM 2529 C C . THR A 1 321 ? 3.182 18.252 10.256 1.00 83.69 321 THR A C 1
ATOM 2531 O O . THR A 1 321 ? 3.620 18.709 11.307 1.00 83.69 321 THR A O 1
ATOM 2534 N N . ILE A 1 322 ? 1.880 18.244 9.956 1.00 81.75 322 ILE A N 1
ATOM 2535 C CA . ILE A 1 322 ? 0.843 18.789 10.839 1.00 81.75 322 ILE A CA 1
ATOM 2536 C C . ILE A 1 322 ? 0.302 17.706 11.775 1.00 81.75 322 ILE A C 1
ATOM 2538 O O . ILE A 1 322 ? 0.167 17.957 12.968 1.00 81.75 322 ILE A O 1
ATOM 2542 N N . LEU A 1 323 ? 0.003 16.510 11.253 1.00 82.38 323 LEU A N 1
ATOM 2543 C CA . LEU A 1 323 ? -0.578 15.429 12.063 1.00 82.38 323 LEU A CA 1
ATOM 2544 C C . LEU A 1 323 ? 0.448 14.747 12.979 1.00 82.38 323 LEU A C 1
ATOM 2546 O O . LEU A 1 323 ? 0.082 14.157 13.991 1.00 82.38 323 LEU A O 1
ATOM 2550 N N . GLY A 1 324 ? 1.730 14.798 12.624 1.00 85.12 324 GLY A N 1
ATOM 2551 C CA . GLY A 1 324 ? 2.772 14.020 13.280 1.00 85.12 324 GLY A CA 1
ATOM 2552 C C . GLY A 1 324 ? 2.782 12.552 12.842 1.00 85.12 324 GLY A C 1
ATOM 2553 O O . GLY A 1 324 ? 1.837 12.021 12.248 1.00 85.12 324 GLY A O 1
ATOM 2554 N N . ASP A 1 325 ? 3.892 11.876 13.129 1.00 84.25 325 ASP A N 1
ATOM 2555 C CA . ASP A 1 325 ? 4.186 10.537 12.605 1.00 84.25 325 ASP A CA 1
ATOM 2556 C C . ASP A 1 325 ? 3.210 9.469 13.108 1.00 84.25 325 ASP A C 1
ATOM 2558 O O . ASP A 1 325 ? 2.734 8.639 12.328 1.00 84.25 325 ASP A O 1
ATOM 2562 N N . ARG A 1 326 ? 2.898 9.493 14.409 1.00 83.38 326 ARG A N 1
ATOM 2563 C CA . ARG A 1 326 ? 2.051 8.483 15.052 1.00 83.38 326 ARG A CA 1
ATOM 2564 C C . ARG A 1 326 ? 0.606 8.575 14.555 1.00 83.38 326 ARG A C 1
ATOM 2566 O O . ARG A 1 326 ? 0.063 7.568 14.101 1.00 83.38 326 ARG A O 1
ATOM 2573 N N . ALA A 1 327 ? 0.017 9.773 14.536 1.00 83.69 327 ALA A N 1
ATOM 2574 C CA . ALA A 1 327 ? -1.337 9.972 14.017 1.00 83.69 327 ALA A CA 1
ATOM 2575 C C . ALA A 1 327 ? -1.431 9.641 12.518 1.00 83.69 327 ALA A C 1
ATOM 2577 O O . ALA A 1 327 ? -2.353 8.937 12.111 1.00 83.69 327 ALA A O 1
ATOM 2578 N N . THR A 1 328 ? -0.445 10.056 11.710 1.00 87.31 328 THR A N 1
ATOM 2579 C CA . THR A 1 328 ? -0.376 9.722 10.273 1.00 87.31 328 THR A CA 1
ATOM 2580 C C . THR A 1 328 ? -0.422 8.212 10.048 1.00 87.31 328 THR A C 1
ATOM 2582 O O . THR A 1 328 ? -1.243 7.723 9.270 1.00 87.31 328 THR A O 1
ATOM 2585 N N . ARG A 1 329 ? 0.424 7.454 10.758 1.00 87.81 329 ARG A N 1
ATOM 2586 C CA . ARG A 1 329 ? 0.485 5.993 10.625 1.00 87.81 329 ARG A CA 1
ATOM 2587 C C . ARG A 1 329 ? -0.814 5.328 11.078 1.00 87.81 329 ARG A C 1
ATOM 2589 O O . ARG A 1 329 ? -1.276 4.398 10.420 1.00 87.81 329 ARG A O 1
ATOM 2596 N N . MET A 1 330 ? -1.423 5.811 12.161 1.00 86.69 330 MET A N 1
ATOM 2597 C CA . MET A 1 330 ? -2.692 5.272 12.648 1.00 86.69 330 MET A CA 1
ATOM 2598 C C . MET A 1 330 ? -3.847 5.533 11.682 1.00 86.69 330 MET A C 1
ATOM 2600 O O . MET A 1 330 ? -4.564 4.598 11.333 1.00 86.69 330 MET A O 1
ATOM 2604 N N . ILE A 1 331 ? -4.020 6.774 11.224 1.00 87.69 331 ILE A N 1
ATOM 2605 C CA . ILE A 1 331 ? -5.094 7.132 10.290 1.00 87.69 331 ILE A CA 1
ATOM 2606 C C . ILE A 1 331 ? -4.936 6.336 8.996 1.00 87.69 331 ILE A C 1
ATOM 2608 O O . ILE A 1 331 ? -5.900 5.725 8.541 1.00 87.69 331 ILE A O 1
ATOM 2612 N N . ALA A 1 332 ? -3.722 6.262 8.443 1.00 89.75 332 ALA A N 1
ATOM 2613 C CA . ALA A 1 332 ? -3.454 5.444 7.267 1.00 89.75 332 ALA A CA 1
ATOM 2614 C C . ALA A 1 332 ? -3.803 3.967 7.500 1.00 89.75 332 ALA A C 1
ATOM 2616 O O . ALA A 1 332 ? -4.484 3.363 6.676 1.00 89.75 332 ALA A O 1
ATOM 2617 N N . GLY A 1 333 ? -3.382 3.395 8.634 1.00 89.81 333 GLY A N 1
ATOM 2618 C CA . GLY A 1 333 ? -3.701 2.021 9.022 1.00 89.81 333 GLY A CA 1
ATOM 2619 C C . GLY A 1 333 ? -5.206 1.752 9.075 1.00 89.81 333 GLY A C 1
ATOM 2620 O O . GLY A 1 333 ? -5.674 0.775 8.493 1.00 89.81 333 GLY A O 1
ATOM 2621 N N . LEU A 1 334 ? -5.970 2.650 9.702 1.00 88.12 334 LEU A N 1
ATOM 2622 C CA . LEU A 1 334 ? -7.429 2.545 9.802 1.00 88.12 334 LEU A CA 1
ATOM 2623 C C . LEU A 1 334 ? -8.119 2.709 8.442 1.00 88.12 334 LEU A C 1
ATOM 2625 O O . LEU A 1 334 ? -9.029 1.947 8.124 1.00 88.12 334 LEU A O 1
ATOM 2629 N N . VAL A 1 335 ? -7.668 3.646 7.603 1.00 90.06 335 VAL A N 1
ATOM 2630 C CA . VAL A 1 335 ? -8.177 3.801 6.230 1.00 90.06 335 VAL A CA 1
ATOM 2631 C C . VAL A 1 335 ? -7.927 2.529 5.420 1.00 90.06 335 VAL A C 1
ATOM 2633 O O . VAL A 1 335 ? -8.843 2.029 4.772 1.00 90.06 335 VAL A O 1
ATOM 2636 N N . MET A 1 336 ? -6.717 1.966 5.472 1.00 90.75 336 MET A N 1
ATOM 2637 C CA . MET A 1 336 ? -6.400 0.719 4.767 1.00 90.75 336 MET A CA 1
ATOM 2638 C C . MET A 1 336 ? -7.248 -0.450 5.261 1.00 90.75 336 MET A C 1
ATOM 2640 O O . MET A 1 336 ? -7.770 -1.207 4.443 1.00 90.75 336 MET A O 1
ATOM 2644 N N . GLN A 1 337 ? -7.422 -0.569 6.582 1.00 89.25 337 GLN A N 1
ATOM 2645 C CA . GLN A 1 337 ? -8.325 -1.544 7.187 1.00 89.25 337 GLN A CA 1
ATOM 2646 C C . GLN A 1 337 ? -9.740 -1.387 6.618 1.00 89.25 337 GLN A C 1
ATOM 2648 O O . GLN A 1 337 ? -10.332 -2.372 6.183 1.00 89.25 337 GLN A O 1
ATOM 2653 N N . GLN A 1 338 ? -10.280 -0.168 6.561 1.00 88.62 338 GLN A N 1
ATOM 2654 C CA . GLN A 1 338 ? -11.606 0.053 5.990 1.00 88.62 338 GLN A CA 1
ATOM 2655 C C . GLN A 1 338 ? -11.698 -0.332 4.520 1.00 88.62 338 GLN A C 1
ATOM 2657 O O . GLN A 1 338 ? -12.649 -1.002 4.134 1.00 88.62 338 GLN A O 1
ATOM 2662 N N . VAL A 1 339 ? -10.724 0.062 3.700 1.00 91.69 339 VAL A N 1
ATOM 2663 C CA . VAL A 1 339 ? -10.703 -0.294 2.275 1.00 91.69 339 VAL A CA 1
ATOM 2664 C C . VAL A 1 339 ? -10.696 -1.813 2.098 1.00 91.69 339 VAL A C 1
ATOM 2666 O O . VAL A 1 339 ? -11.449 -2.338 1.278 1.00 91.69 339 VAL A O 1
ATOM 2669 N N . PHE A 1 340 ? -9.901 -2.529 2.896 1.00 91.00 340 PHE A N 1
ATOM 2670 C CA . PHE A 1 340 ? -9.874 -3.989 2.880 1.00 91.00 340 PHE A CA 1
ATOM 2671 C C . PHE A 1 340 ? -11.228 -4.596 3.251 1.00 91.00 340 PHE A C 1
ATOM 2673 O O . PHE A 1 340 ? -11.753 -5.434 2.519 1.00 91.00 340 PHE A O 1
ATOM 2680 N N . MET A 1 341 ? -11.847 -4.115 4.325 1.00 87.25 341 MET A N 1
ATOM 2681 C CA . MET A 1 341 ? -13.147 -4.620 4.759 1.00 87.25 341 MET A CA 1
ATOM 2682 C C . MET A 1 341 ? -14.282 -4.285 3.772 1.00 87.25 341 MET A C 1
ATOM 2684 O O . MET A 1 341 ? -15.199 -5.087 3.571 1.00 87.25 341 MET A O 1
ATOM 2688 N N . LEU A 1 342 ? -14.216 -3.133 3.097 1.00 89.19 342 LEU A N 1
ATOM 2689 C CA . LEU A 1 342 ? -15.162 -2.776 2.036 1.00 89.19 342 LEU A CA 1
ATOM 2690 C C . LEU A 1 342 ? -15.040 -3.694 0.821 1.00 89.19 342 LEU A C 1
ATOM 2692 O O . LEU A 1 342 ? -16.061 -4.036 0.222 1.00 89.19 342 LEU A O 1
ATOM 2696 N N . ALA A 1 343 ? -13.824 -4.130 0.489 1.00 90.94 343 ALA A N 1
ATOM 2697 C CA . ALA A 1 343 ? -13.616 -5.136 -0.545 1.00 90.94 343 ALA A CA 1
ATOM 2698 C C . ALA A 1 343 ? -14.224 -6.486 -0.131 1.00 90.94 343 ALA A C 1
ATOM 2700 O O . ALA A 1 343 ? -14.970 -7.086 -0.900 1.00 90.94 343 ALA A O 1
ATOM 2701 N N . MET A 1 344 ? -13.982 -6.931 1.109 1.00 87.62 344 MET A N 1
ATOM 2702 C CA . MET A 1 344 ? -14.512 -8.202 1.629 1.00 87.62 344 MET A CA 1
ATOM 2703 C C . MET A 1 344 ? -16.041 -8.267 1.607 1.00 87.62 344 MET A C 1
ATOM 2705 O O . MET A 1 344 ? -16.618 -9.288 1.244 1.00 87.62 344 MET A O 1
ATOM 2709 N N . THR A 1 345 ? -16.697 -7.173 1.988 1.00 85.19 345 THR A N 1
ATOM 2710 C CA . THR A 1 345 ? -18.163 -7.091 2.064 1.00 85.19 345 THR A CA 1
ATOM 2711 C C . THR A 1 345 ? -18.818 -6.733 0.731 1.00 85.19 345 THR A C 1
ATOM 2713 O O . THR A 1 345 ? -20.043 -6.736 0.639 1.00 85.19 345 THR A O 1
ATOM 2716 N N . SER A 1 346 ? -18.030 -6.395 -0.300 1.00 78.56 346 SER A N 1
ATOM 2717 C CA . SER A 1 346 ? -18.525 -5.769 -1.536 1.00 78.56 346 SER A CA 1
ATOM 2718 C C . SER A 1 346 ? -19.400 -4.531 -1.270 1.00 78.56 346 SER A C 1
ATOM 2720 O O . SER A 1 346 ? -20.276 -4.194 -2.068 1.00 78.56 346 SER A O 1
ATOM 2722 N N . GLY A 1 347 ? -19.157 -3.826 -0.157 1.00 71.69 347 GLY A N 1
ATOM 2723 C CA . GLY A 1 347 ? -20.055 -2.798 0.387 1.00 71.69 347 GLY A CA 1
ATOM 2724 C C . GLY A 1 347 ? -20.257 -1.567 -0.505 1.00 71.69 347 GLY A C 1
ATOM 2725 O O . GLY A 1 347 ? -21.148 -0.758 -0.256 1.00 71.69 347 GLY A O 1
ATOM 2726 N N . VAL A 1 348 ? -19.454 -1.420 -1.561 1.00 80.38 348 VAL A N 1
ATOM 2727 C CA . VAL A 1 348 ? -19.524 -0.308 -2.521 1.00 80.38 348 VAL A CA 1
ATOM 2728 C C . VAL A 1 348 ? -19.950 -0.726 -3.933 1.00 80.38 348 VAL A C 1
ATOM 2730 O O . VAL A 1 348 ? -20.011 0.128 -4.812 1.00 80.38 348 VAL A O 1
ATOM 2733 N N . GLY A 1 349 ? -20.234 -2.014 -4.172 1.00 83.00 349 GLY A N 1
ATOM 2734 C CA . GLY A 1 349 ? -20.649 -2.524 -5.488 1.00 83.00 349 GLY A CA 1
ATOM 2735 C C . GLY A 1 349 ? -19.584 -2.422 -6.591 1.00 83.00 349 GLY A C 1
ATOM 2736 O O . GLY A 1 349 ? -19.903 -2.602 -7.762 1.00 83.00 349 GLY A O 1
ATOM 2737 N N . LYS A 1 350 ? -18.330 -2.127 -6.227 1.00 89.25 350 LYS A N 1
ATOM 2738 C CA . LYS A 1 350 ? -17.177 -1.963 -7.123 1.00 89.25 350 LYS A CA 1
ATOM 2739 C C . LYS A 1 350 ? -15.987 -2.750 -6.592 1.00 89.25 350 LYS A C 1
ATOM 2741 O O . LYS A 1 350 ? -15.853 -2.921 -5.379 1.00 89.25 350 LYS A O 1
ATOM 2746 N N . LYS A 1 351 ? -15.091 -3.169 -7.487 1.00 94.44 351 LYS A N 1
ATOM 2747 C CA . LYS A 1 351 ? -13.753 -3.630 -7.087 1.00 94.44 351 LYS A CA 1
ATOM 2748 C C . LYS A 1 351 ? -12.953 -2.439 -6.571 1.00 94.44 351 LYS A C 1
ATOM 2750 O O . LYS A 1 351 ? -13.229 -1.299 -6.944 1.00 94.44 351 LYS A O 1
ATOM 2755 N N . LEU A 1 352 ? -11.969 -2.680 -5.713 1.00 96.19 352 LEU A N 1
ATOM 2756 C CA . LEU A 1 352 ? -11.214 -1.599 -5.080 1.00 96.19 352 LEU A CA 1
ATOM 2757 C C . LEU A 1 352 ? -9.751 -1.621 -5.503 1.00 96.19 352 LEU A C 1
ATOM 2759 O O . LEU A 1 352 ? -9.134 -2.679 -5.586 1.00 96.19 352 LEU A O 1
ATOM 2763 N N . ILE A 1 353 ? -9.190 -0.439 -5.738 1.00 96.62 353 ILE A N 1
ATOM 2764 C CA . ILE A 1 353 ? -7.758 -0.239 -5.945 1.00 96.62 353 ILE A CA 1
ATOM 2765 C C . ILE A 1 353 ? -7.258 0.702 -4.857 1.00 96.62 353 ILE A C 1
ATOM 2767 O O . ILE A 1 353 ? -7.647 1.866 -4.801 1.00 96.62 353 ILE A O 1
ATOM 2771 N N . LEU A 1 354 ? -6.386 0.189 -3.997 1.00 96.12 354 LEU A N 1
ATOM 2772 C CA . LEU A 1 354 ? -5.685 0.955 -2.982 1.00 96.12 354 LEU A CA 1
ATOM 2773 C C . LEU A 1 354 ? -4.302 1.332 -3.510 1.00 96.12 354 LEU A C 1
ATOM 2775 O O . LEU A 1 354 ? -3.486 0.458 -3.792 1.00 96.12 354 LEU A O 1
ATOM 2779 N N . VAL A 1 355 ? -4.029 2.624 -3.621 1.00 95.56 355 VAL A N 1
ATOM 2780 C CA . VAL A 1 355 ? -2.711 3.158 -3.960 1.00 95.56 355 VAL A CA 1
ATOM 2781 C C . VAL A 1 355 ? -2.100 3.748 -2.700 1.00 95.56 355 VAL A C 1
ATOM 2783 O O . VAL A 1 355 ? -2.670 4.653 -2.101 1.00 95.56 355 VAL A O 1
ATOM 2786 N N . VAL A 1 356 ? -0.942 3.245 -2.298 1.00 93.62 356 VAL A N 1
ATOM 2787 C CA . VAL A 1 356 ? -0.188 3.737 -1.147 1.00 93.62 356 VAL A CA 1
ATOM 2788 C C . VAL A 1 356 ? 1.106 4.352 -1.649 1.00 93.62 356 VAL A C 1
ATOM 2790 O O . VAL A 1 356 ? 1.957 3.627 -2.175 1.00 93.62 356 VAL A O 1
ATOM 2793 N N . ASP A 1 357 ? 1.266 5.665 -1.478 1.00 91.00 357 ASP A N 1
ATOM 2794 C CA . ASP A 1 357 ? 2.577 6.286 -1.648 1.00 91.00 357 ASP A CA 1
ATOM 2795 C C . ASP A 1 357 ? 3.421 6.119 -0.383 1.00 91.00 357 ASP A C 1
ATOM 2797 O O . ASP A 1 357 ? 2.918 6.240 0.732 1.00 91.00 357 ASP A O 1
ATOM 2801 N N . GLU A 1 358 ? 4.700 5.812 -0.578 1.00 89.56 358 GLU A N 1
ATOM 2802 C CA . GLU A 1 358 ? 5.691 5.567 0.475 1.00 89.56 358 GLU A CA 1
ATOM 2803 C C . GLU A 1 358 ? 5.201 4.642 1.610 1.00 89.56 358 GLU A C 1
ATOM 2805 O O . GLU A 1 358 ? 4.975 5.057 2.751 1.00 89.56 358 GLU A O 1
ATOM 2810 N N . ILE A 1 359 ? 5.057 3.349 1.305 1.00 91.75 359 ILE A N 1
ATOM 2811 C CA . ILE A 1 359 ? 4.499 2.353 2.236 1.00 91.75 359 ILE A CA 1
ATOM 2812 C C . ILE A 1 359 ? 5.255 2.249 3.571 1.00 91.75 359 ILE A C 1
ATOM 2814 O O . ILE A 1 359 ? 4.635 1.945 4.591 1.00 91.75 359 ILE A O 1
ATOM 2818 N N . SER A 1 360 ? 6.557 2.558 3.603 1.00 90.25 360 SER A N 1
ATOM 2819 C CA . SER A 1 360 ? 7.346 2.602 4.848 1.00 90.25 360 SER A CA 1
ATOM 2820 C C . SER A 1 360 ? 6.786 3.549 5.910 1.00 90.25 360 SER A C 1
ATOM 2822 O O . SER A 1 360 ? 6.970 3.322 7.106 1.00 90.25 360 SER A O 1
ATOM 2824 N N . LEU A 1 361 ? 6.067 4.601 5.514 1.00 86.00 361 LEU A N 1
ATOM 2825 C CA . LEU A 1 361 ? 5.509 5.563 6.465 1.00 86.00 361 LEU A CA 1
ATOM 2826 C C . LEU A 1 361 ? 4.316 5.002 7.234 1.00 86.00 361 LEU A C 1
ATOM 2828 O O . LEU A 1 361 ? 4.058 5.415 8.369 1.00 86.00 361 LEU A O 1
ATOM 2832 N N . ILE A 1 362 ? 3.612 4.049 6.628 1.00 85.56 362 ILE A N 1
ATOM 2833 C CA . ILE A 1 362 ? 2.353 3.510 7.141 1.00 85.56 362 ILE A CA 1
ATOM 2834 C C . ILE A 1 362 ? 2.447 2.020 7.500 1.00 85.56 362 ILE A C 1
AT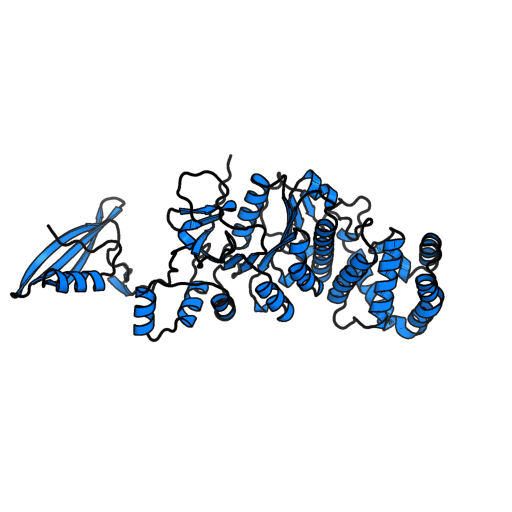OM 2836 O O . ILE A 1 362 ? 1.428 1.358 7.710 1.00 85.56 362 ILE A O 1
ATOM 2840 N N . GLU A 1 363 ? 3.676 1.506 7.587 1.00 88.00 363 GLU A N 1
ATOM 2841 C CA . GLU A 1 363 ? 3.981 0.113 7.893 1.00 88.00 363 GLU A CA 1
ATOM 2842 C C . GLU A 1 363 ? 3.302 -0.369 9.189 1.00 88.00 363 GLU A C 1
ATOM 2844 O O . GLU A 1 363 ? 3.381 0.271 10.240 1.00 88.00 363 GLU A O 1
ATOM 2849 N N . ASN A 1 364 ? 2.640 -1.527 9.102 1.00 83.25 364 ASN A N 1
ATOM 2850 C CA . ASN A 1 364 ? 2.084 -2.278 10.224 1.00 83.25 364 ASN A CA 1
ATOM 2851 C C . ASN A 1 364 ? 1.959 -3.771 9.861 1.00 83.25 364 ASN A C 1
ATOM 2853 O O . ASN A 1 364 ? 1.976 -4.137 8.685 1.00 83.25 364 ASN A O 1
ATOM 2857 N N . GLU A 1 365 ? 1.794 -4.632 10.867 1.00 81.25 365 GLU A N 1
ATOM 2858 C CA . GLU A 1 365 ? 1.695 -6.090 10.680 1.00 81.25 365 GLU A CA 1
ATOM 2859 C C . GLU A 1 365 ? 0.480 -6.517 9.834 1.00 81.25 365 GLU A C 1
ATOM 2861 O O . GLU A 1 365 ? 0.546 -7.511 9.112 1.00 81.25 365 GLU A O 1
ATOM 2866 N N . GLY A 1 366 ? -0.612 -5.745 9.858 1.00 79.94 366 GLY A N 1
ATOM 2867 C CA . GLY A 1 366 ? -1.817 -6.022 9.075 1.00 79.94 366 GLY A CA 1
ATOM 2868 C C . GLY A 1 366 ? -1.616 -5.900 7.561 1.00 79.94 366 GLY A C 1
ATOM 2869 O O . GLY A 1 366 ? -2.308 -6.574 6.800 1.00 79.94 366 GLY A O 1
ATOM 2870 N N . LEU A 1 367 ? -0.640 -5.108 7.101 1.00 86.19 367 LEU A N 1
ATOM 2871 C CA . LEU A 1 367 ? -0.348 -4.935 5.672 1.00 86.19 367 LEU A CA 1
ATOM 2872 C C . LEU A 1 367 ? 0.034 -6.240 4.978 1.00 86.19 367 LEU A C 1
ATOM 2874 O O . LEU A 1 367 ? -0.395 -6.484 3.851 1.00 86.19 367 LEU A O 1
ATOM 2878 N N . ALA A 1 368 ? 0.836 -7.079 5.637 1.00 86.44 368 ALA A N 1
ATOM 2879 C CA . ALA A 1 368 ? 1.263 -8.348 5.063 1.00 86.44 368 ALA A CA 1
ATOM 2880 C C . ALA A 1 368 ? 0.064 -9.282 4.838 1.00 86.44 368 ALA A C 1
ATOM 2882 O O . ALA A 1 368 ? -0.021 -9.921 3.788 1.00 86.44 368 ALA A O 1
ATOM 2883 N N . THR A 1 369 ? -0.880 -9.301 5.783 1.00 85.00 369 THR A N 1
ATOM 2884 C CA . THR A 1 369 ? -2.144 -10.039 5.668 1.00 85.00 369 THR A CA 1
ATOM 2885 C C . THR A 1 369 ? -3.007 -9.480 4.541 1.00 85.00 369 THR A C 1
ATOM 2887 O O . THR A 1 369 ? -3.473 -10.243 3.696 1.00 85.00 369 THR A O 1
ATOM 2890 N N . ILE A 1 370 ? -3.154 -8.151 4.456 1.00 88.94 370 ILE A N 1
ATOM 2891 C CA . ILE A 1 370 ? -3.907 -7.504 3.372 1.00 88.94 370 ILE A CA 1
ATOM 2892 C C . ILE A 1 370 ? -3.318 -7.894 2.011 1.00 88.94 370 ILE A C 1
ATOM 2894 O O . ILE A 1 370 ? -4.061 -8.334 1.143 1.00 88.94 370 ILE A O 1
ATOM 2898 N N . LEU A 1 371 ? -2.000 -7.807 1.814 1.00 90.50 371 LEU A N 1
ATOM 2899 C CA . LEU A 1 371 ? -1.357 -8.161 0.539 1.00 90.50 371 LEU A CA 1
ATOM 2900 C C . LEU A 1 371 ? -1.546 -9.636 0.150 1.00 90.50 371 LEU A C 1
ATOM 2902 O O . LEU A 1 371 ? -1.636 -9.946 -1.039 1.00 90.50 371 LEU A O 1
ATOM 2906 N N . ALA A 1 372 ? -1.617 -10.538 1.130 1.00 89.31 372 ALA A N 1
ATOM 2907 C CA . ALA A 1 372 ? -1.836 -11.962 0.892 1.00 89.31 372 ALA A CA 1
ATOM 2908 C C . ALA A 1 372 ? -3.305 -12.295 0.563 1.00 89.31 372 ALA A C 1
ATOM 2910 O O . ALA A 1 372 ? -3.577 -13.220 -0.205 1.00 89.31 372 ALA A O 1
ATOM 2911 N N . GLU A 1 373 ? -4.264 -11.556 1.128 1.00 90.38 373 GLU A N 1
ATOM 2912 C CA . GLU A 1 373 ? -5.691 -11.887 1.031 1.00 90.38 373 GLU A CA 1
ATOM 2913 C C . GLU A 1 373 ? -6.495 -11.004 0.074 1.00 90.38 373 GLU A C 1
ATOM 2915 O O . GLU A 1 373 ? -7.495 -11.468 -0.475 1.00 90.38 373 GLU A O 1
ATOM 2920 N N . ALA A 1 374 ? -6.047 -9.772 -0.183 1.00 90.00 374 ALA A N 1
ATOM 2921 C CA . ALA A 1 374 ? -6.752 -8.737 -0.946 1.00 90.00 374 ALA A CA 1
ATOM 2922 C C . ALA A 1 374 ? -7.356 -9.247 -2.260 1.00 90.00 374 ALA A C 1
ATOM 2924 O O . ALA A 1 374 ? -8.500 -8.935 -2.597 1.00 90.00 374 ALA A O 1
ATOM 2925 N N . ARG A 1 375 ? -6.624 -10.100 -2.984 1.00 85.88 375 ARG A N 1
ATOM 2926 C CA . ARG A 1 375 ? -7.070 -10.615 -4.285 1.00 85.88 375 ARG A CA 1
ATOM 2927 C C . ARG A 1 375 ? -8.330 -11.467 -4.217 1.00 85.88 375 ARG A C 1
ATOM 2929 O O . ARG A 1 375 ? -9.097 -11.441 -5.175 1.00 85.88 375 ARG A O 1
ATOM 2936 N N . LYS A 1 376 ? -8.551 -12.204 -3.119 1.00 88.88 376 LYS A N 1
ATOM 2937 C CA . LYS A 1 376 ? -9.763 -13.025 -2.921 1.00 88.88 376 LYS A CA 1
ATOM 2938 C C . LYS A 1 376 ? -11.026 -12.163 -2.957 1.00 88.88 376 LYS A C 1
ATOM 2940 O O . LYS A 1 376 ? -12.081 -12.636 -3.359 1.00 88.88 376 LYS A O 1
ATOM 2945 N N . PHE A 1 377 ? -10.884 -10.897 -2.575 1.00 89.75 377 PHE A N 1
ATOM 2946 C CA . PHE A 1 377 ? -11.971 -9.942 -2.406 1.00 89.75 377 PHE A CA 1
ATOM 2947 C C . PHE A 1 377 ? -11.992 -8.858 -3.492 1.00 89.75 377 PHE A C 1
ATOM 2949 O O . PHE A 1 377 ? -12.693 -7.862 -3.361 1.00 89.75 377 PHE A O 1
ATOM 2956 N N . GLY A 1 378 ? -11.208 -9.013 -4.565 1.00 90.12 378 GLY A N 1
ATOM 2957 C CA . GLY A 1 378 ? -11.150 -8.014 -5.635 1.00 90.12 378 GLY A CA 1
ATOM 2958 C C . GLY A 1 378 ? -10.540 -6.673 -5.207 1.00 90.12 378 GLY A C 1
ATOM 2959 O O . GLY A 1 378 ? -10.822 -5.658 -5.843 1.00 90.12 378 GLY A O 1
ATOM 2960 N N . LEU A 1 379 ? -9.718 -6.665 -4.150 1.00 95.75 379 LEU A N 1
ATOM 2961 C CA . LEU A 1 379 ? -8.862 -5.535 -3.803 1.00 95.75 379 LEU A CA 1
ATOM 2962 C C . LEU A 1 379 ? -7.517 -5.671 -4.520 1.00 95.75 379 LEU A C 1
ATOM 2964 O O . LEU A 1 379 ? -6.840 -6.696 -4.420 1.00 95.75 379 LEU A O 1
ATOM 2968 N N . THR A 1 380 ? -7.093 -4.605 -5.185 1.00 96.69 380 THR A N 1
ATOM 2969 C CA . THR A 1 380 ? -5.766 -4.472 -5.783 1.00 96.69 380 THR A CA 1
ATOM 2970 C C . THR A 1 380 ? -4.965 -3.427 -5.018 1.00 96.69 380 THR A C 1
ATOM 2972 O O . THR A 1 380 ? -5.450 -2.324 -4.801 1.00 96.69 380 THR A O 1
ATOM 2975 N N . VAL A 1 381 ? -3.728 -3.742 -4.631 1.00 96.31 381 VAL A N 1
ATOM 2976 C CA . VAL A 1 381 ? -2.844 -2.807 -3.928 1.00 96.31 381 VAL A CA 1
ATOM 2977 C C . VAL A 1 381 ? -1.674 -2.397 -4.822 1.00 96.31 381 VAL A C 1
ATOM 2979 O O . VAL A 1 381 ? -0.937 -3.245 -5.329 1.00 96.31 381 VAL A O 1
ATOM 2982 N N . TYR A 1 382 ? -1.504 -1.094 -5.005 1.00 96.69 382 TYR A N 1
ATOM 2983 C CA . TYR A 1 382 ? -0.331 -0.466 -5.599 1.00 96.69 382 TYR A CA 1
ATOM 2984 C C . TYR A 1 382 ? 0.487 0.142 -4.470 1.00 96.69 382 TYR A C 1
ATOM 2986 O O . TYR A 1 382 ? -0.009 1.005 -3.750 1.00 96.69 382 TYR A O 1
ATOM 2994 N N . VAL A 1 383 ? 1.730 -0.296 -4.316 1.00 95.69 383 VAL A N 1
ATOM 2995 C CA . VAL A 1 383 ? 2.629 0.211 -3.278 1.00 95.69 383 VAL A CA 1
ATOM 2996 C C . VAL A 1 383 ? 3.791 0.946 -3.926 1.00 95.69 383 VAL A C 1
ATOM 2998 O O . VAL A 1 383 ? 4.397 0.448 -4.876 1.00 95.69 383 VAL A O 1
ATOM 3001 N N . SER A 1 384 ? 4.093 2.139 -3.425 1.00 94.94 384 SER A N 1
ATOM 3002 C CA . SER A 1 384 ? 5.269 2.916 -3.811 1.00 94.94 384 SER A CA 1
ATOM 3003 C C . SER A 1 384 ? 6.263 2.999 -2.661 1.00 94.94 384 SER A C 1
ATOM 3005 O O . SER A 1 384 ? 5.871 3.020 -1.495 1.00 94.94 384 SER A O 1
ATOM 3007 N N . GLN A 1 385 ? 7.554 2.992 -2.991 1.00 93.62 385 GLN A N 1
ATOM 3008 C CA . GLN A 1 385 ? 8.639 3.013 -2.013 1.00 93.62 385 GLN A CA 1
ATOM 3009 C C . GLN A 1 385 ? 9.899 3.665 -2.592 1.00 93.62 385 GLN A C 1
ATOM 3011 O O . GLN A 1 385 ? 10.237 3.463 -3.764 1.00 93.62 385 GLN A O 1
ATOM 3016 N N . GLN A 1 386 ? 10.631 4.423 -1.773 1.00 92.19 386 GLN A N 1
ATOM 3017 C CA . GLN A 1 386 ? 11.929 4.971 -2.175 1.00 92.19 386 GLN A CA 1
ATOM 3018 C C . GLN A 1 386 ? 13.061 3.945 -2.135 1.00 92.19 386 GLN A C 1
ATOM 3020 O O . GLN A 1 386 ? 13.739 3.745 -3.146 1.00 92.19 386 GLN A O 1
ATOM 3025 N N . TYR A 1 387 ? 13.239 3.297 -0.984 1.00 91.44 387 TYR A N 1
ATOM 3026 C CA . TYR A 1 387 ? 14.288 2.308 -0.739 1.00 91.44 387 TYR A CA 1
ATOM 3027 C C . TYR A 1 387 ? 13.674 1.039 -0.148 1.00 91.44 387 TYR A C 1
ATOM 3029 O O . TYR A 1 387 ? 12.845 1.113 0.763 1.00 91.44 387 TYR A O 1
ATOM 3037 N N . LEU A 1 388 ? 14.071 -0.145 -0.623 1.00 93.44 388 LEU A N 1
ATOM 3038 C CA . LEU A 1 388 ? 13.499 -1.396 -0.111 1.00 93.44 388 LEU A CA 1
ATOM 3039 C C . LEU A 1 388 ? 13.899 -1.649 1.347 1.00 93.44 388 LEU A C 1
ATOM 3041 O O . LEU A 1 388 ? 13.146 -2.277 2.081 1.00 93.44 388 LEU A O 1
ATOM 3045 N N . SER A 1 389 ? 15.041 -1.117 1.782 1.00 90.69 389 SER A N 1
ATOM 3046 C CA . SER A 1 389 ? 15.541 -1.224 3.157 1.00 90.69 389 SER A CA 1
ATOM 3047 C C . SER A 1 389 ? 14.760 -0.404 4.193 1.00 90.69 389 SER A C 1
ATOM 3049 O O . SER A 1 389 ? 14.982 -0.580 5.387 1.00 90.69 389 SER A O 1
ATOM 3051 N N . GLN A 1 390 ? 13.851 0.484 3.770 1.00 90.31 390 GLN A N 1
ATOM 3052 C CA . GLN A 1 390 ? 13.031 1.293 4.684 1.00 90.31 390 GLN A CA 1
ATOM 3053 C C . GLN A 1 390 ? 11.811 0.557 5.251 1.00 90.31 390 GLN A C 1
ATOM 3055 O O . GLN A 1 390 ? 11.191 1.075 6.174 1.00 90.31 390 GLN A O 1
ATOM 3060 N N . VAL A 1 391 ? 11.446 -0.603 4.701 1.00 92.31 391 VAL A N 1
ATOM 3061 C CA . VAL A 1 391 ? 10.411 -1.479 5.274 1.00 92.31 391 VAL A CA 1
ATOM 3062 C C . VAL A 1 391 ? 11.053 -2.648 6.008 1.00 92.31 391 VAL A C 1
ATOM 3064 O O . VAL A 1 391 ? 12.167 -3.064 5.677 1.00 92.31 391 VAL A O 1
ATOM 3067 N N . SER A 1 392 ? 10.345 -3.227 6.981 1.00 92.06 392 SER A N 1
ATOM 3068 C CA . SER A 1 392 ? 10.819 -4.450 7.630 1.00 92.06 392 SER A CA 1
ATOM 3069 C C . SER A 1 392 ? 11.021 -5.586 6.621 1.00 92.06 392 SER A C 1
ATOM 3071 O O . SER A 1 392 ? 10.297 -5.719 5.630 1.00 92.06 392 SER A O 1
ATOM 3073 N N . GLY A 1 393 ? 11.986 -6.468 6.897 1.00 91.75 393 GLY A N 1
ATOM 3074 C CA . GLY A 1 393 ? 12.267 -7.617 6.030 1.00 91.75 393 GLY A CA 1
ATOM 3075 C C . GLY A 1 393 ? 11.059 -8.544 5.841 1.00 91.75 393 GLY A C 1
ATOM 3076 O O . GLY A 1 393 ? 10.868 -9.083 4.752 1.00 91.75 393 GLY A O 1
ATOM 3077 N N . GLY A 1 394 ? 10.211 -8.681 6.868 1.00 91.12 394 GLY A N 1
ATOM 3078 C CA . GLY A 1 394 ? 8.972 -9.458 6.792 1.00 91.12 394 GLY A CA 1
ATOM 3079 C C . GLY A 1 394 ? 7.949 -8.842 5.836 1.00 91.12 394 GLY A C 1
ATOM 3080 O O . GLY A 1 394 ? 7.412 -9.542 4.975 1.00 91.12 394 GLY A O 1
ATOM 3081 N N . LEU A 1 395 ? 7.725 -7.525 5.927 1.00 91.94 395 LEU A N 1
ATOM 3082 C CA . LEU A 1 395 ? 6.840 -6.822 5.001 1.00 91.94 395 LEU A CA 1
ATOM 3083 C C . LEU A 1 395 ? 7.400 -6.839 3.575 1.00 91.94 395 LEU A C 1
ATOM 3085 O O . LEU A 1 395 ? 6.657 -7.137 2.643 1.00 91.94 395 LEU A O 1
ATOM 3089 N N . LEU A 1 396 ? 8.703 -6.600 3.392 1.00 94.19 396 LEU A N 1
ATOM 3090 C CA . LEU A 1 396 ? 9.350 -6.658 2.079 1.00 94.19 396 LEU A CA 1
ATOM 3091 C C . LEU A 1 396 ? 9.189 -8.035 1.422 1.00 94.19 396 LEU A C 1
ATOM 3093 O O . LEU A 1 396 ? 8.849 -8.117 0.243 1.00 94.19 396 LEU A O 1
ATOM 3097 N N . ALA A 1 397 ? 9.399 -9.117 2.176 1.00 93.06 397 ALA A N 1
ATOM 3098 C CA . ALA A 1 397 ? 9.196 -10.473 1.674 1.00 93.06 397 ALA A CA 1
ATOM 3099 C C . ALA A 1 397 ? 7.738 -10.703 1.244 1.00 93.06 397 ALA A C 1
ATOM 3101 O O . ALA A 1 397 ? 7.499 -11.254 0.169 1.00 93.06 397 ALA A O 1
ATOM 3102 N N . SER A 1 398 ? 6.767 -10.225 2.033 1.00 93.38 398 SER A N 1
ATOM 3103 C CA . SER A 1 398 ? 5.344 -10.300 1.677 1.00 93.38 398 SER A CA 1
ATOM 3104 C C . SER A 1 398 ? 5.010 -9.485 0.420 1.00 93.38 398 SER A C 1
ATOM 3106 O O . SER A 1 398 ? 4.325 -9.985 -0.472 1.00 93.38 398 SER A O 1
ATOM 3108 N N . ILE A 1 399 ? 5.545 -8.266 0.300 1.00 94.38 399 ILE A N 1
ATOM 3109 C CA . ILE A 1 399 ? 5.426 -7.404 -0.886 1.00 94.38 399 ILE A CA 1
ATOM 3110 C C . ILE A 1 399 ? 5.948 -8.142 -2.124 1.00 94.38 399 ILE A C 1
ATOM 3112 O O . ILE A 1 399 ? 5.219 -8.298 -3.099 1.00 94.38 399 ILE A O 1
ATOM 3116 N N . LEU A 1 400 ? 7.183 -8.651 -2.089 1.00 94.62 400 LEU A N 1
ATOM 3117 C CA . LEU A 1 400 ? 7.800 -9.308 -3.245 1.00 94.62 400 LEU A CA 1
ATOM 3118 C C . LEU A 1 400 ? 7.101 -10.623 -3.626 1.00 94.62 400 LEU A C 1
ATOM 3120 O O . LEU A 1 400 ? 6.997 -10.926 -4.810 1.00 94.62 400 LEU A O 1
ATOM 3124 N N . ALA A 1 401 ? 6.579 -11.378 -2.656 1.00 93.31 401 ALA A N 1
ATOM 3125 C CA . ALA A 1 401 ? 5.837 -12.612 -2.920 1.00 93.31 401 ALA A CA 1
ATOM 3126 C C . ALA A 1 401 ? 4.452 -12.360 -3.542 1.00 93.31 401 ALA A C 1
ATOM 3128 O O . ALA A 1 401 ? 3.936 -13.197 -4.286 1.00 93.31 401 ALA A O 1
ATOM 3129 N N . ASN A 1 402 ? 3.841 -11.210 -3.242 1.00 94.19 402 ASN A N 1
ATOM 3130 C CA . ASN A 1 402 ? 2.471 -10.893 -3.636 1.00 94.19 402 ASN A CA 1
ATOM 3131 C C . ASN A 1 402 ? 2.364 -9.860 -4.769 1.00 94.19 402 ASN A C 1
ATOM 3133 O O . ASN A 1 402 ? 1.248 -9.478 -5.127 1.00 94.19 402 ASN A O 1
ATOM 3137 N N . ILE A 1 403 ? 3.462 -9.414 -5.377 1.00 94.75 403 ILE A N 1
ATOM 3138 C CA . ILE A 1 403 ? 3.415 -8.423 -6.459 1.00 94.75 403 ILE A CA 1
ATOM 3139 C C . ILE A 1 403 ? 3.586 -9.064 -7.830 1.00 94.75 403 ILE A C 1
ATOM 3141 O O . ILE A 1 403 ? 4.422 -9.932 -8.059 1.00 94.75 403 ILE A O 1
ATOM 3145 N N . TYR A 1 404 ? 2.750 -8.613 -8.762 1.00 95.38 404 TYR A N 1
ATOM 3146 C CA . TYR A 1 404 ? 2.717 -9.116 -10.130 1.00 95.38 404 TYR A CA 1
ATOM 3147 C C . TYR A 1 404 ? 3.400 -8.123 -11.056 1.00 95.38 404 TYR A C 1
ATOM 3149 O O . TYR A 1 404 ? 4.289 -8.492 -11.822 1.00 95.38 404 TYR A O 1
ATOM 3157 N N . ASN A 1 405 ? 3.024 -6.854 -10.936 1.00 97.25 405 ASN A N 1
ATOM 3158 C CA . ASN A 1 405 ? 3.509 -5.795 -11.802 1.00 97.25 405 ASN A CA 1
ATOM 3159 C C . ASN A 1 405 ? 4.614 -5.005 -11.094 1.00 97.25 405 ASN A C 1
ATOM 3161 O O . ASN A 1 405 ? 4.435 -4.528 -9.978 1.00 97.25 405 ASN A O 1
ATOM 3165 N N . TYR A 1 406 ? 5.762 -4.851 -11.736 1.00 97.75 406 TYR A N 1
ATOM 3166 C CA . TYR A 1 406 ? 6.868 -4.053 -11.219 1.00 97.75 406 TYR A CA 1
ATOM 3167 C C . TYR A 1 406 ? 7.070 -2.849 -12.120 1.00 97.75 406 TYR A C 1
ATOM 3169 O O . TYR A 1 406 ? 7.116 -3.002 -13.337 1.00 97.75 406 TYR A O 1
ATOM 3177 N N . PHE A 1 407 ? 7.253 -1.683 -11.512 1.00 97.44 407 PHE A N 1
ATOM 3178 C CA . PHE A 1 407 ? 7.679 -0.447 -12.151 1.00 97.44 407 PHE A CA 1
ATOM 3179 C C . PHE A 1 407 ? 8.900 0.076 -11.397 1.00 97.44 407 PHE A C 1
ATOM 3181 O O . PHE A 1 407 ? 8.790 0.692 -10.334 1.00 97.44 407 PHE A O 1
ATOM 3188 N N . VAL A 1 408 ? 10.084 -0.213 -11.927 1.00 97.38 408 VAL A N 1
ATOM 3189 C CA . VAL A 1 408 ? 11.361 0.116 -11.293 1.00 97.38 408 VAL A CA 1
ATOM 3190 C C . VAL A 1 408 ? 11.962 1.330 -11.984 1.00 97.38 408 VAL A C 1
ATOM 3192 O O . VAL A 1 408 ? 12.337 1.274 -13.151 1.00 97.38 408 VAL A O 1
ATOM 3195 N N . PHE A 1 409 ? 12.030 2.445 -11.272 1.00 95.56 409 PHE A N 1
ATOM 3196 C CA . PHE A 1 409 ? 12.816 3.611 -11.660 1.00 95.56 409 PHE A CA 1
ATOM 3197 C C . PHE A 1 409 ? 14.253 3.465 -11.155 1.00 95.56 409 PHE A C 1
ATOM 3199 O O . PHE A 1 409 ? 14.629 2.437 -10.596 1.00 95.56 409 PHE A O 1
ATOM 3206 N N . ARG A 1 410 ? 15.071 4.509 -11.324 1.00 93.44 410 ARG A N 1
ATOM 3207 C CA . ARG A 1 410 ? 16.440 4.514 -10.809 1.00 93.44 410 ARG A CA 1
ATOM 3208 C C . ARG A 1 410 ? 16.481 4.210 -9.307 1.00 93.44 410 ARG A C 1
ATOM 3210 O O . ARG A 1 410 ? 15.882 4.938 -8.512 1.00 93.44 410 ARG A O 1
ATOM 3217 N N . VAL A 1 411 ? 17.232 3.178 -8.933 1.00 95.19 411 VAL A N 1
ATOM 3218 C CA . VAL A 1 411 ? 17.393 2.678 -7.555 1.00 95.19 411 VAL A CA 1
ATOM 3219 C C . VAL A 1 411 ? 18.865 2.647 -7.124 1.00 95.19 411 VAL A C 1
ATOM 3221 O O . VAL A 1 411 ? 19.766 2.911 -7.921 1.00 95.19 411 VAL A O 1
ATOM 3224 N N . SER A 1 412 ? 19.110 2.368 -5.840 1.00 93.94 412 SER A N 1
ATOM 3225 C CA . SER A 1 412 ? 20.455 2.137 -5.294 1.00 93.94 412 SER A CA 1
ATOM 3226 C C . SER A 1 412 ? 21.065 0.806 -5.780 1.00 93.94 412 SER A C 1
ATOM 3228 O O . SER A 1 412 ? 20.359 -0.050 -6.315 1.00 93.94 412 SER A O 1
ATOM 3230 N N . ASP A 1 413 ? 22.377 0.610 -5.581 1.00 93.44 413 ASP A N 1
ATOM 3231 C CA . ASP A 1 413 ? 23.060 -0.665 -5.887 1.00 93.44 413 ASP A CA 1
ATOM 3232 C C . ASP A 1 413 ? 22.467 -1.836 -5.087 1.00 93.44 413 ASP A C 1
ATOM 3234 O O . ASP A 1 413 ? 22.265 -2.922 -5.628 1.00 93.44 413 ASP A O 1
ATOM 3238 N N . GLU A 1 414 ? 22.151 -1.596 -3.813 1.00 91.88 414 GLU A N 1
ATOM 3239 C CA . GLU A 1 414 ? 21.600 -2.593 -2.891 1.00 91.88 414 GLU A CA 1
ATOM 3240 C C . GLU A 1 414 ? 20.201 -3.041 -3.327 1.00 91.88 414 GLU A C 1
ATOM 3242 O O . GLU A 1 414 ? 19.957 -4.237 -3.506 1.00 91.88 414 GLU A O 1
ATOM 3247 N N . ASP A 1 415 ? 19.309 -2.085 -3.598 1.00 95.06 415 ASP A N 1
ATOM 3248 C CA . ASP A 1 415 ? 17.953 -2.368 -4.076 1.00 95.06 415 ASP A CA 1
ATOM 3249 C C . ASP A 1 415 ? 17.979 -3.068 -5.443 1.00 95.06 415 ASP A C 1
ATOM 3251 O O . ASP A 1 415 ? 17.217 -4.005 -5.689 1.00 95.06 415 ASP A O 1
ATOM 3255 N N . ALA A 1 416 ? 18.889 -2.658 -6.334 1.00 94.94 416 ALA A N 1
ATOM 3256 C CA . ALA A 1 416 ? 19.029 -3.241 -7.663 1.00 94.94 416 ALA A CA 1
ATOM 3257 C C . ALA A 1 416 ? 19.402 -4.732 -7.623 1.00 94.94 416 ALA A C 1
ATOM 3259 O O . ALA A 1 416 ? 18.982 -5.482 -8.504 1.00 94.94 416 ALA A O 1
ATOM 3260 N N . ARG A 1 417 ? 20.131 -5.199 -6.598 1.00 93.12 417 ARG A N 1
ATOM 3261 C CA . ARG A 1 417 ? 20.436 -6.633 -6.419 1.00 93.12 417 ARG A CA 1
ATOM 3262 C C . ARG A 1 417 ? 19.191 -7.446 -6.091 1.00 93.12 417 ARG A C 1
ATOM 3264 O O . ARG A 1 417 ? 19.018 -8.544 -6.619 1.00 93.12 417 ARG A O 1
ATOM 3271 N N . VAL A 1 418 ? 18.324 -6.912 -5.234 1.00 94.12 418 VAL A N 1
ATOM 3272 C CA . VAL A 1 418 ? 17.062 -7.563 -4.857 1.00 94.12 418 VAL A CA 1
ATOM 3273 C C . VAL A 1 418 ? 16.090 -7.545 -6.036 1.00 94.12 418 VAL A C 1
ATOM 3275 O O . VAL A 1 418 ? 15.520 -8.576 -6.397 1.00 94.12 418 VAL A O 1
ATOM 3278 N N . LEU A 1 419 ? 15.940 -6.391 -6.687 1.00 95.31 419 LEU A N 1
ATOM 3279 C CA . LEU A 1 419 ? 15.023 -6.212 -7.811 1.00 95.31 419 LEU A CA 1
ATOM 3280 C C . LEU A 1 419 ? 15.478 -6.988 -9.044 1.00 95.31 419 LEU A C 1
ATOM 3282 O O . LEU A 1 419 ? 14.662 -7.663 -9.657 1.00 95.31 419 LEU A O 1
ATOM 3286 N N . GLY A 1 420 ? 16.770 -6.986 -9.373 1.00 92.44 420 GLY A N 1
ATOM 3287 C CA . GLY A 1 420 ? 17.308 -7.685 -10.542 1.00 92.44 420 GLY A CA 1
ATOM 3288 C C . GLY A 1 420 ? 16.992 -9.185 -10.573 1.00 92.44 420 GLY A C 1
ATOM 3289 O O . GLY A 1 420 ? 16.863 -9.751 -11.653 1.00 92.44 420 GLY A O 1
ATOM 3290 N N . ARG A 1 421 ? 16.805 -9.823 -9.409 1.00 90.56 421 ARG A N 1
ATOM 3291 C CA . ARG A 1 421 ? 16.384 -11.234 -9.295 1.00 90.56 421 ARG A CA 1
ATOM 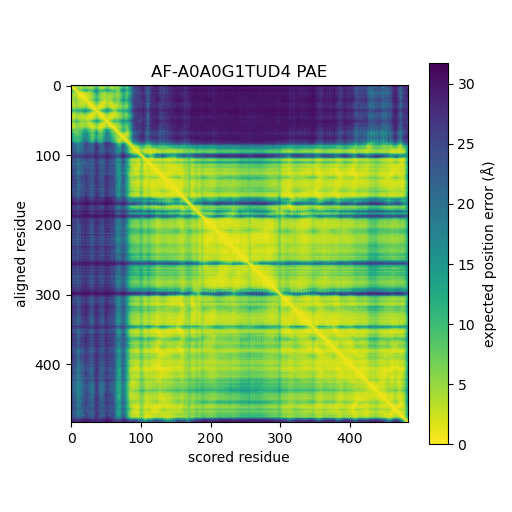3292 C C . ARG A 1 421 ? 14.890 -11.451 -9.537 1.00 90.56 421 ARG A C 1
ATOM 3294 O O . ARG A 1 421 ? 14.497 -12.525 -9.974 1.00 90.56 421 ARG A O 1
ATOM 3301 N N . ASN A 1 422 ? 14.071 -10.444 -9.246 1.00 90.50 422 ASN A N 1
ATOM 3302 C CA . ASN A 1 422 ? 12.615 -10.476 -9.415 1.00 90.50 422 ASN A CA 1
ATOM 3303 C C . ASN A 1 422 ? 12.167 -9.902 -10.771 1.00 90.50 422 ASN A C 1
ATOM 3305 O O . ASN A 1 422 ? 11.026 -10.087 -11.193 1.00 90.50 422 ASN A O 1
ATOM 3309 N N . MET A 1 423 ? 13.069 -9.208 -11.465 1.00 87.44 423 MET A N 1
ATOM 3310 C CA . MET A 1 423 ? 12.841 -8.634 -12.782 1.00 87.44 423 MET A CA 1
ATOM 3311 C C . MET A 1 423 ? 13.252 -9.638 -13.865 1.00 87.44 423 MET A C 1
ATOM 3313 O O . MET A 1 423 ? 14.400 -10.072 -13.921 1.00 87.44 423 MET A O 1
ATOM 3317 N N . SER A 1 424 ? 12.324 -9.992 -14.758 1.00 88.31 424 SER A N 1
ATOM 3318 C CA . SER A 1 424 ? 12.563 -10.866 -15.919 1.00 88.31 424 SER A CA 1
ATOM 3319 C C . SER A 1 424 ? 13.341 -10.125 -17.018 1.00 88.31 424 SER A C 1
ATOM 3321 O O . SER A 1 424 ? 12.837 -9.904 -18.115 1.00 88.31 424 SER A O 1
ATOM 3323 N N . LEU A 1 425 ? 14.550 -9.666 -16.689 1.00 89.44 425 LEU A N 1
ATOM 3324 C CA . LEU A 1 425 ? 15.437 -8.908 -17.571 1.00 89.44 425 LEU A CA 1
ATOM 3325 C C . LEU A 1 425 ? 16.102 -9.840 -18.584 1.00 89.44 425 LEU A C 1
ATOM 3327 O O . LEU A 1 425 ? 16.846 -10.741 -18.195 1.00 89.44 425 LEU A O 1
ATOM 3331 N N . VAL A 1 426 ? 15.858 -9.580 -19.867 1.00 86.38 426 VAL A N 1
ATOM 3332 C CA . VAL A 1 426 ? 16.484 -10.275 -20.997 1.00 86.38 426 VAL A CA 1
ATOM 3333 C C . VAL A 1 426 ? 17.342 -9.271 -21.756 1.00 86.38 426 VAL A C 1
ATOM 3335 O O . VAL A 1 426 ? 16.907 -8.149 -22.001 1.00 86.38 426 VAL A O 1
ATOM 3338 N N . PHE A 1 427 ? 18.569 -9.648 -22.103 1.00 83.88 427 PHE A N 1
ATOM 3339 C CA . PHE A 1 427 ? 19.496 -8.776 -22.821 1.00 83.88 427 PHE A CA 1
ATOM 3340 C C . PHE A 1 427 ? 19.791 -9.346 -24.209 1.00 83.88 427 PHE A C 1
ATOM 3342 O O . PHE A 1 427 ? 19.989 -10.557 -24.313 1.00 83.88 427 PHE A O 1
ATOM 3349 N N . PRO A 1 428 ? 19.932 -8.493 -25.240 1.00 79.88 428 PRO A N 1
ATOM 3350 C CA . PRO A 1 428 ? 20.358 -8.942 -26.559 1.00 79.88 428 PRO A CA 1
ATOM 3351 C C . PRO A 1 428 ? 21.712 -9.666 -26.513 1.00 79.88 428 PRO A C 1
ATOM 3353 O O . PRO A 1 428 ? 22.610 -9.269 -25.763 1.00 79.88 428 PRO A O 1
ATOM 3356 N N . GLU A 1 429 ? 21.913 -10.657 -27.384 1.00 80.00 429 GLU A N 1
ATOM 3357 C CA . GLU A 1 429 ? 23.144 -11.468 -27.421 1.00 80.00 429 GLU A CA 1
ATOM 3358 C C . GLU A 1 429 ? 24.426 -10.622 -27.486 1.00 80.00 429 GLU A C 1
ATOM 3360 O O . GLU A 1 429 ? 25.394 -10.887 -26.771 1.00 80.00 429 GLU A O 1
ATOM 3365 N N . TRP A 1 430 ? 24.425 -9.545 -28.278 1.00 72.75 430 TRP A N 1
ATOM 3366 C CA . TRP A 1 430 ? 25.585 -8.663 -28.420 1.00 72.75 430 TRP A CA 1
ATOM 3367 C C . TRP A 1 430 ? 25.953 -7.934 -27.112 1.00 72.75 430 TRP A C 1
ATOM 3369 O O . TRP A 1 430 ? 27.140 -7.711 -26.855 1.00 72.75 430 TRP A O 1
ATOM 3379 N N . VAL A 1 431 ? 24.967 -7.604 -26.260 1.00 77.69 431 VAL A N 1
ATOM 3380 C CA . VAL A 1 431 ? 25.188 -7.000 -24.929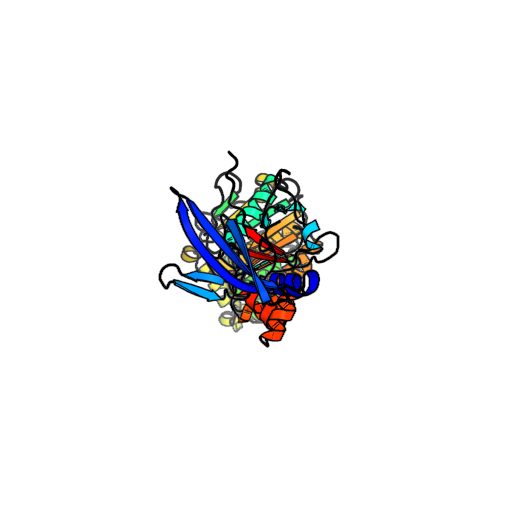 1.00 77.69 431 VAL A CA 1
ATOM 3381 C C . VAL A 1 431 ? 25.882 -8.012 -24.029 1.00 77.69 431 VAL A C 1
ATOM 3383 O O . VAL A 1 431 ? 26.874 -7.685 -23.375 1.00 77.69 431 VAL A O 1
ATOM 3386 N N . ILE A 1 432 ? 25.397 -9.255 -24.038 1.00 80.62 432 ILE A N 1
ATOM 3387 C CA . ILE A 1 432 ? 25.958 -10.358 -23.253 1.00 80.62 432 ILE A CA 1
ATOM 3388 C C . ILE A 1 432 ? 27.395 -10.648 -23.698 1.00 80.62 432 ILE A C 1
ATOM 3390 O O . ILE A 1 432 ? 28.292 -10.789 -22.865 1.00 80.62 432 ILE A O 1
ATOM 3394 N N . GLU A 1 433 ? 27.654 -10.705 -25.004 1.00 79.19 433 GLU A N 1
ATOM 3395 C CA . GLU A 1 433 ? 29.002 -10.910 -25.531 1.00 79.19 433 GLU A CA 1
ATOM 3396 C C . GLU A 1 433 ? 29.970 -9.788 -25.148 1.00 79.19 433 GLU A C 1
ATOM 3398 O O . GLU A 1 433 ? 31.130 -10.050 -24.815 1.00 79.19 433 GLU A O 1
ATOM 3403 N N . GLU A 1 434 ? 29.540 -8.527 -25.234 1.00 75.12 434 GLU A N 1
ATOM 3404 C CA . GLU A 1 434 ? 30.396 -7.396 -24.884 1.00 75.12 434 GLU A CA 1
ATOM 3405 C C . GLU A 1 434 ? 30.648 -7.327 -23.372 1.00 75.12 434 GLU A C 1
ATOM 3407 O O . GLU A 1 434 ? 31.770 -7.034 -22.951 1.00 75.12 434 GLU A O 1
ATOM 3412 N N . ALA A 1 435 ? 29.650 -7.669 -22.557 1.00 79.62 435 ALA A N 1
ATOM 3413 C CA . ALA A 1 435 ? 29.799 -7.808 -21.114 1.00 79.62 435 ALA A CA 1
ATOM 3414 C C . ALA A 1 435 ? 30.815 -8.900 -20.755 1.00 79.62 435 ALA A C 1
ATOM 3416 O O . ALA A 1 435 ? 31.757 -8.628 -20.009 1.00 79.62 435 ALA A O 1
ATOM 3417 N N . LYS A 1 436 ? 30.716 -10.082 -21.381 1.00 84.19 436 LYS A N 1
ATOM 3418 C CA . LYS A 1 436 ? 31.688 -11.178 -21.220 1.00 84.19 436 LYS A CA 1
ATOM 3419 C C . LYS A 1 436 ? 33.109 -10.738 -21.576 1.00 84.19 436 LYS A C 1
ATOM 3421 O O . LYS A 1 436 ? 34.032 -10.988 -20.807 1.00 84.19 436 LYS A O 1
ATOM 3426 N N . LYS A 1 437 ? 33.293 -10.010 -22.687 1.00 79.38 437 LYS A N 1
ATOM 3427 C CA . LYS A 1 437 ? 34.604 -9.453 -23.091 1.00 79.38 437 LYS A CA 1
ATOM 3428 C C . LYS A 1 437 ? 35.184 -8.473 -22.063 1.00 79.38 437 LYS A C 1
ATOM 3430 O O . LYS A 1 437 ? 36.398 -8.310 -22.008 1.00 79.38 437 LYS A O 1
ATOM 3435 N N . LYS A 1 438 ? 34.336 -7.811 -21.272 1.00 80.25 438 LYS A N 1
ATOM 3436 C CA . LYS A 1 438 ? 34.726 -6.877 -20.202 1.00 80.25 438 LYS A CA 1
ATOM 3437 C C . LYS A 1 438 ? 34.767 -7.525 -18.811 1.00 80.25 438 LYS A C 1
ATOM 3439 O O . LYS A 1 438 ? 35.002 -6.812 -17.843 1.00 80.25 438 LYS A O 1
ATOM 3444 N N . GLY A 1 439 ? 34.529 -8.836 -18.700 1.00 85.88 439 GLY A N 1
ATOM 3445 C CA . GLY A 1 439 ? 34.468 -9.542 -17.415 1.00 85.88 439 GLY A CA 1
ATOM 3446 C C . GLY A 1 439 ? 33.256 -9.170 -16.550 1.00 85.88 439 GLY A C 1
ATOM 3447 O O . GLY A 1 439 ? 33.300 -9.335 -15.336 1.00 85.88 439 GLY A O 1
ATOM 3448 N N . ILE A 1 440 ? 32.186 -8.644 -17.151 1.00 86.25 440 ILE A N 1
ATOM 3449 C CA . ILE A 1 440 ? 30.956 -8.247 -16.458 1.00 86.25 440 ILE A CA 1
ATOM 3450 C C . ILE A 1 440 ? 29.996 -9.443 -16.440 1.00 86.25 440 ILE A C 1
ATOM 3452 O O . ILE A 1 440 ? 29.697 -10.014 -17.491 1.00 86.25 440 ILE A O 1
ATOM 3456 N N . SER A 1 441 ? 29.510 -9.818 -15.254 1.00 89.69 441 SER A N 1
ATOM 3457 C CA . SER A 1 441 ? 28.511 -10.881 -15.096 1.00 89.69 441 SER A CA 1
ATOM 3458 C C . SER A 1 441 ? 27.113 -10.415 -15.517 1.00 89.69 441 SER A C 1
ATOM 3460 O O . SER A 1 441 ? 26.811 -9.222 -15.543 1.00 89.69 441 SER A O 1
ATOM 3462 N N . GLU A 1 442 ? 26.219 -11.357 -15.815 1.00 87.00 442 GLU A N 1
ATOM 3463 C CA . GLU A 1 442 ? 24.824 -11.026 -16.131 1.00 87.00 442 GLU A CA 1
ATOM 3464 C C . GLU A 1 442 ? 24.093 -10.399 -14.932 1.00 87.00 442 GLU A C 1
ATOM 3466 O O . GLU A 1 442 ? 23.315 -9.465 -15.106 1.00 87.00 442 GLU A O 1
ATOM 3471 N N . GLU A 1 443 ? 24.378 -10.846 -13.704 1.00 88.44 443 GLU A N 1
ATOM 3472 C CA . GLU A 1 443 ? 23.844 -10.206 -12.493 1.00 88.44 443 GLU A CA 1
ATOM 3473 C C . GLU A 1 443 ? 24.262 -8.734 -12.398 1.00 88.44 443 GLU A C 1
ATOM 3475 O O . GLU A 1 443 ? 23.454 -7.870 -12.057 1.00 88.44 443 GLU A O 1
ATOM 3480 N N . GLU A 1 444 ? 25.511 -8.430 -12.754 1.00 89.75 444 GLU A N 1
ATOM 3481 C CA . GLU A 1 444 ? 26.009 -7.061 -12.777 1.00 89.75 444 GLU A CA 1
ATOM 3482 C C . GLU A 1 444 ? 25.327 -6.232 -13.878 1.00 89.75 444 GLU A C 1
ATOM 3484 O O . GLU A 1 444 ? 25.022 -5.064 -13.646 1.00 89.75 444 GLU A O 1
ATOM 3489 N N . LEU A 1 445 ? 24.995 -6.817 -15.036 1.00 88.31 445 LEU A N 1
ATOM 3490 C CA . LEU A 1 445 ? 24.174 -6.146 -16.055 1.00 88.31 445 LEU A CA 1
ATOM 3491 C C . LEU A 1 445 ? 22.764 -5.825 -15.539 1.00 88.31 445 LEU A C 1
ATOM 3493 O O . LEU A 1 445 ? 22.307 -4.688 -15.685 1.00 88.31 445 LEU A O 1
ATOM 3497 N N . LYS A 1 446 ? 22.099 -6.795 -14.891 1.00 91.44 446 LYS A N 1
ATOM 3498 C CA . LYS A 1 446 ? 20.766 -6.616 -14.279 1.00 91.44 446 LYS A CA 1
ATOM 3499 C C . LYS A 1 446 ? 20.757 -5.510 -13.239 1.00 91.44 446 LYS A C 1
ATOM 3501 O O . LYS A 1 446 ? 19.790 -4.768 -13.123 1.00 91.44 446 LYS A O 1
ATOM 3506 N N . LYS A 1 447 ? 21.851 -5.368 -12.506 1.00 92.12 447 LYS A N 1
ATOM 3507 C CA . LYS A 1 447 ? 22.021 -4.285 -11.548 1.00 92.12 447 LYS A CA 1
ATOM 3508 C C . LYS A 1 447 ? 22.272 -2.947 -12.246 1.00 92.12 447 LYS A C 1
ATOM 3510 O O . LYS A 1 447 ? 21.613 -1.955 -11.945 1.00 92.12 447 LYS A O 1
ATOM 3515 N N . GLN A 1 448 ? 23.202 -2.913 -13.203 1.00 88.75 448 GLN A N 1
ATOM 3516 C CA . GLN A 1 448 ? 23.598 -1.681 -13.884 1.00 88.75 448 GLN A CA 1
ATOM 3517 C C . GLN A 1 448 ? 22.450 -1.014 -14.628 1.00 88.75 448 GLN A C 1
ATOM 3519 O O . GLN A 1 448 ? 22.396 0.214 -14.616 1.00 88.75 448 GLN A O 1
ATOM 3524 N N . ILE A 1 449 ? 21.539 -1.786 -15.230 1.00 87.56 449 ILE A N 1
ATOM 3525 C CA . ILE A 1 449 ? 20.376 -1.192 -15.888 1.00 87.56 449 ILE A CA 1
ATOM 3526 C C . ILE A 1 449 ? 19.509 -0.420 -14.896 1.00 87.56 449 ILE A C 1
ATOM 3528 O O . ILE A 1 449 ? 19.181 0.723 -15.168 1.00 87.56 449 ILE A O 1
ATOM 3532 N N . LEU A 1 450 ? 19.223 -0.977 -13.715 1.00 92.19 450 LEU A N 1
ATOM 3533 C CA . LEU A 1 450 ? 18.343 -0.350 -12.722 1.00 92.19 450 LEU A CA 1
ATOM 3534 C C . LEU A 1 450 ? 18.993 0.854 -12.015 1.00 92.19 450 LEU A C 1
ATOM 3536 O O . LEU A 1 450 ? 18.302 1.784 -11.603 1.00 92.19 450 LEU A O 1
ATOM 3540 N N . VAL A 1 451 ? 20.323 0.864 -11.891 1.00 89.38 451 VAL A N 1
ATOM 3541 C CA . VAL A 1 451 ? 21.076 1.962 -11.252 1.00 89.38 451 VAL A CA 1
ATOM 3542 C C . VAL A 1 451 ? 21.309 3.141 -12.204 1.00 89.38 451 VAL A C 1
ATOM 3544 O O . VAL A 1 451 ? 21.413 4.284 -11.760 1.00 89.38 451 VAL A O 1
ATOM 3547 N N . LYS A 1 452 ? 21.396 2.888 -13.515 1.00 82.94 452 LYS A N 1
ATOM 3548 C CA . LYS A 1 452 ? 21.752 3.901 -14.525 1.00 82.94 452 LYS A CA 1
ATOM 3549 C C . LYS A 1 452 ? 20.554 4.459 -15.300 1.00 82.94 452 LYS A C 1
ATOM 3551 O O . LYS A 1 452 ? 20.770 5.148 -16.291 1.00 82.94 452 LYS A O 1
ATOM 3556 N N . LEU A 1 453 ? 19.321 4.191 -14.862 1.00 80.25 453 LEU A N 1
ATOM 3557 C CA . LEU A 1 453 ? 18.127 4.751 -15.501 1.00 80.25 453 LEU A CA 1
ATOM 3558 C C . LEU A 1 453 ? 18.133 6.281 -15.456 1.00 80.25 453 LEU A C 1
ATOM 3560 O O . LEU A 1 453 ? 18.356 6.890 -14.405 1.00 80.25 453 LEU A O 1
ATOM 3564 N N . ASP A 1 454 ? 17.824 6.893 -16.596 1.00 78.12 454 ASP A N 1
ATOM 3565 C CA . ASP A 1 454 ? 17.594 8.329 -16.676 1.00 78.12 454 ASP A CA 1
ATOM 3566 C C . ASP A 1 454 ? 16.326 8.733 -15.895 1.00 78.12 454 ASP A C 1
ATOM 3568 O O . ASP A 1 454 ? 15.414 7.924 -15.688 1.00 78.12 454 ASP A O 1
ATOM 3572 N N . PRO A 1 455 ? 16.208 9.999 -15.459 1.00 76.38 455 PRO A N 1
ATOM 3573 C CA . PRO A 1 455 ? 14.983 10.485 -14.833 1.00 76.38 455 PRO A CA 1
ATOM 3574 C C . PRO A 1 455 ? 13.752 10.233 -15.716 1.00 76.38 455 PRO A C 1
ATOM 3576 O O . PRO A 1 455 ? 13.779 10.483 -16.921 1.00 76.38 455 PRO A O 1
ATOM 3579 N N . ARG A 1 456 ? 12.645 9.798 -15.101 1.00 78.75 456 ARG A N 1
ATOM 3580 C CA . ARG A 1 456 ? 11.387 9.388 -15.755 1.00 78.75 456 ARG A CA 1
ATOM 3581 C C . ARG A 1 456 ? 11.462 8.112 -16.598 1.00 78.75 456 ARG A C 1
ATOM 3583 O O . ARG A 1 456 ? 10.427 7.709 -17.128 1.00 78.75 456 ARG A O 1
ATOM 3590 N N . MET A 1 457 ? 12.628 7.478 -16.717 1.00 84.25 457 MET A N 1
ATOM 3591 C CA . MET A 1 457 ? 12.743 6.136 -17.283 1.00 84.25 457 MET A CA 1
ATOM 3592 C C . MET A 1 457 ? 12.421 5.094 -16.219 1.00 84.25 457 MET A C 1
ATOM 3594 O O . MET A 1 457 ? 12.811 5.214 -15.055 1.00 84.25 457 MET A O 1
ATOM 3598 N N . CYS A 1 458 ? 11.695 4.071 -16.638 1.00 91.38 458 CYS A N 1
ATOM 3599 C CA . CYS A 1 458 ? 11.255 2.974 -15.806 1.00 91.38 458 CYS A CA 1
ATOM 3600 C C . CYS A 1 458 ? 11.444 1.660 -16.562 1.00 91.38 458 CYS A C 1
ATOM 3602 O O . CYS A 1 458 ? 11.149 1.565 -17.754 1.00 91.38 458 CYS A O 1
ATOM 3604 N N . VAL A 1 459 ? 11.906 0.638 -15.851 1.00 94.25 459 VAL A N 1
ATOM 3605 C CA . VAL A 1 459 ? 11.869 -0.747 -16.304 1.00 94.25 459 VAL A CA 1
ATOM 3606 C C . VAL A 1 459 ? 10.645 -1.410 -15.687 1.00 94.25 459 VAL A C 1
ATOM 3608 O O . VAL A 1 459 ? 10.514 -1.476 -14.463 1.00 94.25 459 VAL A O 1
ATOM 3611 N N . ALA A 1 460 ? 9.753 -1.910 -16.535 1.00 95.38 460 ALA A N 1
ATOM 3612 C CA . ALA A 1 460 ? 8.501 -2.522 -16.134 1.00 95.38 460 ALA A CA 1
ATOM 3613 C C . ALA A 1 460 ? 8.493 -4.026 -16.423 1.00 95.38 460 ALA A C 1
ATOM 3615 O O . ALA A 1 460 ? 8.772 -4.439 -17.545 1.00 95.38 460 ALA A O 1
ATOM 3616 N N . ARG A 1 461 ? 8.131 -4.847 -15.432 1.00 95.88 461 ARG A N 1
ATOM 3617 C CA . ARG A 1 461 ? 7.838 -6.280 -15.610 1.00 95.88 461 ARG A CA 1
ATOM 3618 C C . ARG A 1 461 ? 6.361 -6.492 -15.330 1.00 95.88 461 ARG A C 1
ATOM 3620 O O . ARG A 1 461 ? 5.909 -6.211 -14.222 1.00 95.88 461 ARG A O 1
ATOM 3627 N N . LEU A 1 462 ? 5.622 -6.974 -16.321 1.00 96.38 462 LEU A N 1
ATOM 3628 C CA . LEU A 1 462 ? 4.162 -6.956 -16.298 1.00 96.38 462 LEU A CA 1
ATOM 3629 C C . LEU A 1 462 ? 3.588 -8.362 -16.433 1.00 96.38 462 LEU A C 1
ATOM 3631 O O . LEU A 1 462 ? 4.158 -9.224 -17.108 1.00 96.38 462 LEU A O 1
ATOM 3635 N N . PHE A 1 463 ? 2.447 -8.575 -15.788 1.00 96.00 463 PHE A N 1
ATOM 3636 C CA . PHE A 1 463 ? 1.653 -9.785 -15.934 1.00 96.00 463 PHE A CA 1
ATOM 3637 C C . PHE A 1 463 ? 0.484 -9.524 -16.880 1.00 96.00 463 PHE A C 1
ATOM 3639 O O . PHE A 1 463 ? -0.282 -8.580 -16.688 1.00 96.00 463 PHE A O 1
ATOM 3646 N N . ALA A 1 464 ? 0.336 -10.363 -17.898 1.00 95.12 464 ALA A N 1
ATOM 3647 C CA . ALA A 1 464 ? -0.775 -10.304 -18.839 1.00 95.12 464 ALA A CA 1
ATOM 3648 C C . ALA A 1 464 ? -1.031 -11.704 -19.407 1.00 95.12 464 ALA A C 1
ATOM 3650 O O . ALA A 1 464 ? -0.122 -12.531 -19.460 1.00 95.12 464 ALA A O 1
ATOM 3651 N N . ASN A 1 465 ? -2.267 -11.993 -19.823 1.00 92.62 465 ASN A N 1
ATOM 3652 C CA . ASN A 1 465 ? -2.624 -13.263 -20.475 1.00 92.62 465 ASN A CA 1
ATOM 3653 C C . ASN A 1 465 ? -2.168 -14.523 -19.705 1.00 92.62 465 ASN A C 1
ATOM 3655 O O . ASN A 1 465 ? -1.783 -15.525 -20.302 1.00 92.62 465 ASN A O 1
ATOM 3659 N N . GLY A 1 466 ? -2.163 -14.470 -18.368 1.00 92.75 466 GLY A N 1
ATOM 3660 C CA . GLY A 1 466 ? -1.766 -15.600 -17.525 1.00 92.75 466 GLY A CA 1
ATOM 3661 C C . GLY A 1 466 ? -0.255 -15.835 -17.388 1.00 92.75 466 GLY A C 1
ATOM 3662 O O . GLY A 1 466 ? 0.129 -16.794 -16.722 1.00 92.75 466 GLY A O 1
ATOM 3663 N N . LYS A 1 467 ? 0.606 -14.982 -17.963 1.00 94.25 467 LYS A N 1
ATOM 3664 C CA . LYS A 1 467 ? 2.071 -15.115 -17.888 1.00 94.25 467 LYS A CA 1
ATOM 3665 C C . LYS A 1 467 ? 2.775 -13.800 -17.540 1.00 94.25 467 LYS A C 1
ATOM 3667 O O . LYS A 1 467 ? 2.229 -12.709 -17.697 1.00 94.25 467 LYS A O 1
ATOM 3672 N N . TYR A 1 468 ? 4.015 -13.915 -17.068 1.00 93.81 468 TYR A N 1
ATOM 3673 C CA . TYR A 1 468 ? 4.915 -12.773 -16.914 1.00 93.81 468 TYR A CA 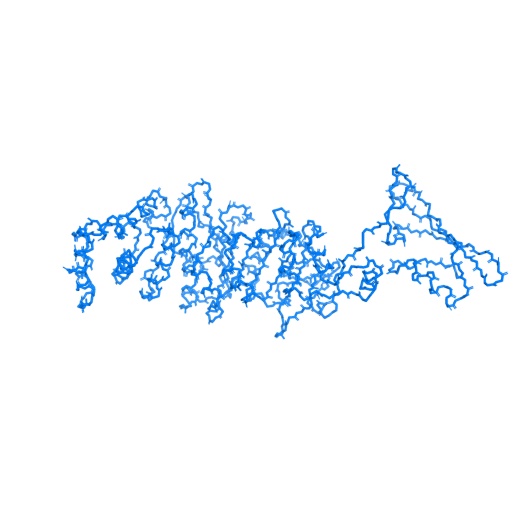1
ATOM 3674 C C . TYR A 1 468 ? 5.646 -12.516 -18.225 1.00 93.81 468 TYR A C 1
ATOM 3676 O O . TYR A 1 468 ? 6.236 -13.435 -18.791 1.00 93.81 468 TYR A O 1
ATOM 3684 N N . TYR A 1 469 ? 5.627 -11.269 -18.675 1.00 93.12 469 TYR A N 1
ATOM 3685 C CA . TYR A 1 469 ? 6.382 -10.845 -19.845 1.00 93.12 469 TYR A CA 1
ATOM 3686 C C . TYR A 1 469 ? 7.805 -10.422 -19.449 1.00 93.12 469 TYR A C 1
ATOM 3688 O O . TYR A 1 469 ? 8.011 -9.951 -18.319 1.00 93.12 469 TYR A O 1
ATOM 3696 N N . PRO A 1 470 ? 8.789 -10.561 -20.362 1.00 90.75 470 PRO A N 1
ATOM 3697 C CA . PRO A 1 470 ? 10.099 -9.947 -20.197 1.00 90.75 470 PRO A CA 1
ATOM 3698 C C . PRO A 1 470 ? 9.975 -8.466 -19.845 1.00 90.75 470 PRO A C 1
ATOM 3700 O O . PRO A 1 470 ? 9.031 -7.784 -20.252 1.00 90.75 470 PRO A O 1
ATOM 3703 N N . ALA A 1 471 ? 10.918 -7.974 -19.051 1.00 92.81 471 ALA A N 1
ATOM 3704 C CA . ALA A 1 471 ? 10.905 -6.582 -18.650 1.00 92.81 471 ALA A CA 1
ATOM 3705 C C . ALA A 1 471 ? 11.090 -5.669 -19.873 1.00 92.81 471 ALA A C 1
ATOM 3707 O O . ALA A 1 471 ? 11.907 -5.943 -20.746 1.00 92.81 471 ALA A O 1
ATOM 3708 N N . LEU A 1 472 ? 10.351 -4.566 -19.914 1.00 88.94 472 LEU A N 1
ATOM 3709 C CA . LEU A 1 472 ? 10.473 -3.537 -20.942 1.00 88.94 472 LEU A CA 1
ATOM 3710 C C . LEU A 1 472 ? 10.956 -2.234 -20.320 1.00 88.94 472 LEU A C 1
ATOM 3712 O O . LEU A 1 472 ? 10.649 -1.935 -19.169 1.00 88.94 472 LEU A O 1
ATOM 3716 N N . GLU A 1 473 ? 11.686 -1.441 -21.090 1.00 86.44 473 GLU A N 1
ATOM 3717 C CA . GLU A 1 473 ? 12.099 -0.100 -20.694 1.00 86.44 473 GLU A CA 1
ATOM 3718 C C . GLU A 1 473 ? 11.190 0.939 -21.361 1.00 86.44 473 GLU A C 1
ATOM 3720 O O . GLU A 1 473 ? 10.916 0.872 -22.562 1.00 86.44 473 GLU A O 1
ATOM 3725 N N . GLY A 1 474 ? 10.709 1.908 -20.584 1.00 84.62 474 GLY A N 1
ATOM 3726 C CA . GLY A 1 474 ? 9.849 2.970 -21.084 1.00 84.62 474 GLY A CA 1
ATOM 3727 C C . GLY A 1 474 ? 9.918 4.233 -20.239 1.00 84.62 474 GLY A C 1
ATOM 3728 O O . GLY A 1 474 ? 10.198 4.205 -19.041 1.00 84.62 474 GLY A O 1
ATOM 3729 N N . ARG A 1 475 ? 9.636 5.367 -20.871 1.00 86.19 475 ARG A N 1
ATOM 3730 C CA . ARG A 1 475 ? 9.529 6.667 -20.214 1.00 86.19 475 ARG A CA 1
ATOM 3731 C C . ARG A 1 475 ? 8.096 6.907 -19.766 1.00 86.19 475 ARG A C 1
ATOM 3733 O O . ARG A 1 475 ? 7.177 6.654 -20.535 1.00 86.19 475 ARG A O 1
ATOM 3740 N N . THR A 1 476 ? 7.871 7.446 -18.572 1.00 86.19 476 THR A N 1
ATOM 3741 C CA . THR A 1 476 ? 6.521 7.903 -18.192 1.00 86.19 476 THR A CA 1
ATOM 3742 C C . THR A 1 476 ? 6.028 8.959 -19.177 1.00 86.19 476 THR A C 1
ATOM 3744 O O . THR A 1 476 ? 6.762 9.916 -19.445 1.00 86.19 476 THR A O 1
ATOM 3747 N N . VAL A 1 477 ? 4.802 8.813 -19.684 1.00 84.31 477 VAL A N 1
ATOM 3748 C CA . VAL A 1 477 ? 4.220 9.813 -20.591 1.00 84.31 477 VAL A CA 1
ATOM 3749 C C . VAL A 1 477 ? 4.060 11.160 -19.887 1.00 84.31 477 VAL A C 1
ATOM 3751 O O . VAL A 1 477 ? 3.841 11.222 -18.676 1.00 84.31 477 VAL A O 1
ATOM 3754 N N . ASP A 1 478 ? 4.158 12.257 -20.634 1.00 76.25 478 ASP A N 1
ATOM 3755 C CA . ASP A 1 478 ? 3.767 13.555 -20.093 1.00 76.25 478 ASP A CA 1
ATOM 3756 C C . ASP A 1 478 ? 2.246 13.581 -19.881 1.00 76.25 478 ASP A C 1
ATOM 3758 O O . ASP A 1 478 ? 1.477 12.950 -20.612 1.00 76.25 478 ASP A O 1
ATOM 3762 N N . TYR A 1 479 ? 1.801 14.283 -18.838 1.00 58.88 479 TYR A N 1
ATOM 3763 C CA . TYR A 1 479 ? 0.376 14.421 -18.563 1.00 58.88 479 TYR A CA 1
ATOM 3764 C C . TYR A 1 479 ? -0.250 15.293 -19.648 1.00 58.88 479 TYR A C 1
ATOM 3766 O O . TYR A 1 479 ? -0.137 16.516 -19.617 1.00 58.88 479 TYR A O 1
ATOM 3774 N N . GLU A 1 480 ? -0.890 14.654 -20.622 1.00 53.50 480 GLU A N 1
ATOM 3775 C CA . GLU A 1 480 ? -1.779 15.333 -21.554 1.00 53.50 480 GLU A CA 1
ATOM 3776 C C . GLU A 1 480 ? -2.979 15.844 -20.739 1.00 53.50 480 GLU A C 1
ATOM 3778 O O . GLU A 1 480 ? -3.899 15.079 -20.437 1.00 53.50 480 GLU A O 1
ATOM 3783 N N . GLN A 1 481 ? -2.967 17.131 -20.365 1.00 36.50 481 GLN A N 1
ATOM 3784 C CA . GLN A 1 481 ? -4.203 17.860 -20.074 1.00 36.50 481 GLN A CA 1
ATOM 3785 C C . GLN A 1 481 ? -5.034 17.797 -21.357 1.00 36.50 481 GLN A C 1
ATOM 3787 O O . GLN A 1 481 ? -4.817 18.557 -22.296 1.00 36.50 481 GLN A O 1
ATOM 3792 N N . SER A 1 482 ? -5.899 16.792 -21.450 1.00 35.53 482 SER A N 1
ATOM 3793 C CA . SER A 1 482 ? -6.925 16.747 -22.482 1.00 35.53 482 SER A CA 1
ATOM 3794 C C . SER A 1 482 ? -7.886 17.883 -22.135 1.00 35.53 482 SER A C 1
ATOM 3796 O O . SER A 1 482 ? -8.491 17.833 -21.064 1.00 35.53 482 SER A O 1
ATOM 3798 N N . GLY A 1 483 ? -7.894 18.932 -22.959 1.00 30.45 483 GLY A N 1
ATOM 3799 C CA . GLY A 1 483 ? -8.892 19.999 -22.887 1.00 30.45 483 GLY A CA 1
ATOM 3800 C C . GLY A 1 483 ? -10.290 19.520 -23.238 1.00 30.45 483 GLY A C 1
ATOM 3801 O O . GLY A 1 483 ? -10.425 18.358 -23.694 1.00 30.45 483 GLY A O 1
#

Organism: NCBI:txid1618358

pLDDT: mean 82.75, std 12.79, range [30.45, 97.75]

Solvent-accessible surface area (backbone atoms only — not comparable to full-atom values): 26208 Å² total; per-residue (Å²): 133,75,75,71,83,51,90,86,49,55,64,69,54,52,36,52,49,37,34,73,77,67,46,26,42,70,77,47,75,49,80,45,81,42,77,57,88,98,42,66,38,32,38,41,34,40,35,31,32,38,86,86,68,54,77,46,78,20,75,51,77,39,79,63,79,68,51,82,59,46,43,74,41,78,90,77,73,42,77,44,72,48,74,82,82,72,59,62,36,44,73,77,32,50,78,40,42,42,63,83,80,70,83,75,52,64,49,28,37,42,88,74,27,28,34,37,56,85,48,37,55,69,78,42,22,28,42,35,37,20,43,87,91,30,43,64,67,58,49,50,52,47,51,54,53,34,45,56,71,78,35,41,82,56,34,27,37,40,36,40,31,51,72,57,74,76,88,68,72,83,86,70,45,42,74,49,43,37,80,84,33,26,49,63,60,58,71,74,87,58,65,40,66,64,52,24,55,54,52,46,36,45,51,43,58,72,46,50,91,63,56,41,77,63,20,51,51,51,51,41,53,51,47,30,53,26,38,70,55,60,50,47,45,63,65,41,53,49,40,47,76,74,32,69,68,56,35,51,57,49,56,70,70,61,63,92,49,65,66,62,50,47,39,62,76,49,54,42,53,53,42,57,73,78,36,28,79,61,31,47,47,60,57,47,53,54,39,55,59,44,59,75,35,47,35,65,66,48,85,86,35,52,48,62,61,58,44,33,58,74,46,20,25,34,37,39,34,37,42,33,89,78,56,32,70,68,49,33,24,44,53,49,36,35,51,52,51,46,55,52,52,37,23,66,66,43,72,53,79,36,36,33,36,42,36,33,50,46,42,56,67,45,65,45,74,54,54,45,54,45,59,73,47,28,64,86,36,47,31,20,48,36,40,24,37,55,54,70,82,65,39,56,70,69,50,46,51,41,49,66,75,50,45,54,28,39,37,37,27,28,34,52,75,71,49,17,58,62,45,38,75,76,42,49,75,41,62,45,69,68,58,55,54,53,30,52,76,69,73,45,52,70,70,55,50,44,25,50,40,35,47,66,41,54,79,35,29,29,44,34,24,44,33,39,97,93,42,76,40,41,19,38,65,26,29,57,56,77,86,74,79,77,127

Mean predicted aligned error: 12.11 Å

Secondary structure (DSSP, 8-state):
------SSS-HHHHHHHHHHHHSEEEEEEEEEEEEETTEEEEEEEEEEEETTS-EEEEEEEESS-S-TTEEEETTTTEEEEPP-------GGGGGGEEETT--S-EEEEETTEEEEGGGS-TTS-EEEE--TTSSHHHHHHHHHHHHHHHSTTTEEEEEEETT------TTSSEEEETTT--B--S-TTS-HHHHHHHHHHHHHHHHGGG--HHHHHHHHHHHHHHHHTT--SHHHHHHHHH-HHHHHHHHHTS-S-HHHHHIIIIIHHHHHHHHHHHHTHHHHHHHHHHHTSGGGT-TTPBPHHHHHHHHSEEEEE--HHHH-HHHHHHHHHHHHHHHHHHHHHTTTSSEEEEEESSGGGG--HHHHHHHHHGGGGTEEEEEEES-GGGS-HHHHHHHHHH--EEEE-S--HHHHHHHHHHS-----HHHHHHHHHTT--HHHHHHHHHHSPPTTEEEEE-EETTEEPPPEEEEEPP-----

Radius of gyration: 30.07 Å; Cα contacts (8 Å, |Δi|>4): 844; chains: 1; bounding box: 74×43×95 Å

Foldseek 3Di:
DFDDQDQPDAVVVVQVCCCVVPQKGFPDWDWDWDDDDPAIKIKIWTWIAHPVGDIDIGIDIDRDDSRPQWDQDPVVRDTDGHDQPLAFDCVPVVQQWAADPDDAQFFFFFPRTTHHPVSFPVLAAEEAEAAPQQQSLVSVQSNQVRCCPPPLVFEFEEEEDAALPRDHDPPQAAEAEQQVAAEPLQDLPFDLQLSLVLLLQLVCVLLPPLDDDLQSVLSSLLSSLCSLLSNDALVLSLCCLPPVVSVVVSVVRNPPPVVSCCCVVPVVVVCCVPPCVRHPVSSNVLSVLLCVGNHRVDDVHHYPLVRCLPRSYYYYYNNCVNSPLSNSLSSLSSVLSVQQRCLQVVSNVHQYEYEYEAVLSNDTPVLLVCLVCVVVSNYYYYYYHHALVSHDPSNSVSSLVRGAKYKAAAHDLVRLLVVLVSALGHGDPVSVVVCVVVVHDPSNSSSCVRNPGDRQKIWMWGHRPNDIRHIHITGTDDDPPPD

Nearest PDB structures (foldseek):
  8su9-assembly1_N  TM=3.880E-01  e=2.113E-09  Escherichia coli
  1xpo-assembly4_D  TM=3.023E-01  e=8.775E-03  Escherichia coli
  4lgm-assembly1_A  TM=4.656E-01  e=7.208E-01  Saccharolobus solfataricus P2
  3pvs-assembly1_C  TM=5.019E-01  e=1.722E+00  Escherichia coli

InterPro domains:
  IPR002789 Helicase HerA, central domain [PF01935] (116-163)
  IPR008144 Guanylate kinase-like domain [PS50052] (123-218)
  IPR027417 P-loop containing nucleoside triphosphate hydrolase [G3DSA:3.40.50.300] (105-177)
  IPR027417 P-loop containing nucleoside triphosphate hydrolase [G3DSA:3.40.50.300] (303-466)
  IPR027417 P-loop containing nucleoside triphosphate hydrolase [SSF52540] (111-423)

Sequence (483 aa):
MGYRLPISKNWLEARKQEEWTRGRTITAVKLTFRKLWRIMVCQVRVNLRDGRGEEKTSAYYTLGNPLLNFEVDFGKKQLEKKPLPVVVELGEAEELLRSRGEGGGKILEAGRKFLKLDSFDFAKHALVVGQTGVGKSKLLEILVGRLRRDYRDEYGVVVIDPHAAMKFPETDGAVLDFVRGGCELFGSRMDPHMTTEMTTLVFKAMLGSQYGAKLERVLKFAVFTLLTAGKMSVAGLRKFLGEIEFRNEVLGGIGENNQLKHFWETEFSEIETKYYETAVAPILAVIDELSLTTAFSGVGAASLPGLIQEKGLVYVSLNRTILGDRATRMIAGLVMQQVFMLAMTSGVGKKLILVVDEISLIENEGLATILAEARKFGLTVYVSQQYLSQVSGGLLASILANIYNYFVFRVSDEDARVLGRNMSLVFPEWVIEEAKKKGISEEELKKQILVKLDPRMCVARLFANGKYYPALEGRTVDYEQSG